Protein AF-0000000077170427 (afdb_homodimer)

Secondary structure (DSSP, 8-state):
-EE-HHHHHHHHHHTT--TT-EEEEEE-HHHH-EETTTHHHHHHHHHHHH-TT-EEEEE--------TTS-GGGSPPP-TTTPPPPGGG-HHHHHHHTSTT-EE-S-STT-EEEESTTHHHHHTT--STTTTSTTSHHHHHHHTT-EEEEEB--GGG-TTHHHHHHHS--TT--EEEEEEEE--TTS-EEEEEEEE-SSS-SSTTS-TTHHHHHHHHHHHTT-SEEEEETTEEEEEEEHHHHHHHHHHHHHTT--/-EE-HHHHHHHHHHTT--TT-EEEEEE-HHHH-EETTTHHHHHHHHHHHH-TT-EEEEE--------TTS-GGGSPPP-TTTPPPPGGG-HHHHHHHTSTT-EE-S-STT-EEEESTTHHHHHTT--STTTTSTTSHHHHHHHTT-EEEEEB--GGG-TTHHHHHHHS--TT--EEEEEEEE--TTS-EEEEEEEE-SSS-SSTTS-TTHHHHHHHHHHHTT-SEEEEETTEEEEEEEHHHHHHHHHHHHHTT--

Foldseek 3Di:
DEAELVLLLVQCVVLVQAALAEEEEFEDQVQLPHYDVGLVSNVVSSCVHHDQNYKYKYFQFFDQPDDPPDDPVPRDADDLVPTGRDVVRDPNNRVQSPDVQKDWAQARGRIMIMHHDCRCVLRPPQDQEARLEPSHSLVVCLVVQHKYKYWQDAQLPRSSLLHLLVPAPDPPFAKDKDWHWYQDPVGTDIDIYIHGDPPAGRDPLADRSLSNVLSVVCVVVVAWGWGHRNSGTMIMHGSNVSSVSSNVSVCVSPD/DEAELVLLLVQCVVLVQAALAEEEEFEDQVQLPHYDVGLVSNVVSSCVHHDQNYKYKYFQFFDQPDDPPDDPVPRDADDLVPTGRDVVRDPNNRVQSPDVQKDWAQARGRIMIMHHDCRCVLRPPQDQEASLEPSHSLVVCLVVQHKYKYWQDAQLPRSSLLHLLVVAPDPPFAKDKDWHWYQDPVGTDIDIYIHGDPPAGRDPLADRSLSNVLSVVCVVVVAWGWGHRNSGTMIMHGSNVSSVSSSVSVCVSPD

InterPro domains:
  IPR003679 Aminoglycoside N(3)-acetyltransferase-like [PF02522] (24-251)
  IPR003679 Aminoglycoside N(3)-acetyltransferase-like [PTHR11104] (1-254)
  IPR028345 Aminoglycoside 3-N-acetyltransferase-like [SSF110710] (2-252)

Sequence (510 aa):
MVTTRSALLEDLVRLDVGRGDLLMVHASIRSVGRIVGGVNVLAQAMFDAIGPEGTLSAYVDFEPFYEDDDDPAEIPVFDKRIAHAARDHGILHETLRNWPGALRSDHPDAGVVAIGPQAGWITGEHPFQYGYGEGSPFEKIVQAQGRVLLIGAPLDTITLLHYAEHKANIPNKRIVRYRRRVPGEGGHRWVDFEEFDTAEPVSDALPANCFERIASDFLACGFGRRGRVGAAESFLFEAPELIGFGIQWLERFFPMVTTRSALLEDLVRLDVGRGDLLMVHASIRSVGRIVGGVNVLAQAMFDAIGPEGTLSAYVDFEPFYEDDDDPAEIPVFDKRIAHAARDHGILHETLRNWPGALRSDHPDAGVVAIGPQAGWITGEHPFQYGYGEGSPFEKIVQAQGRVLLIGAPLDTITLLHYAEHKANIPNKRIVRYRRRVPGEGGHRWVDFEEFDTAEPVSDALPANCFERIASDFLACGFGRRGRVGAAESFLFEAPELIGFGIQWLERFFP

Organism: Gloeobacter violaceus (strain ATCC 29082 / PCC 7421) (NCBI:txid251221)

Structure (mmCIF, N/CA/C/O backbone):
data_AF-0000000077170427-model_v1
#
loop_
_entity.id
_entity.type
_entity.pdbx_description
1 polymer 'Aminoglycoside N(3)-acetyltransferase'
#
loop_
_atom_site.group_PDB
_atom_site.id
_atom_site.type_symbol
_atom_site.label_atom_id
_atom_site.label_alt_id
_atom_site.label_comp_id
_atom_site.label_asym_id
_atom_site.label_entity_id
_atom_site.label_seq_id
_atom_site.pdbx_PDB_ins_code
_atom_site.Cartn_x
_atom_site.Cartn_y
_atom_site.Cartn_z
_atom_site.occupancy
_atom_site.B_iso_or_equiv
_atom_site.auth_seq_id
_atom_site.auth_comp_id
_atom_site.auth_asym_id
_atom_site.auth_atom_id
_atom_site.pdbx_PDB_model_num
ATOM 1 N N . MET A 1 1 ? 16.312 15.188 -12.938 1 76.5 1 MET A N 1
ATOM 2 C CA . MET A 1 1 ? 17.344 15.125 -11.906 1 76.5 1 MET A CA 1
ATOM 3 C C . MET A 1 1 ? 17.156 13.898 -11.016 1 76.5 1 MET A C 1
ATOM 5 O O . MET A 1 1 ? 16.031 13.602 -10.594 1 76.5 1 MET A O 1
ATOM 9 N N . VAL A 1 2 ? 18.172 13.031 -10.867 1 88.62 2 VAL A N 1
ATOM 10 C CA . VAL A 1 2 ? 18.172 11.836 -10.023 1 88.62 2 VAL A CA 1
ATOM 11 C C . VAL A 1 2 ? 18.641 12.203 -8.617 1 88.62 2 VAL A C 1
ATOM 13 O O . VAL A 1 2 ? 19.594 12.969 -8.445 1 88.62 2 VAL A O 1
ATOM 16 N N . THR A 1 3 ? 17.859 11.852 -7.59 1 95.19 3 THR A N 1
ATOM 17 C CA . THR A 1 3 ? 18.25 12.125 -6.211 1 95.19 3 THR A CA 1
ATOM 18 C C . THR A 1 3 ? 18.438 10.82 -5.434 1 95.19 3 THR A C 1
ATOM 20 O O . THR A 1 3 ? 17.953 9.766 -5.859 1 95.19 3 THR A O 1
ATOM 23 N N . THR A 1 4 ? 19.281 10.914 -4.359 1 97.12 4 THR A N 1
ATOM 24 C CA . THR A 1 4 ? 19.625 9.766 -3.533 1 97.12 4 THR A CA 1
ATOM 25 C C . THR A 1 4 ? 19.203 9.992 -2.086 1 97.12 4 THR A C 1
ATOM 27 O O . THR A 1 4 ? 18.766 11.086 -1.727 1 97.12 4 THR A O 1
ATOM 30 N N . ARG A 1 5 ? 19.375 8.977 -1.284 1 97.25 5 ARG A N 1
ATOM 31 C CA . ARG A 1 5 ? 19.031 9.07 0.13 1 97.25 5 ARG A CA 1
ATOM 32 C C . ARG A 1 5 ? 19.859 10.148 0.825 1 97.25 5 ARG A C 1
ATOM 34 O O . ARG A 1 5 ? 19.312 10.977 1.561 1 97.25 5 ARG A O 1
ATOM 41 N N . SER A 1 6 ? 21.125 10.148 0.559 1 97.94 6 SER A N 1
ATOM 42 C CA . SER A 1 6 ? 22.016 11.117 1.183 1 97.94 6 SER A CA 1
ATOM 43 C C . SER A 1 6 ? 21.688 12.539 0.744 1 97.94 6 SER A C 1
ATOM 45 O O . SER A 1 6 ? 21.703 13.469 1.556 1 97.94 6 SER A O 1
ATOM 47 N N . ALA A 1 7 ? 21.375 12.664 -0.549 1 97.94 7 ALA A N 1
ATOM 48 C CA . ALA A 1 7 ? 21.031 13.984 -1.065 1 97.94 7 ALA A CA 1
ATOM 49 C C . ALA A 1 7 ? 19.719 14.477 -0.457 1 97.94 7 ALA A C 1
ATOM 51 O O . ALA A 1 7 ? 19.578 15.656 -0.134 1 97.94 7 ALA A O 1
ATOM 52 N N . LEU A 1 8 ? 18.812 13.602 -0.35 1 98.56 8 LEU A N 1
ATOM 53 C CA . LEU A 1 8 ? 17.531 13.953 0.253 1 98.56 8 LEU A CA 1
ATOM 54 C C . LEU A 1 8 ? 17.719 14.375 1.708 1 98.56 8 LEU A C 1
ATOM 56 O O . LEU A 1 8 ? 17.109 15.344 2.162 1 98.56 8 LEU A O 1
ATOM 60 N N . LEU A 1 9 ? 18.531 13.625 2.416 1 98.62 9 LEU A N 1
ATOM 61 C CA . LEU A 1 9 ? 18.812 13.977 3.801 1 98.62 9 LEU A CA 1
ATOM 62 C C . LEU A 1 9 ? 19.422 15.383 3.891 1 98.62 9 LEU A C 1
ATOM 64 O O . LEU A 1 9 ? 19 16.188 4.73 1 98.62 9 LEU A O 1
ATOM 68 N N . GLU A 1 10 ? 20.328 15.625 3.053 1 98.56 10 GLU A N 1
ATOM 69 C CA . GLU A 1 10 ? 20.953 16.938 3.041 1 98.56 10 GLU A CA 1
ATOM 70 C C . GLU A 1 10 ? 19.922 18.031 2.781 1 98.56 10 GLU A C 1
ATOM 72 O O . GLU A 1 10 ? 19.953 19.094 3.43 1 98.56 10 GLU A O 1
ATOM 77 N N . ASP A 1 11 ? 19.094 17.812 1.791 1 98.75 11 ASP A N 1
ATOM 78 C CA . ASP A 1 11 ? 18.062 18.781 1.47 1 98.75 11 ASP A CA 1
ATOM 79 C C . ASP A 1 11 ? 17.141 19.031 2.668 1 98.75 11 ASP A C 1
ATOM 81 O O . ASP A 1 11 ? 16.766 20.172 2.951 1 98.75 11 ASP A O 1
ATOM 85 N N . LEU A 1 12 ? 16.766 17.969 3.367 1 98.88 12 LEU A N 1
ATOM 86 C CA . LEU A 1 12 ? 15.883 18.078 4.523 1 98.88 12 LEU A CA 1
ATOM 87 C C . LEU A 1 12 ? 16.547 18.859 5.645 1 98.88 12 LEU A C 1
ATOM 89 O O . LEU A 1 12 ? 15.914 19.719 6.266 1 98.88 12 LEU A O 1
ATOM 93 N N . VAL A 1 13 ? 17.766 18.578 5.848 1 98.81 13 VAL A N 1
ATOM 94 C CA . VAL A 1 13 ? 18.516 19.281 6.883 1 98.81 13 VAL A CA 1
ATOM 95 C C . VAL A 1 13 ? 18.625 20.766 6.52 1 98.81 13 VAL A C 1
ATOM 97 O O . VAL A 1 13 ? 18.438 21.625 7.371 1 98.81 13 VAL A O 1
AT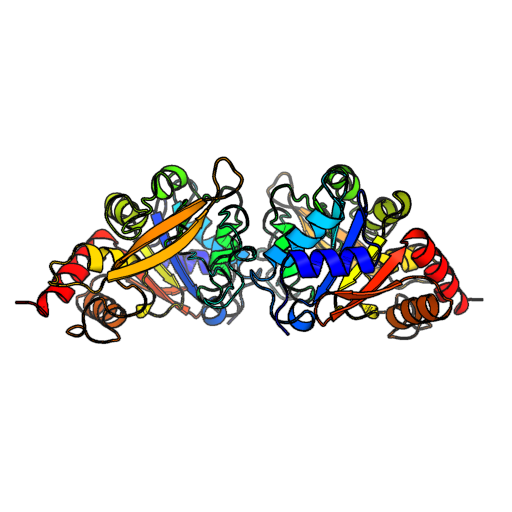OM 100 N N . ARG A 1 14 ? 18.906 21 5.277 1 98.56 14 ARG A N 1
ATOM 101 C CA . ARG A 1 14 ? 18.984 22.391 4.812 1 98.56 14 ARG A CA 1
ATOM 102 C C . ARG A 1 14 ? 17.672 23.109 5.016 1 98.56 14 ARG A C 1
ATOM 104 O O . ARG A 1 14 ? 17.656 24.312 5.285 1 98.56 14 ARG A O 1
ATOM 111 N N . LEU A 1 15 ? 16.625 22.375 4.918 1 98.62 15 LEU A N 1
ATOM 112 C CA . LEU A 1 15 ? 15.289 22.953 5.121 1 98.62 15 LEU A CA 1
ATOM 113 C C . LEU A 1 15 ? 14.984 23.094 6.605 1 98.62 15 LEU A C 1
ATOM 115 O O . LEU A 1 15 ? 13.906 23.578 6.977 1 98.62 15 LEU A O 1
ATOM 119 N N . ASP A 1 16 ? 15.836 22.594 7.441 1 98.56 16 ASP A N 1
ATOM 120 C CA . ASP A 1 16 ? 15.828 22.781 8.891 1 98.56 16 ASP A CA 1
ATOM 121 C C . ASP A 1 16 ? 15.086 21.641 9.586 1 98.56 16 ASP A C 1
ATOM 123 O O . ASP A 1 16 ? 14.617 21.797 10.719 1 98.56 16 ASP A O 1
ATOM 127 N N . VAL A 1 17 ? 14.867 20.547 8.867 1 98.81 17 VAL A N 1
ATOM 128 C CA . VAL A 1 17 ? 14.398 19.344 9.555 1 98.81 17 VAL A CA 1
ATOM 129 C C . VAL A 1 17 ? 15.516 18.781 10.438 1 98.81 17 VAL A C 1
ATOM 131 O O . VAL A 1 17 ? 16.672 18.703 10.008 1 98.81 17 VAL A O 1
ATOM 134 N N . GLY A 1 18 ? 15.148 18.438 11.641 1 98.31 18 GLY A N 1
ATOM 135 C CA . GLY A 1 18 ? 16.219 18.031 12.531 1 98.31 18 GLY A CA 1
ATOM 136 C C . GLY A 1 18 ? 15.82 16.953 13.508 1 98.31 18 GLY A C 1
ATOM 137 O O . GLY A 1 18 ? 14.656 16.547 13.555 1 98.31 18 GLY A O 1
ATOM 138 N N . ARG A 1 19 ? 16.766 16.578 14.297 1 98.44 19 ARG A N 1
ATOM 139 C CA . ARG A 1 19 ? 16.609 15.484 15.258 1 98.44 19 ARG A CA 1
ATOM 140 C C . ARG A 1 19 ? 15.492 15.789 16.25 1 98.44 19 ARG A C 1
ATOM 142 O O . ARG A 1 19 ? 15.359 16.922 16.719 1 98.44 19 ARG A O 1
ATOM 149 N N . GLY A 1 20 ? 14.648 14.781 16.438 1 98.69 20 GLY A N 1
ATOM 150 C CA . GLY A 1 20 ? 13.609 14.898 17.453 1 98.69 20 GLY A CA 1
ATOM 151 C C . GLY A 1 20 ? 12.336 15.539 16.922 1 98.69 20 GLY A C 1
ATOM 152 O O . GLY A 1 20 ? 11.328 15.578 17.625 1 98.69 20 GLY A O 1
ATOM 153 N N . ASP A 1 21 ? 12.352 15.977 15.711 1 98.81 21 ASP A N 1
ATOM 154 C CA . ASP A 1 21 ? 11.188 16.656 15.148 1 98.81 21 ASP A CA 1
ATOM 155 C C . ASP A 1 21 ? 9.977 15.727 15.125 1 98.81 21 ASP A C 1
ATOM 157 O O . ASP A 1 21 ? 10.109 14.531 14.875 1 98.81 21 ASP A O 1
ATOM 161 N N . LEU A 1 22 ? 8.812 16.25 15.453 1 98.88 22 LEU A N 1
ATOM 162 C CA . LEU A 1 22 ? 7.523 15.68 15.086 1 98.88 22 LEU A CA 1
ATOM 163 C C . LEU A 1 22 ? 6.988 16.312 13.812 1 98.88 22 LEU A C 1
ATOM 165 O O . LEU A 1 22 ? 6.582 17.484 13.812 1 98.88 22 LEU A O 1
ATOM 169 N N . LEU A 1 23 ? 6.926 15.547 12.734 1 98.88 23 LEU A N 1
ATOM 170 C CA . LEU A 1 23 ? 6.57 16.078 11.422 1 98.88 23 LEU A CA 1
ATOM 171 C C . LEU A 1 23 ? 5.234 15.516 10.953 1 98.88 23 LEU A C 1
ATOM 173 O O . LEU A 1 23 ? 5.016 14.297 11.008 1 98.88 23 LEU A O 1
ATOM 177 N N . MET A 1 24 ? 4.379 16.375 10.547 1 98.88 24 MET A N 1
ATOM 178 C CA . MET A 1 24 ? 3.295 15.969 9.656 1 98.88 24 MET A CA 1
ATOM 179 C C . MET A 1 24 ? 3.652 16.25 8.203 1 98.88 24 MET A C 1
ATOM 181 O O . MET A 1 24 ? 3.865 17.406 7.82 1 98.88 24 MET A O 1
ATOM 185 N N . VAL A 1 25 ? 3.627 15.234 7.363 1 98.69 25 VAL A N 1
ATOM 186 C CA . VAL A 1 25 ? 4.184 15.406 6.023 1 98.69 25 VAL A CA 1
ATOM 187 C C . VAL A 1 25 ? 3.062 15.32 4.988 1 98.69 25 VAL A C 1
ATOM 189 O O . VAL A 1 25 ? 2.119 14.547 5.145 1 98.69 25 VAL A O 1
ATOM 192 N N . HIS A 1 26 ? 3.113 16.125 4.008 1 97.88 26 HIS A N 1
ATOM 193 C CA . HIS A 1 26 ? 2.412 16.062 2.73 1 97.88 26 HIS A CA 1
ATOM 194 C C . HIS A 1 26 ? 3.393 16.047 1.563 1 97.88 26 HIS A C 1
ATOM 196 O O . HIS A 1 26 ? 4.254 16.922 1.457 1 97.88 26 HIS A O 1
ATOM 202 N N . ALA A 1 27 ? 3.207 15.055 0.717 1 96.38 27 ALA A N 1
ATOM 203 C CA . ALA A 1 27 ? 4.23 14.977 -0.322 1 96.38 27 ALA A CA 1
ATOM 204 C C . ALA A 1 27 ? 3.633 14.523 -1.648 1 96.38 27 ALA A C 1
ATOM 206 O O . ALA A 1 27 ? 2.697 13.719 -1.67 1 96.38 27 ALA A O 1
ATOM 207 N N . SER A 1 28 ? 4.18 15.062 -2.652 1 94.44 28 SER A N 1
ATOM 208 C CA . SER A 1 28 ? 4.016 14.57 -4.016 1 94.44 28 SER A CA 1
ATOM 209 C C . SER A 1 28 ? 5.324 14.008 -4.559 1 94.44 28 SER A C 1
ATOM 211 O O . SER A 1 28 ? 6.215 14.758 -4.957 1 94.44 28 SER A O 1
ATOM 213 N N . ILE A 1 29 ? 5.387 12.758 -4.688 1 93.81 29 ILE A N 1
ATOM 214 C CA . ILE A 1 29 ? 6.637 12.086 -5.031 1 93.81 29 ILE A CA 1
ATOM 215 C C . ILE A 1 29 ? 7.055 12.469 -6.449 1 93.81 29 ILE A C 1
ATOM 217 O O . ILE A 1 29 ? 8.242 12.602 -6.734 1 93.81 29 ILE A O 1
ATOM 221 N N . ARG A 1 30 ? 6.086 12.656 -7.301 1 93.44 30 ARG A N 1
ATOM 222 C CA . ARG A 1 30 ? 6.371 13 -8.688 1 93.44 30 ARG A CA 1
ATOM 223 C C . ARG A 1 30 ? 7.148 14.305 -8.781 1 93.44 30 ARG A C 1
ATOM 225 O O . ARG A 1 30 ? 7.977 14.484 -9.68 1 93.44 30 ARG A O 1
ATOM 232 N N . SER A 1 31 ? 6.883 15.172 -7.863 1 95.06 31 SER A N 1
ATOM 233 C CA . SER A 1 31 ? 7.516 16.484 -7.883 1 95.06 31 SER A CA 1
ATOM 234 C C . SER A 1 31 ? 8.969 16.406 -7.426 1 95.06 31 SER A C 1
ATOM 236 O O . SER A 1 31 ? 9.758 17.312 -7.691 1 95.06 31 SER A O 1
ATOM 238 N N . VAL A 1 32 ? 9.336 15.383 -6.738 1 96.44 32 VAL A N 1
ATOM 239 C CA . VAL A 1 32 ? 10.688 15.234 -6.203 1 96.44 32 VAL A CA 1
ATOM 240 C C . VAL A 1 32 ? 11.641 14.836 -7.328 1 96.44 32 VAL A C 1
ATOM 242 O O . VAL A 1 32 ? 12.828 15.156 -7.277 1 96.44 32 VAL A O 1
ATOM 245 N N . GLY A 1 33 ? 11.094 14.188 -8.391 1 94.38 33 GLY A N 1
ATOM 246 C CA . GLY A 1 33 ? 11.93 13.617 -9.438 1 94.38 33 GLY A CA 1
ATOM 247 C C . GLY A 1 33 ? 12.258 12.148 -9.203 1 94.38 33 GLY A C 1
ATOM 248 O O . GLY A 1 33 ? 11.578 11.469 -8.43 1 94.38 33 GLY A O 1
ATOM 249 N N . ARG A 1 34 ? 13.211 11.641 -9.961 1 95.12 34 ARG A N 1
ATOM 250 C CA . ARG A 1 34 ? 13.625 10.25 -9.828 1 95.12 34 ARG A CA 1
ATOM 251 C C . ARG A 1 34 ? 14.406 10.039 -8.539 1 95.12 34 ARG A C 1
ATOM 253 O O . ARG A 1 34 ? 15.477 10.625 -8.352 1 95.12 34 ARG A O 1
ATOM 260 N N . ILE A 1 35 ? 13.961 9.281 -7.699 1 96.75 35 ILE A N 1
ATOM 261 C CA . ILE A 1 35 ? 14.641 8.914 -6.461 1 96.75 35 ILE A CA 1
ATOM 262 C C . ILE A 1 35 ? 15.234 7.516 -6.59 1 96.75 35 ILE A C 1
ATOM 264 O O . ILE A 1 35 ? 14.516 6.551 -6.855 1 96.75 35 ILE A O 1
ATOM 268 N N . VAL A 1 36 ? 16.547 7.391 -6.426 1 97.12 36 VAL A N 1
ATOM 269 C CA . VAL A 1 36 ? 17.156 6.07 -6.379 1 97.12 36 VAL A CA 1
ATOM 270 C C . VAL A 1 36 ? 16.578 5.273 -5.207 1 97.12 36 VAL A C 1
ATOM 272 O O . VAL A 1 36 ? 16.828 5.598 -4.043 1 97.12 36 VAL A O 1
ATOM 275 N N . GLY A 1 37 ? 15.781 4.293 -5.488 1 95.38 37 GLY A N 1
ATOM 276 C CA . GLY A 1 37 ? 15.141 3.506 -4.445 1 95.38 37 GLY A CA 1
ATOM 277 C C . GLY A 1 37 ? 13.695 3.889 -4.207 1 95.38 37 GLY A C 1
ATOM 278 O O . GLY A 1 37 ? 13.016 3.285 -3.369 1 95.38 37 GLY A O 1
ATOM 279 N N . GLY A 1 38 ? 13.195 4.918 -4.812 1 95.19 38 GLY A N 1
ATOM 280 C CA . GLY A 1 38 ? 11.781 5.258 -4.824 1 95.19 38 GLY A CA 1
ATOM 281 C C . GLY A 1 38 ? 11.297 5.836 -3.508 1 95.19 38 GLY A C 1
ATOM 282 O O . GLY A 1 38 ? 12.062 6.465 -2.779 1 95.19 38 GLY A O 1
ATOM 283 N N . VAL A 1 39 ? 10.07 5.691 -3.207 1 96.56 39 VAL A N 1
ATOM 284 C CA . VAL A 1 39 ? 9.359 6.355 -2.121 1 96.56 39 VAL A CA 1
ATOM 285 C C . VAL A 1 39 ? 9.914 5.883 -0.777 1 96.56 39 VAL A C 1
ATOM 287 O O . VAL A 1 39 ? 9.969 6.656 0.184 1 96.56 39 VAL A O 1
ATOM 290 N N . ASN A 1 40 ? 10.328 4.633 -0.673 1 97.25 40 ASN A N 1
ATOM 291 C CA . ASN A 1 40 ? 10.898 4.129 0.57 1 97.25 40 ASN A CA 1
ATOM 292 C C . ASN A 1 40 ? 12.109 4.953 1.005 1 97.25 40 ASN A C 1
ATOM 294 O O . ASN A 1 40 ? 12.297 5.203 2.197 1 97.25 40 ASN A O 1
ATOM 298 N N . VAL A 1 41 ? 12.82 5.383 0.011 1 97.5 41 VAL A N 1
ATOM 299 C CA . VAL A 1 41 ? 14.047 6.121 0.302 1 97.5 41 VAL A CA 1
ATOM 300 C C . VAL A 1 41 ? 13.695 7.523 0.796 1 97.5 41 VAL A C 1
ATOM 302 O O . VAL A 1 41 ? 14.383 8.07 1.667 1 97.5 41 VAL A O 1
ATOM 305 N N . LEU A 1 42 ? 12.68 8.07 0.249 1 98 42 LEU A N 1
ATOM 306 C CA . LEU A 1 42 ? 12.227 9.344 0.79 1 98 42 LEU A CA 1
ATOM 307 C C . LEU A 1 42 ? 11.82 9.203 2.254 1 98 42 LEU A C 1
ATOM 309 O O . LEU A 1 42 ? 12.188 10.031 3.088 1 98 42 LEU A O 1
ATOM 313 N N . ALA A 1 43 ? 11.055 8.203 2.59 1 98.5 43 ALA A N 1
ATOM 314 C CA . ALA A 1 43 ? 10.695 7.934 3.979 1 98.5 43 ALA A CA 1
ATOM 315 C C . ALA A 1 43 ? 11.938 7.742 4.844 1 98.5 43 ALA A C 1
ATOM 317 O O . ALA A 1 43 ? 12.055 8.336 5.914 1 98.5 43 ALA A O 1
ATOM 318 N N . GLN A 1 44 ? 12.844 6.977 4.34 1 98.25 44 GLN A N 1
ATOM 319 C CA . GLN A 1 44 ? 14.062 6.699 5.082 1 98.25 44 GLN A CA 1
ATOM 320 C C . GLN A 1 44 ? 14.859 7.977 5.332 1 98.25 44 GLN A C 1
ATOM 322 O O . GLN A 1 44 ? 15.406 8.172 6.422 1 98.25 44 GLN A O 1
ATOM 327 N N . ALA A 1 45 ? 14.914 8.773 4.289 1 98.56 45 ALA A N 1
ATOM 328 C CA . ALA A 1 45 ? 15.625 10.039 4.441 1 98.56 45 ALA A CA 1
ATOM 329 C C . ALA A 1 45 ? 14.992 10.898 5.535 1 98.56 45 ALA A C 1
ATOM 331 O O . ALA A 1 45 ? 15.695 11.555 6.297 1 98.56 45 ALA A O 1
ATOM 332 N N . MET A 1 46 ? 13.727 10.93 5.594 1 98.88 46 MET A N 1
ATOM 333 C CA . MET A 1 46 ? 13.047 11.688 6.641 1 98.88 46 MET A CA 1
ATOM 334 C C . MET A 1 46 ? 13.336 11.094 8.016 1 98.88 46 MET A C 1
ATOM 336 O O . MET A 1 46 ? 13.602 11.828 8.969 1 98.88 46 MET A O 1
ATOM 340 N N . PHE A 1 47 ? 13.312 9.789 8.141 1 98.81 47 PHE A N 1
ATOM 341 C CA . PHE A 1 47 ? 13.664 9.148 9.398 1 98.81 47 PHE A CA 1
ATOM 342 C C . PHE A 1 47 ? 15.109 9.445 9.773 1 98.81 47 PHE A C 1
ATOM 344 O O . PHE A 1 47 ? 15.422 9.648 10.953 1 98.81 47 PHE A O 1
ATOM 351 N N . ASP A 1 48 ? 15.938 9.43 8.758 1 98.62 48 ASP A N 1
ATOM 352 C CA . ASP A 1 48 ? 17.328 9.789 9.008 1 98.62 48 ASP A CA 1
ATOM 353 C C . ASP A 1 48 ? 17.422 11.195 9.602 1 98.62 48 ASP A C 1
ATOM 355 O O . ASP A 1 48 ? 18.203 11.438 10.523 1 98.62 48 ASP A O 1
ATOM 359 N N . ALA A 1 49 ? 16.719 12.062 9.055 1 98.88 49 ALA A N 1
ATOM 360 C CA . ALA A 1 49 ? 16.797 13.469 9.438 1 98.88 49 ALA A CA 1
ATOM 361 C C . ALA A 1 49 ? 16.297 13.68 10.859 1 98.88 49 ALA A C 1
ATOM 363 O O . ALA A 1 49 ? 16.891 14.43 11.633 1 98.88 49 ALA A O 1
ATOM 364 N N . ILE A 1 50 ? 15.219 12.992 11.234 1 98.88 50 ILE A N 1
ATOM 365 C CA . ILE A 1 50 ? 14.594 13.289 12.523 1 98.88 50 ILE A CA 1
ATOM 366 C C . ILE A 1 50 ? 15.203 12.398 13.602 1 98.88 50 ILE A C 1
ATOM 368 O O . ILE A 1 50 ? 15.055 12.672 14.797 1 98.88 50 ILE A O 1
ATOM 372 N N . GLY A 1 51 ? 15.789 11.297 13.203 1 98.56 51 GLY A N 1
ATOM 373 C CA . GLY A 1 51 ? 16.438 10.398 14.148 1 98.56 51 GLY A CA 1
ATOM 374 C C . GLY A 1 51 ? 15.453 9.578 14.961 1 98.56 51 GLY A C 1
ATOM 375 O O . GLY A 1 51 ? 14.234 9.719 14.805 1 98.56 51 GLY A O 1
ATOM 376 N N . PRO A 1 52 ? 15.953 8.719 15.867 1 98.19 52 PRO A N 1
ATOM 377 C CA . PRO A 1 52 ? 15.117 7.797 16.641 1 98.19 52 PRO A CA 1
ATOM 378 C C . PRO A 1 52 ? 14.188 8.508 17.609 1 98.19 52 PRO A C 1
ATOM 380 O O . PRO A 1 52 ? 13.188 7.934 18.062 1 98.19 52 PRO A O 1
ATOM 383 N N . GLU A 1 53 ? 14.508 9.711 17.891 1 98.5 53 GLU A N 1
ATOM 384 C CA . GLU A 1 53 ? 13.688 10.469 18.844 1 98.5 53 GLU A CA 1
ATOM 385 C C . GLU A 1 53 ? 12.578 11.227 18.125 1 98.5 53 GLU A C 1
ATOM 387 O O . GLU A 1 53 ? 11.719 11.836 18.766 1 98.5 53 GLU A O 1
ATOM 392 N N . GLY A 1 54 ? 12.68 11.242 16.797 1 98.88 54 GLY A N 1
ATOM 393 C CA . GLY A 1 54 ? 11.68 11.953 16 1 98.88 54 GLY A CA 1
ATOM 394 C C . GLY A 1 54 ? 10.453 11.117 15.711 1 98.88 54 GLY A C 1
ATOM 395 O O . GLY A 1 54 ? 10.453 9.898 15.906 1 98.88 54 GLY A O 1
ATOM 396 N N . THR A 1 55 ? 9.359 11.742 15.32 1 98.94 55 THR A N 1
ATOM 397 C CA . THR A 1 55 ? 8.117 11.094 14.922 1 98.94 55 THR A CA 1
ATOM 398 C C . THR A 1 55 ? 7.637 11.625 13.578 1 98.94 55 THR A C 1
ATOM 400 O O . THR A 1 55 ? 7.672 12.828 13.32 1 98.94 55 THR A O 1
ATOM 403 N N . LEU A 1 56 ? 7.344 10.758 12.711 1 98.94 56 LEU A N 1
ATOM 404 C CA . LEU A 1 56 ? 6.785 11.086 11.406 1 98.94 56 LEU A CA 1
ATOM 405 C C . LEU A 1 56 ? 5.293 10.766 11.359 1 98.94 56 LEU A C 1
ATOM 407 O O . LEU A 1 56 ? 4.871 9.695 11.805 1 98.94 56 LEU A O 1
ATOM 411 N N . SER A 1 57 ? 4.492 11.719 10.922 1 98.88 57 SER A N 1
ATOM 412 C CA . SER A 1 57 ? 3.059 11.484 10.805 1 98.88 57 SER A CA 1
ATOM 413 C C . SER A 1 57 ? 2.533 11.945 9.445 1 98.88 57 SER A C 1
ATOM 415 O O . SER A 1 57 ? 3.189 12.727 8.75 1 98.88 57 SER A O 1
ATOM 417 N N . ALA A 1 58 ? 1.451 11.43 9.055 1 98.75 58 ALA A N 1
ATOM 418 C CA . ALA A 1 58 ? 0.802 11.789 7.793 1 98.75 58 ALA A CA 1
ATOM 419 C C . ALA A 1 58 ? -0.71 11.602 7.883 1 98.75 58 ALA A C 1
ATOM 421 O O . ALA A 1 58 ? -1.192 10.695 8.57 1 98.75 58 ALA A O 1
ATOM 422 N N . TYR A 1 59 ? -1.381 12.531 7.266 1 98.38 59 TYR A N 1
ATOM 423 C CA . TYR A 1 59 ? -2.824 12.406 7.102 1 98.38 59 TYR A CA 1
ATOM 424 C C . TYR A 1 59 ? -3.17 11.305 6.105 1 98.38 59 TYR A C 1
ATOM 426 O O . TYR A 1 59 ? -2.619 11.266 5 1 98.38 59 TYR A O 1
ATOM 434 N N . VAL A 1 60 ? -4.055 10.32 6.504 1 97.75 60 VAL A N 1
ATOM 435 C CA . VAL A 1 60 ? -4.305 9.195 5.605 1 97.75 60 VAL A CA 1
ATOM 436 C C . VAL A 1 60 ? -5.766 9.195 5.168 1 97.75 60 VAL A C 1
ATOM 438 O O . VAL A 1 60 ? -6.121 8.562 4.172 1 97.75 60 VAL A O 1
ATOM 441 N N . ASP A 1 61 ? -6.586 9.945 5.801 1 95.5 61 ASP A N 1
ATOM 442 C CA . ASP A 1 61 ? -7.988 9.977 5.395 1 95.5 61 ASP A CA 1
ATOM 443 C C . ASP A 1 61 ? -8.523 8.562 5.164 1 95.5 61 ASP A C 1
ATOM 445 O O . ASP A 1 61 ? -8.039 7.605 5.762 1 95.5 61 ASP A O 1
ATOM 449 N N . PHE A 1 62 ? -9.648 8.352 4.738 1 91.19 62 PHE A N 1
ATOM 450 C CA . PHE A 1 62 ? -10.297 7.082 4.414 1 91.19 62 PHE A CA 1
ATOM 451 C C . PHE A 1 62 ? -11.273 7.254 3.26 1 91.19 62 PHE A C 1
ATOM 453 O O . PHE A 1 62 ? -12.07 8.195 3.248 1 91.19 62 PHE A O 1
ATOM 460 N N . GLU A 1 63 ? -11.094 6.43 2.217 1 88.25 63 GLU A N 1
ATOM 461 C CA . GLU A 1 63 ? -12.07 6.332 1.137 1 88.25 63 GLU A CA 1
ATOM 462 C C . GLU A 1 63 ? -12.906 5.059 1.259 1 88.25 63 GLU A C 1
ATOM 464 O O . GLU A 1 63 ? -12.422 3.963 0.97 1 88.25 63 GLU A O 1
ATOM 469 N N . PRO A 1 64 ? -14.109 5.102 1.642 1 83.75 64 PRO A N 1
ATOM 470 C CA . PRO A 1 64 ? -14.891 3.896 1.924 1 83.75 64 PRO A CA 1
ATOM 471 C C . PRO A 1 64 ? -15.258 3.121 0.659 1 83.75 64 PRO A C 1
ATOM 473 O O . PRO A 1 64 ? -15.555 1.926 0.728 1 83.75 64 PRO A O 1
ATOM 476 N N . PHE A 1 65 ? -15.219 3.766 -0.543 1 88 65 PHE A N 1
ATOM 477 C CA . PHE A 1 65 ? -15.445 3.133 -1.837 1 88 65 PHE A CA 1
ATOM 478 C C . PHE A 1 65 ? -16.859 2.594 -1.934 1 88 65 PHE A C 1
ATOM 480 O O . PHE A 1 65 ? -17.078 1.45 -2.344 1 88 65 PHE A O 1
ATOM 487 N N . TYR A 1 66 ? -17.844 3.312 -1.379 1 90.56 66 TYR A N 1
ATOM 488 C CA . TYR A 1 66 ? -19.25 3.023 -1.602 1 90.56 66 TYR A CA 1
ATOM 489 C C . TYR A 1 66 ? -20.031 4.305 -1.872 1 90.56 66 TYR A C 1
ATOM 491 O O . TYR A 1 66 ? -19.531 5.406 -1.636 1 90.56 66 TYR A O 1
ATOM 499 N N . GLU A 1 67 ? -21.125 4.172 -2.508 1 89.12 67 GLU A N 1
ATOM 500 C CA . GLU A 1 67 ? -22.062 5.262 -2.797 1 89.12 67 GLU A CA 1
ATOM 501 C C . GLU A 1 67 ? -23.312 5.156 -1.94 1 89.12 67 GLU A C 1
ATOM 503 O O . GLU A 1 67 ? -23.641 4.082 -1.436 1 89.12 67 GLU A O 1
ATOM 508 N N . ASP A 1 68 ? -23.984 6.254 -1.857 1 87.5 68 ASP A N 1
ATOM 509 C CA . ASP A 1 68 ? -25.156 6.34 -0.985 1 87.5 68 ASP A CA 1
ATOM 510 C C . ASP A 1 68 ? -26.234 5.359 -1.425 1 87.5 68 ASP A C 1
ATOM 512 O O . ASP A 1 68 ? -27.016 4.875 -0.6 1 87.5 68 ASP A O 1
ATOM 516 N N . ASP A 1 69 ? -26.25 5.027 -2.645 1 90.31 69 ASP A N 1
ATOM 517 C CA . ASP A 1 69 ? -27.312 4.176 -3.162 1 90.31 69 ASP A CA 1
ATOM 518 C C . ASP A 1 69 ? -26.906 2.705 -3.146 1 90.31 69 ASP A C 1
ATOM 520 O O . ASP A 1 69 ? -27.688 1.831 -3.529 1 90.31 69 ASP A O 1
ATOM 524 N N . ASP A 1 70 ? -25.703 2.439 -2.646 1 92.5 70 ASP A N 1
ATOM 525 C CA . ASP A 1 70 ? -25.281 1.047 -2.514 1 92.5 70 ASP A CA 1
ATOM 526 C C . ASP A 1 70 ? -26.047 0.345 -1.397 1 92.5 70 ASP A C 1
ATOM 528 O O . ASP A 1 70 ? -26.562 0.997 -0.486 1 92.5 70 ASP A O 1
ATOM 532 N N . ASP A 1 71 ? -26.203 -0.933 -1.525 1 91.56 71 ASP A N 1
ATOM 533 C CA . ASP A 1 71 ? -26.844 -1.745 -0.494 1 91.56 71 ASP A CA 1
ATOM 534 C C . ASP A 1 71 ? -26.125 -1.584 0.85 1 91.56 71 ASP A C 1
ATOM 536 O O . ASP A 1 71 ? -24.953 -1.91 0.978 1 91.56 71 ASP A O 1
ATOM 540 N N . PRO A 1 72 ? -26.844 -1.104 1.862 1 90.5 72 PRO A N 1
ATOM 541 C CA . PRO A 1 72 ? -26.234 -0.891 3.18 1 90.5 72 PRO A CA 1
ATOM 542 C C . PRO A 1 72 ? -25.594 -2.154 3.746 1 90.5 72 PRO A C 1
ATOM 544 O O . PRO A 1 72 ? -24.609 -2.072 4.484 1 90.5 72 PRO A O 1
ATOM 547 N N . ALA A 1 73 ? -26.125 -3.262 3.359 1 90.88 73 ALA A N 1
ATOM 548 C CA . ALA A 1 73 ? -25.609 -4.535 3.867 1 90.88 73 ALA A CA 1
ATOM 549 C C . ALA A 1 73 ? -24.234 -4.844 3.297 1 90.88 73 ALA A C 1
ATOM 551 O O . ALA A 1 73 ? -23.5 -5.68 3.834 1 90.88 73 ALA A O 1
ATOM 552 N N . GLU A 1 74 ? -23.906 -4.109 2.217 1 94.06 74 GLU A N 1
ATOM 553 C CA . GLU A 1 74 ? -22.656 -4.406 1.515 1 94.06 74 GLU A CA 1
ATOM 554 C C . GLU A 1 74 ? -21.625 -3.318 1.759 1 94.06 74 GLU A C 1
ATOM 556 O O . GLU A 1 74 ? -20.484 -3.422 1.287 1 94.06 74 GLU A O 1
ATOM 561 N N . ILE A 1 75 ? -22.031 -2.332 2.551 1 93.94 75 ILE A N 1
ATOM 562 C CA . ILE A 1 75 ? -21.094 -1.267 2.877 1 93.94 75 ILE A CA 1
ATOM 563 C C . ILE A 1 75 ? -20 -1.808 3.795 1 93.94 75 ILE A C 1
ATOM 565 O O . ILE A 1 75 ? -20.297 -2.449 4.809 1 93.94 75 ILE A O 1
ATOM 569 N N . PRO A 1 76 ? -18.797 -1.616 3.426 1 92.88 76 PRO A N 1
ATOM 570 C CA . PRO A 1 76 ? -17.703 -2.201 4.207 1 92.88 76 PRO A CA 1
ATOM 571 C C . PRO A 1 76 ? -17.562 -1.564 5.59 1 92.88 76 PRO A C 1
ATOM 573 O O . PRO A 1 76 ? -17.906 -0.393 5.77 1 92.88 76 PRO A O 1
ATOM 576 N N . VAL A 1 77 ? -17.125 -2.35 6.559 1 94.5 77 VAL A N 1
ATOM 577 C CA . VAL A 1 77 ? -16.781 -1.889 7.902 1 94.5 77 VAL A CA 1
ATOM 578 C C . VAL A 1 77 ? -15.383 -1.279 7.895 1 94.5 77 VAL A C 1
ATOM 580 O O . VAL A 1 77 ? -14.445 -1.871 7.359 1 94.5 77 VAL A O 1
ATOM 583 N N . PHE A 1 78 ? -15.328 -0.109 8.414 1 96.69 78 PHE A N 1
ATOM 584 C CA . PHE A 1 78 ? -14.016 0.5 8.547 1 96.69 78 PHE A CA 1
ATOM 585 C C . PHE A 1 78 ? -13.148 -0.296 9.516 1 96.69 78 PHE A C 1
ATOM 587 O O . PHE A 1 78 ? -13.523 -0.511 10.672 1 96.69 78 PHE A O 1
ATOM 594 N N . ASP A 1 79 ? -12.062 -0.766 9.047 1 95.75 79 ASP A N 1
ATOM 595 C CA . ASP A 1 79 ? -11 -1.405 9.812 1 95.75 79 ASP A CA 1
ATOM 596 C C . ASP A 1 79 ? -9.656 -0.727 9.555 1 95.75 79 ASP A C 1
ATOM 598 O O . ASP A 1 79 ? -9.094 -0.838 8.461 1 95.75 79 ASP A O 1
ATOM 602 N N . LYS A 1 80 ? -9.117 -0.046 10.594 1 96.31 80 LYS A N 1
ATOM 603 C CA . LYS A 1 80 ? -7.922 0.771 10.391 1 96.31 80 LYS A CA 1
ATOM 604 C C . LYS A 1 80 ? -6.715 -0.095 10.047 1 96.31 80 LYS A C 1
ATOM 606 O O . LYS A 1 80 ? -5.684 0.415 9.602 1 96.31 80 LYS A O 1
ATOM 611 N N . ARG A 1 81 ? -6.844 -1.444 10.281 1 96.5 81 ARG A N 1
ATOM 612 C CA . ARG A 1 81 ? -5.73 -2.338 9.969 1 96.5 81 ARG A CA 1
ATOM 613 C C . ARG A 1 81 ? -5.598 -2.543 8.461 1 96.5 81 ARG A C 1
ATOM 615 O O . ARG A 1 81 ? -4.508 -2.85 7.969 1 96.5 81 ARG A O 1
ATOM 622 N N . ILE A 1 82 ? -6.688 -2.314 7.641 1 96.81 82 ILE A N 1
ATOM 623 C CA . ILE A 1 82 ? -6.629 -2.668 6.227 1 96.81 82 ILE A CA 1
ATOM 624 C C . ILE A 1 82 ? -7.039 -1.467 5.379 1 96.81 82 ILE A C 1
ATOM 626 O O . ILE A 1 82 ? -6.785 -1.436 4.172 1 96.81 82 ILE A O 1
ATOM 630 N N . ALA A 1 83 ? -7.691 -0.449 5.977 1 96.31 83 ALA A N 1
ATOM 631 C CA . ALA A 1 83 ? -8.172 0.706 5.227 1 96.31 83 ALA A CA 1
ATOM 632 C C . ALA A 1 83 ? -7.016 1.467 4.586 1 96.31 83 ALA A C 1
ATOM 634 O O . ALA A 1 83 ? -6.117 1.938 5.285 1 96.31 83 ALA A O 1
ATOM 635 N N . HIS A 1 84 ? -7.062 1.605 3.291 1 95.69 84 HIS A N 1
ATOM 636 C CA . HIS A 1 84 ? -6.02 2.326 2.572 1 95.69 84 HIS A CA 1
ATOM 637 C C . HIS A 1 84 ? -6.082 3.822 2.859 1 95.69 84 HIS A C 1
ATOM 639 O O . HIS A 1 84 ? -7.164 4.367 3.102 1 95.69 84 HIS A O 1
ATOM 645 N N . ALA A 1 85 ? -4.879 4.418 2.836 1 96.19 85 ALA A N 1
ATOM 646 C CA . ALA A 1 85 ? -4.883 5.875 2.721 1 96.19 85 ALA A CA 1
ATOM 647 C C . ALA A 1 85 ? -5.605 6.32 1.452 1 96.19 85 ALA A C 1
ATOM 649 O O . ALA A 1 85 ? -5.555 5.637 0.427 1 96.19 85 ALA A O 1
ATOM 650 N N . ALA A 1 86 ? -6.266 7.445 1.58 1 94.31 86 ALA A N 1
ATOM 651 C CA . ALA A 1 86 ? -6.922 7.984 0.391 1 94.31 86 ALA A CA 1
ATOM 652 C C . ALA A 1 86 ? -5.918 8.211 -0.734 1 94.31 86 ALA A C 1
ATOM 654 O O . ALA A 1 86 ? -4.816 8.719 -0.498 1 94.31 86 ALA A O 1
ATOM 655 N N . ARG A 1 87 ? -6.242 7.844 -1.904 1 88.69 87 ARG A N 1
ATOM 656 C CA . ARG A 1 87 ? -5.34 7.797 -3.049 1 88.69 87 ARG A CA 1
ATOM 657 C C . ARG A 1 87 ? -4.84 9.188 -3.412 1 88.69 87 ARG A C 1
ATOM 659 O O . ARG A 1 87 ? -3.727 9.344 -3.92 1 88.69 87 ARG A O 1
ATOM 666 N N . ASP A 1 88 ? -5.641 10.156 -3.17 1 87.88 88 ASP A N 1
ATOM 667 C CA . ASP A 1 88 ? -5.328 11.523 -3.582 1 87.88 88 ASP A CA 1
ATOM 668 C C . ASP A 1 88 ? -4.188 12.102 -2.746 1 87.88 88 ASP A C 1
ATOM 670 O O . ASP A 1 88 ? -3.617 13.133 -3.096 1 87.88 88 ASP A O 1
ATOM 674 N N . HIS A 1 89 ? -3.82 11.43 -1.716 1 89.44 89 HIS A N 1
ATOM 675 C CA . HIS A 1 89 ? -2.781 11.961 -0.844 1 89.44 89 HIS A CA 1
ATOM 676 C C . HIS A 1 89 ? -1.398 11.492 -1.278 1 89.44 89 HIS A C 1
ATOM 678 O O . HIS A 1 89 ? -0.384 12.008 -0.803 1 89.44 89 HIS A O 1
ATOM 684 N N . GLY A 1 90 ? -1.39 10.57 -2.221 1 88.62 90 GLY A N 1
ATOM 685 C CA . GLY A 1 90 ? -0.108 10.133 -2.752 1 88.62 90 GLY A CA 1
ATOM 686 C C . GLY A 1 90 ? 0.383 8.844 -2.135 1 88.62 90 GLY A C 1
ATOM 687 O O . GLY A 1 90 ? -0.061 8.453 -1.052 1 88.62 90 GLY A O 1
ATOM 688 N N . ILE A 1 91 ? 1.405 8.258 -2.75 1 94.62 91 ILE A N 1
ATOM 689 C CA . ILE A 1 91 ? 1.865 6.918 -2.408 1 94.62 91 ILE A CA 1
ATOM 690 C C . ILE A 1 91 ? 2.623 6.953 -1.083 1 94.62 91 ILE A C 1
ATOM 692 O O . ILE A 1 91 ? 2.703 5.945 -0.378 1 94.62 91 ILE A O 1
ATOM 696 N N . LEU A 1 92 ? 3.229 8.109 -0.753 1 97.31 92 LEU A N 1
ATOM 697 C CA . LEU A 1 92 ? 3.996 8.203 0.483 1 97.31 92 LEU A CA 1
ATOM 698 C C . LEU A 1 92 ? 3.111 7.938 1.695 1 97.31 92 LEU A C 1
ATOM 700 O O . LEU A 1 92 ? 3.531 7.262 2.639 1 97.31 92 LEU A O 1
ATOM 704 N N . HIS A 1 93 ? 1.896 8.453 1.673 1 97.44 93 HIS A N 1
ATOM 705 C CA . HIS A 1 93 ? 1.006 8.305 2.818 1 97.44 93 HIS A CA 1
ATOM 706 C C . HIS A 1 93 ? 0.649 6.844 3.053 1 97.44 93 HIS A C 1
ATOM 708 O O . HIS A 1 93 ? 0.709 6.359 4.188 1 97.44 93 HIS A O 1
ATOM 714 N N . GLU A 1 94 ? 0.335 6.164 1.978 1 97 94 GLU A N 1
ATOM 715 C CA . GLU A 1 94 ? 0.07 4.73 2.088 1 97 94 GLU A CA 1
ATOM 716 C C . GLU A 1 94 ? 1.319 3.971 2.52 1 97 94 GLU A C 1
ATOM 718 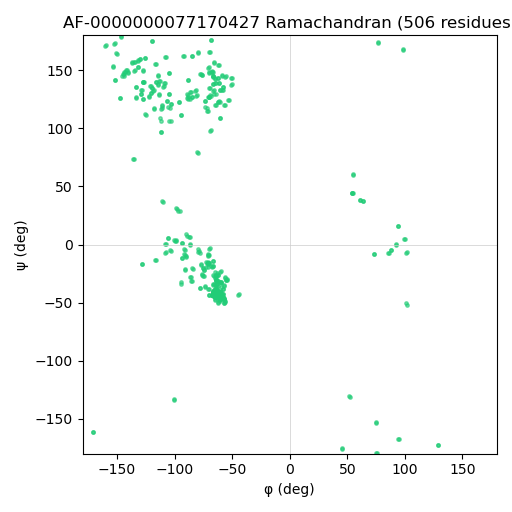O O . GLU A 1 94 ? 1.233 3.014 3.293 1 97 94 GLU A O 1
ATOM 723 N N . THR A 1 95 ? 2.467 4.398 2.012 1 97.88 95 THR A N 1
ATOM 724 C CA . THR A 1 95 ? 3.736 3.791 2.398 1 97.88 95 THR A CA 1
ATOM 725 C C . THR A 1 95 ? 3.971 3.939 3.898 1 97.88 95 THR A C 1
ATOM 727 O O . THR A 1 95 ? 4.32 2.971 4.578 1 97.88 95 THR A O 1
ATOM 730 N N . LEU A 1 96 ? 3.707 5.07 4.426 1 98.56 96 LEU A N 1
ATOM 731 C CA . LEU A 1 96 ? 3.916 5.332 5.844 1 98.56 96 LEU A CA 1
ATOM 732 C C . LEU A 1 96 ? 2.902 4.574 6.691 1 98.56 96 LEU A C 1
ATOM 734 O O . LEU A 1 96 ? 3.232 4.082 7.773 1 98.56 96 LEU A O 1
ATOM 738 N N . ARG A 1 97 ? 1.699 4.516 6.191 1 98.12 97 ARG A N 1
ATOM 739 C CA . ARG A 1 97 ? 0.667 3.768 6.902 1 98.12 97 ARG A CA 1
ATOM 740 C C . ARG A 1 97 ? 1.103 2.326 7.145 1 98.12 97 ARG A C 1
ATOM 742 O O . ARG A 1 97 ? 0.752 1.729 8.164 1 98.12 97 ARG A O 1
ATOM 749 N N . ASN A 1 98 ? 1.891 1.801 6.262 1 97.81 98 ASN A N 1
ATOM 750 C CA . ASN A 1 98 ? 2.279 0.396 6.316 1 97.81 98 ASN A CA 1
ATOM 751 C C . ASN A 1 98 ? 3.723 0.232 6.789 1 97.81 98 ASN A C 1
ATOM 753 O O . ASN A 1 98 ? 4.277 -0.867 6.73 1 97.81 98 ASN A O 1
ATOM 757 N N . TRP A 1 99 ? 4.355 1.318 7.176 1 98.5 99 TRP A N 1
ATOM 758 C CA . TRP A 1 99 ? 5.738 1.27 7.645 1 98.5 99 TRP A CA 1
ATOM 759 C C . TRP A 1 99 ? 5.844 0.5 8.953 1 98.5 99 TRP A C 1
ATOM 761 O O . TRP A 1 99 ? 4.941 0.567 9.797 1 98.5 99 TRP A O 1
ATOM 771 N N . PRO A 1 100 ? 6.988 -0.26 9.164 1 97.44 100 PRO A N 1
ATOM 772 C CA . PRO A 1 100 ? 7.141 -0.957 10.445 1 97.44 100 PRO A CA 1
ATOM 773 C C . PRO A 1 100 ? 6.98 -0.026 11.641 1 97.44 100 PRO A C 1
ATOM 775 O O . PRO A 1 100 ? 7.633 1.017 11.711 1 97.44 100 PRO A O 1
ATOM 778 N N . GLY A 1 101 ? 6.07 -0.382 12.508 1 97.88 101 GLY A N 1
ATOM 779 C CA . GLY A 1 101 ? 5.879 0.396 13.727 1 97.88 101 GLY A CA 1
ATOM 780 C C . GLY A 1 101 ? 4.824 1.477 13.578 1 97.88 101 GLY A C 1
ATOM 781 O O . GLY A 1 101 ? 4.52 2.188 14.539 1 97.88 101 GLY A O 1
ATOM 782 N N . ALA A 1 102 ? 4.207 1.618 12.461 1 98.75 102 ALA A N 1
ATOM 783 C CA . ALA A 1 102 ? 3.193 2.641 12.219 1 98.75 102 ALA A CA 1
ATOM 784 C C . ALA A 1 102 ? 1.946 2.389 13.062 1 98.75 102 ALA A C 1
ATOM 786 O O . ALA A 1 102 ? 1.516 1.244 13.219 1 98.75 102 ALA A O 1
ATOM 787 N N . LEU A 1 103 ? 1.422 3.434 13.609 1 98.81 103 LEU A N 1
ATOM 788 C CA . LEU A 1 103 ? 0.13 3.42 14.289 1 98.81 103 LEU A CA 1
ATOM 789 C C . LEU A 1 103 ? -0.856 4.355 13.602 1 98.81 103 LEU A C 1
ATOM 791 O O . LEU A 1 103 ? -0.493 5.465 13.203 1 98.81 103 LEU A O 1
ATOM 795 N N . ARG A 1 104 ? -2.023 3.902 13.359 1 98.56 104 ARG A N 1
ATOM 796 C CA . ARG A 1 104 ? -3.078 4.711 12.758 1 98.56 104 ARG A CA 1
ATOM 797 C C . ARG A 1 104 ? -4.16 5.043 13.781 1 98.56 104 ARG A C 1
ATOM 799 O O . ARG A 1 104 ? -4.543 4.195 14.586 1 98.56 104 ARG A O 1
ATOM 806 N N . SER A 1 105 ? -4.648 6.242 13.773 1 98.69 105 SER A N 1
ATOM 807 C CA . SER A 1 105 ? -5.715 6.648 14.68 1 98.69 105 SER A CA 1
ATOM 808 C C . SER A 1 105 ? -7.035 5.973 14.328 1 98.69 105 SER A C 1
ATOM 810 O O . SER A 1 105 ? -7.18 5.422 13.234 1 98.69 105 SER A O 1
ATOM 812 N N . ASP A 1 106 ? -7.965 6.02 15.203 1 97 106 ASP A N 1
ATOM 813 C CA . ASP A 1 106 ? -9.18 5.215 15.094 1 97 106 ASP A CA 1
ATOM 814 C C . ASP A 1 106 ? -10.219 5.906 14.211 1 97 106 ASP A C 1
ATOM 816 O O . ASP A 1 106 ? -11.164 5.273 13.734 1 97 106 ASP A O 1
ATOM 820 N N . HIS A 1 107 ? -10.094 7.207 14.039 1 97.94 107 HIS A N 1
ATOM 821 C CA . HIS A 1 107 ? -11.109 7.926 13.273 1 97.94 107 HIS A CA 1
ATOM 822 C C . HIS A 1 107 ? -11.055 7.543 11.805 1 97.94 107 HIS A C 1
ATOM 824 O O . HIS A 1 107 ? -9.992 7.594 11.18 1 97.94 107 HIS A O 1
ATOM 830 N N . PRO A 1 108 ? -12.125 7.156 11.172 1 96 108 PRO A N 1
ATOM 831 C CA . PRO A 1 108 ? -12.094 6.723 9.773 1 96 108 PRO A CA 1
ATOM 832 C C . PRO A 1 108 ? -11.695 7.844 8.812 1 96 108 PRO A C 1
ATOM 834 O O . PRO A 1 108 ? -10.734 7.699 8.055 1 96 108 PRO A O 1
ATOM 837 N N . ASP A 1 109 ? -12.266 9.008 8.914 1 96.12 109 ASP A N 1
ATOM 838 C CA . ASP A 1 109 ? -12.164 10.062 7.91 1 96.12 109 ASP A CA 1
ATOM 839 C C . ASP A 1 109 ? -11.031 11.031 8.242 1 96.12 109 ASP A C 1
ATOM 841 O O . ASP A 1 109 ? -10.336 11.508 7.34 1 96.12 109 ASP A O 1
ATOM 845 N N . ALA A 1 110 ? -10.805 11.258 9.523 1 97.88 110 ALA A N 1
ATOM 846 C CA . ALA A 1 110 ? -9.727 12.148 9.961 1 97.88 110 ALA A CA 1
ATOM 847 C C . ALA A 1 110 ? -8.484 11.352 10.352 1 97.88 110 ALA A C 1
ATOM 849 O O . ALA A 1 110 ? -7.742 11.758 11.25 1 97.88 110 ALA A O 1
ATOM 850 N N . GLY A 1 111 ? -8.297 10.25 9.727 1 98.12 111 GLY A N 1
ATOM 851 C CA . GLY A 1 111 ? -7.25 9.305 10.086 1 98.12 111 GLY A CA 1
ATOM 852 C C . GLY A 1 111 ? -5.852 9.859 9.906 1 98.12 111 GLY A C 1
ATOM 853 O O . GLY A 1 111 ? -5.582 10.57 8.938 1 98.12 111 GLY A O 1
ATOM 854 N N . VAL A 1 112 ? -4.996 9.57 10.852 1 98.81 112 VAL A N 1
ATOM 855 C CA . VAL A 1 112 ? -3.59 9.969 10.859 1 98.81 112 VAL A CA 1
ATOM 856 C C . VAL A 1 112 ? -2.717 8.773 11.227 1 98.81 112 VAL A C 1
ATOM 858 O O . VAL A 1 112 ? -3.061 8 12.125 1 98.81 112 VAL A O 1
ATOM 861 N N . VAL A 1 113 ? -1.654 8.609 10.516 1 98.81 113 VAL A N 1
ATOM 862 C CA . VAL A 1 113 ? -0.653 7.613 10.867 1 98.81 113 VAL A CA 1
ATOM 863 C C . VAL A 1 113 ? 0.573 8.297 11.469 1 98.81 113 VAL A C 1
ATOM 865 O O . VAL A 1 113 ? 0.88 9.445 11.125 1 98.81 113 VAL A O 1
ATOM 868 N N . ALA A 1 114 ? 1.197 7.625 12.359 1 98.94 114 ALA A N 1
ATOM 869 C CA . ALA A 1 114 ? 2.418 8.141 12.969 1 98.94 114 ALA A CA 1
ATOM 870 C C . ALA A 1 114 ? 3.408 7.02 13.258 1 98.94 114 ALA A C 1
ATOM 872 O O . ALA A 1 114 ? 3.008 5.883 13.523 1 98.94 114 ALA A O 1
ATOM 873 N N . ILE A 1 115 ? 4.668 7.289 13.164 1 98.94 115 ILE A N 1
ATOM 874 C CA . ILE A 1 115 ? 5.777 6.375 13.422 1 98.94 115 ILE A CA 1
ATOM 875 C C . ILE A 1 115 ? 6.82 7.059 14.297 1 98.94 115 ILE A C 1
ATOM 877 O O . ILE A 1 115 ? 7.332 8.125 13.945 1 98.94 115 ILE A O 1
ATOM 881 N N . GLY A 1 116 ? 7.184 6.457 15.391 1 98.81 116 GLY A N 1
ATOM 882 C CA . GLY A 1 116 ? 8.156 7.031 16.312 1 98.81 116 GLY A CA 1
ATOM 883 C C . GLY A 1 116 ? 7.672 7.055 17.75 1 98.81 116 GLY A C 1
ATOM 884 O O . GLY A 1 116 ? 6.609 6.516 18.062 1 98.81 116 GLY A O 1
ATOM 885 N N . PRO A 1 117 ? 8.352 7.656 18.609 1 98.81 117 PRO A N 1
ATOM 886 C CA . PRO A 1 117 ? 8.102 7.57 20.047 1 98.81 117 PRO A CA 1
ATOM 887 C C . PRO A 1 117 ? 6.777 8.211 20.453 1 98.81 117 PRO A C 1
ATOM 889 O O . PRO A 1 117 ? 6.176 7.801 21.453 1 98.81 117 PRO A O 1
ATOM 892 N N . GLN A 1 118 ? 6.297 9.164 19.688 1 98.81 118 GLN A N 1
ATOM 893 C CA . GLN A 1 118 ? 5.074 9.852 20.078 1 98.81 118 GLN A CA 1
ATOM 894 C C . GLN A 1 118 ? 3.863 9.281 19.344 1 98.81 118 GLN A C 1
ATOM 896 O O . GLN A 1 118 ? 2.75 9.797 19.484 1 98.81 118 GLN A O 1
ATOM 901 N N . ALA A 1 119 ? 4.082 8.266 18.562 1 98.88 119 ALA A N 1
ATOM 902 C CA . ALA A 1 119 ? 3.037 7.734 17.703 1 98.88 119 ALA A CA 1
ATOM 903 C C . ALA A 1 119 ? 1.816 7.309 18.516 1 98.88 119 ALA A C 1
ATOM 905 O O . ALA A 1 119 ? 0.681 7.621 18.141 1 98.88 119 ALA A O 1
ATOM 906 N N . GLY A 1 120 ? 2.062 6.602 19.609 1 98.88 120 GLY A N 1
ATOM 907 C CA . GLY A 1 120 ? 0.962 6.141 20.438 1 98.88 120 GLY A CA 1
ATOM 908 C C . GLY A 1 120 ? 0.115 7.273 20.984 1 98.88 120 GLY A C 1
ATOM 909 O O . GLY A 1 120 ? -1.115 7.207 20.953 1 98.88 120 GLY A O 1
ATOM 910 N N . TRP A 1 121 ? 0.747 8.273 21.453 1 98.81 121 TRP A N 1
ATOM 911 C CA . TRP A 1 121 ? 0.036 9.414 22.016 1 98.81 121 TRP A CA 1
ATOM 912 C C . TRP A 1 121 ? -0.725 10.172 20.938 1 98.81 121 TRP A C 1
ATOM 914 O O . TRP A 1 121 ? -1.896 10.516 21.109 1 98.81 121 TRP A O 1
ATOM 924 N N . ILE A 1 122 ? -0.155 10.406 19.812 1 98.75 122 ILE A N 1
ATOM 925 C CA . ILE A 1 122 ? -0.724 11.172 18.703 1 98.75 122 ILE A CA 1
ATOM 926 C C . ILE A 1 122 ? -1.976 10.469 18.188 1 98.75 122 ILE A C 1
ATOM 928 O O . ILE A 1 122 ? -3 11.109 17.938 1 98.75 122 ILE A O 1
ATOM 932 N N . THR A 1 123 ? -1.896 9.156 18.062 1 98.75 123 THR A N 1
ATOM 933 C CA . THR A 1 123 ? -2.969 8.43 17.375 1 98.75 123 THR A CA 1
ATOM 934 C C . THR A 1 123 ? -4.004 7.934 18.391 1 98.75 123 THR A C 1
ATOM 936 O O . THR A 1 123 ? -5.102 7.523 18 1 98.75 123 THR A O 1
ATOM 939 N N . GLY A 1 124 ? -3.652 8.023 19.625 1 98.5 124 GLY A N 1
ATOM 940 C CA . GLY A 1 124 ? -4.523 7.445 20.641 1 98.5 124 GLY A CA 1
ATOM 941 C C . GLY A 1 124 ? -5.738 8.305 20.938 1 98.5 124 GLY A C 1
ATOM 942 O O . GLY A 1 124 ? -5.68 9.531 20.844 1 98.5 124 GLY A O 1
ATOM 943 N N . GLU A 1 125 ? -6.852 7.684 21.266 1 97.88 125 GLU A N 1
ATOM 944 C CA . GLU A 1 125 ? -8.078 8.305 21.75 1 97.88 125 GLU A CA 1
ATOM 945 C C . GLU A 1 125 ? -8.562 9.398 20.797 1 97.88 125 GLU A C 1
ATOM 947 O O . GLU A 1 125 ? -8.883 10.508 21.219 1 97.88 125 GLU A O 1
ATOM 952 N N . HIS A 1 126 ? -8.539 9.109 19.562 1 98.44 126 HIS A N 1
ATOM 953 C CA . HIS A 1 126 ? -9.016 10.055 18.562 1 98.44 126 HIS A CA 1
ATOM 954 C C . HIS A 1 126 ? -10.539 10.18 18.609 1 98.44 126 HIS A C 1
ATOM 956 O O . HIS A 1 126 ? -11.258 9.219 18.344 1 98.44 126 HIS A O 1
ATOM 962 N N . PRO A 1 127 ? -11.055 11.352 18.969 1 98.25 127 PRO A N 1
ATOM 963 C CA . PRO A 1 127 ? -12.508 11.5 19.078 1 98.25 127 PRO A CA 1
ATOM 964 C C . PRO A 1 127 ? -13.219 11.273 17.75 1 98.25 127 PRO A C 1
ATOM 966 O O . PRO A 1 127 ? -12.734 11.711 16.703 1 98.25 127 PRO A O 1
ATOM 969 N N . PHE A 1 128 ? -14.391 10.656 17.828 1 97.5 128 PHE A N 1
ATOM 970 C CA . PHE A 1 128 ? -15.188 10.414 16.625 1 97.5 128 PHE A CA 1
ATOM 971 C C . PHE A 1 128 ? -15.898 11.688 16.188 1 97.5 128 PHE A C 1
ATOM 973 O O . PHE A 1 128 ? -16.062 11.93 14.992 1 97.5 128 PHE A O 1
ATOM 980 N N . GLN A 1 129 ? -16.344 12.445 17.203 1 98.19 129 GLN A N 1
ATOM 981 C CA . GLN A 1 129 ? -17 13.711 16.875 1 98.19 129 GLN A CA 1
ATOM 982 C C . GLN A 1 129 ? -15.992 14.852 16.781 1 98.19 129 GLN A C 1
ATOM 984 O O . GLN A 1 129 ? -15.188 15.055 17.688 1 98.19 129 GLN A O 1
ATOM 989 N N . TYR A 1 130 ? -16.094 15.578 15.648 1 98.31 130 TYR A N 1
ATOM 990 C CA . TYR A 1 130 ? -15.18 16.688 15.398 1 98.31 130 TYR A CA 1
ATOM 991 C C . TYR A 1 130 ? -13.727 16.234 15.484 1 98.31 130 TYR A C 1
ATOM 993 O O . TYR A 1 130 ? -12.938 16.797 16.25 1 98.31 130 TYR A O 1
ATOM 1001 N N . GLY A 1 131 ? -13.414 15.305 14.609 1 98.31 131 GLY A N 1
ATOM 1002 C CA . GLY A 1 131 ? -12.172 14.562 14.625 1 98.31 131 GLY A CA 1
ATOM 1003 C C . GLY A 1 131 ? -10.961 15.398 14.258 1 98.31 131 GLY A C 1
ATOM 1004 O O . GLY A 1 131 ? -9.82 14.945 14.359 1 98.31 131 GLY A O 1
ATOM 1005 N N . TYR A 1 132 ? -11.141 16.672 13.891 1 98.5 132 TYR A N 1
ATOM 1006 C CA . TYR A 1 132 ? -10.039 17.578 13.562 1 98.5 132 TYR A CA 1
ATOM 1007 C C . TYR A 1 132 ? -9.773 18.547 14.703 1 98.5 132 TYR A C 1
ATOM 1009 O O . TYR A 1 132 ? -8.82 19.328 14.648 1 98.5 132 TYR A O 1
ATOM 1017 N N . GLY A 1 133 ? -10.602 18.531 15.742 1 98.19 133 GLY A N 1
ATOM 1018 C CA . GLY A 1 133 ? -10.578 19.516 16.812 1 98.19 133 GLY A CA 1
ATOM 1019 C C . GLY A 1 133 ? -9.867 19.031 18.062 1 98.19 133 GLY A C 1
ATOM 1020 O O . GLY A 1 133 ? -8.766 18.484 17.984 1 98.19 133 GLY A O 1
ATOM 1021 N N . GLU A 1 134 ? -10.5 19.25 19.188 1 97.75 134 GLU A N 1
ATOM 1022 C CA . GLU A 1 134 ? -9.914 18.953 20.484 1 97.75 134 GLU A CA 1
ATOM 1023 C C . GLU A 1 134 ? -9.719 17.453 20.672 1 97.75 134 GLU A C 1
ATOM 1025 O O . GLU A 1 134 ? -10.609 16.656 20.344 1 97.75 134 GLU A O 1
ATOM 1030 N N . GLY A 1 135 ? -8.523 17.094 21.125 1 98.19 135 GLY A N 1
ATOM 1031 C CA . GLY A 1 135 ? -8.219 15.703 21.406 1 98.19 135 GLY A CA 1
ATOM 1032 C C . GLY A 1 135 ? -7.746 14.93 20.188 1 98.19 135 GLY A C 1
ATOM 1033 O O . GLY A 1 135 ? -7.348 13.773 20.297 1 98.19 135 GLY A O 1
ATOM 1034 N N . SER A 1 136 ? -7.797 15.523 19.062 1 98.69 136 SER A N 1
ATOM 1035 C CA . SER A 1 136 ? -7.418 14.883 17.812 1 98.69 136 SER A CA 1
ATOM 1036 C C . SER A 1 136 ? -5.902 14.867 17.641 1 98.69 136 SER A C 1
ATOM 1038 O O . SER A 1 136 ? -5.184 15.562 18.359 1 98.69 136 SER A O 1
ATOM 1040 N N . PRO A 1 137 ? -5.387 14.07 16.719 1 98.88 137 PRO A N 1
ATOM 1041 C CA . PRO A 1 137 ? -3.961 14.109 16.375 1 98.88 137 PRO A CA 1
ATOM 1042 C C . PRO A 1 137 ? -3.482 15.508 15.992 1 98.88 137 PRO A C 1
ATOM 1044 O O . PRO A 1 137 ? -2.332 15.867 16.25 1 98.88 137 PRO A O 1
ATOM 1047 N N . PHE A 1 138 ? -4.344 16.281 15.43 1 98.88 138 PHE A N 1
ATOM 1048 C CA . PHE A 1 138 ? -3.979 17.609 14.953 1 98.88 138 PHE A CA 1
ATOM 1049 C C . PHE A 1 138 ? -3.697 18.547 16.125 1 98.88 138 PHE A C 1
ATOM 1051 O O . PHE A 1 138 ? -2.691 19.25 16.125 1 98.88 138 PHE A O 1
ATOM 1058 N N . GLU A 1 139 ? -4.547 18.469 17.109 1 98.88 139 GLU A N 1
ATOM 1059 C CA . GLU A 1 139 ? -4.27 19.25 18.312 1 98.88 139 GLU A CA 1
ATOM 1060 C C . GLU A 1 139 ? -2.98 18.781 18.984 1 98.88 139 GLU A C 1
ATOM 1062 O O . GLU A 1 139 ? -2.17 19.594 19.422 1 98.88 139 GLU A O 1
ATOM 1067 N N . LYS A 1 140 ? -2.824 17.531 19.062 1 98.94 140 LYS A N 1
ATOM 1068 C CA . LYS A 1 140 ? -1.671 16.953 19.75 1 98.94 140 LYS A CA 1
ATOM 1069 C C . LYS A 1 140 ? -0.368 17.344 19.062 1 98.94 140 LYS A C 1
ATOM 1071 O O . LYS A 1 140 ? 0.639 17.609 19.719 1 98.94 140 LYS A O 1
ATOM 1076 N N . ILE A 1 141 ? -0.417 17.375 17.734 1 98.88 141 ILE A N 1
ATOM 1077 C CA . ILE A 1 141 ? 0.756 17.797 16.969 1 98.88 141 ILE A CA 1
ATOM 1078 C C . ILE A 1 141 ? 1.093 19.25 17.312 1 98.88 141 ILE A C 1
ATOM 1080 O O . ILE A 1 141 ? 2.262 19.594 17.5 1 98.88 141 ILE A O 1
ATOM 1084 N N . VAL A 1 142 ? 0.114 20.094 17.453 1 98.88 142 VAL A N 1
ATOM 1085 C CA . VAL A 1 142 ? 0.319 21.484 17.797 1 98.88 142 VAL A CA 1
ATOM 1086 C C . VAL A 1 142 ? 0.853 21.578 19.234 1 98.88 142 VAL A C 1
ATOM 1088 O O . VAL A 1 142 ? 1.813 22.312 19.5 1 98.88 142 VAL A O 1
ATOM 1091 N N . GLN A 1 143 ? 0.273 20.797 20.125 1 98.75 143 GLN A N 1
ATOM 1092 C CA . GLN A 1 143 ? 0.666 20.812 21.516 1 98.75 143 GLN A CA 1
ATOM 1093 C C . GLN A 1 143 ? 2.117 20.375 21.688 1 98.75 143 GLN A C 1
ATOM 1095 O O . GLN A 1 143 ? 2.828 20.875 22.562 1 98.75 143 GLN A O 1
ATOM 1100 N N . ALA A 1 144 ? 2.508 19.531 20.828 1 98.62 144 ALA A N 1
ATOM 1101 C CA . ALA A 1 144 ? 3.848 18.953 20.938 1 98.62 144 ALA A CA 1
ATOM 1102 C C . ALA A 1 144 ? 4.867 19.812 20.172 1 98.62 144 ALA A C 1
ATOM 1104 O O . ALA A 1 144 ? 6.016 19.406 20 1 98.62 144 ALA A O 1
ATOM 1105 N N . GLN A 1 145 ? 4.418 20.922 19.75 1 98.56 145 GLN A N 1
ATOM 1106 C CA . GLN A 1 145 ? 5.281 21.812 18.984 1 98.56 145 GLN A CA 1
ATOM 1107 C C . GLN A 1 145 ? 5.758 21.156 17.703 1 98.56 145 GLN A C 1
ATOM 1109 O O . GLN A 1 145 ? 6.914 21.312 17.312 1 98.56 145 GLN A O 1
ATOM 1114 N N . GLY A 1 146 ? 4.828 20.391 17.094 1 98.88 146 GLY A N 1
ATOM 1115 C CA . GLY A 1 146 ? 5.148 19.719 15.844 1 98.88 146 GLY A CA 1
ATOM 1116 C C . GLY A 1 146 ? 5.336 20.672 14.688 1 98.88 146 GLY A C 1
ATOM 1117 O O . GLY A 1 146 ? 5.207 21.891 14.852 1 98.88 146 GLY A O 1
ATOM 1118 N N . ARG A 1 147 ? 5.719 20.062 13.555 1 98.88 147 ARG A N 1
ATOM 1119 C CA . ARG A 1 147 ? 5.969 20.828 12.328 1 98.88 147 ARG A CA 1
ATOM 1120 C C . ARG A 1 147 ? 5.266 20.188 11.141 1 98.88 147 ARG A C 1
ATOM 1122 O O . ARG A 1 147 ? 4.965 19 11.156 1 98.88 147 ARG A O 1
ATOM 1129 N N . VAL A 1 148 ? 4.938 21.031 10.148 1 98.88 148 VAL A N 1
ATOM 1130 C CA . VAL A 1 148 ? 4.352 20.562 8.906 1 98.88 148 VAL A CA 1
ATOM 1131 C C . VAL A 1 148 ? 5.383 20.641 7.781 1 98.88 148 VAL A C 1
ATOM 1133 O O . VAL A 1 148 ? 5.973 21.703 7.551 1 98.88 148 VAL A O 1
ATOM 1136 N N . LEU A 1 149 ? 5.617 19.547 7.172 1 98.88 149 LEU A N 1
ATOM 1137 C CA . LEU A 1 149 ? 6.559 19.484 6.062 1 98.88 149 LEU A CA 1
ATOM 1138 C C . LEU A 1 149 ? 5.836 19.219 4.746 1 98.88 149 LEU A C 1
ATOM 1140 O O . LEU A 1 149 ? 5.133 18.219 4.605 1 98.88 149 LEU A O 1
ATOM 1144 N N . LEU A 1 150 ? 5.949 20.141 3.807 1 98.69 150 LEU A N 1
ATOM 1145 C CA . LEU A 1 150 ? 5.441 19.969 2.451 1 98.69 150 LEU A CA 1
ATOM 1146 C C . LEU A 1 150 ? 6.578 19.688 1.475 1 98.69 150 LEU A C 1
ATOM 1148 O O . LEU A 1 150 ? 7.5 20.5 1.342 1 98.69 150 LEU A O 1
ATOM 1152 N N . ILE A 1 151 ? 6.539 18.547 0.894 1 98.5 151 ILE A N 1
ATOM 1153 C CA . ILE A 1 151 ? 7.5 18.219 -0.15 1 98.5 151 ILE A CA 1
ATOM 1154 C C . ILE A 1 151 ? 6.789 18.125 -1.499 1 98.5 151 ILE A C 1
ATOM 1156 O O . ILE A 1 151 ? 6.18 17.109 -1.824 1 98.5 151 ILE A O 1
ATOM 1160 N N . GLY A 1 152 ? 6.824 19.188 -2.279 1 97.69 152 GLY A N 1
ATOM 1161 C CA . GLY A 1 152 ? 6.199 19.219 -3.59 1 97.69 152 GLY A CA 1
ATOM 1162 C C . GLY A 1 152 ? 4.684 19.297 -3.525 1 97.69 152 GLY A C 1
ATOM 1163 O O . GLY A 1 152 ? 4.016 19.391 -4.559 1 97.69 152 GLY A O 1
ATOM 1164 N N . ALA A 1 153 ? 4.125 19.172 -2.391 1 96.94 153 ALA A N 1
ATOM 1165 C CA . ALA A 1 153 ? 2.678 19.281 -2.219 1 96.94 153 ALA A CA 1
ATOM 1166 C C . ALA A 1 153 ? 2.219 20.734 -2.262 1 96.94 153 ALA A C 1
ATOM 1168 O O . ALA A 1 153 ? 2.941 21.625 -1.825 1 96.94 153 ALA A O 1
ATOM 1169 N N . PRO A 1 154 ? 1.024 20.984 -2.801 1 95.56 154 PRO A N 1
ATOM 1170 C CA . PRO A 1 154 ? 0.509 22.344 -2.83 1 95.56 154 PRO A CA 1
ATOM 1171 C C . PRO A 1 154 ? 0.216 22.906 -1.437 1 95.56 154 PRO A C 1
ATOM 1173 O O . PRO A 1 154 ? -0.114 22.141 -0.524 1 95.56 154 PRO A O 1
ATOM 1176 N N . LEU A 1 155 ? 0.212 24.188 -1.341 1 97.25 155 LEU A N 1
ATOM 1177 C CA . LEU A 1 155 ? 0.029 24.875 -0.068 1 97.25 155 LEU A CA 1
ATOM 1178 C C . LEU A 1 155 ? -1.391 24.688 0.455 1 97.25 155 LEU A C 1
ATOM 1180 O O . LEU A 1 155 ? -1.651 24.891 1.644 1 97.25 155 LEU A O 1
ATOM 1184 N N . ASP A 1 156 ? -2.328 24.312 -0.365 1 95.81 156 ASP A N 1
ATOM 1185 C CA . ASP A 1 156 ? -3.715 24.188 0.074 1 95.81 156 ASP A CA 1
ATOM 1186 C C . ASP A 1 156 ? -3.973 22.797 0.659 1 95.81 156 ASP A C 1
ATOM 1188 O O . ASP A 1 156 ? -5.109 22.453 0.991 1 95.81 156 ASP A O 1
ATOM 1192 N N . THR A 1 157 ? -2.891 21.953 0.805 1 95.19 157 THR A N 1
ATOM 1193 C CA . THR A 1 157 ? -3.072 20.578 1.261 1 95.19 157 THR A CA 1
ATOM 1194 C C . THR A 1 157 ? -2.744 20.453 2.746 1 95.19 157 THR A C 1
ATOM 1196 O O . THR A 1 157 ? -2.725 19.344 3.291 1 95.19 157 THR A O 1
ATOM 1199 N N . ILE A 1 158 ? -2.438 21.516 3.387 1 97.94 158 ILE A N 1
ATOM 1200 C CA . ILE A 1 158 ? -2.033 21.469 4.789 1 97.94 158 ILE A CA 1
ATOM 1201 C C . ILE A 1 158 ? -3.229 21.078 5.656 1 97.94 158 ILE A C 1
ATOM 1203 O O . ILE A 1 158 ? -3.988 21.953 6.098 1 97.94 158 ILE A O 1
ATOM 1207 N N . THR A 1 159 ? -3.297 19.859 5.992 1 97.56 159 THR A N 1
ATOM 1208 C CA . THR A 1 159 ? -4.434 19.281 6.707 1 97.56 159 THR A CA 1
ATOM 1209 C C . THR A 1 159 ? -4.57 19.906 8.094 1 97.56 159 THR A C 1
ATOM 1211 O O . THR A 1 159 ? -5.68 20.062 8.602 1 97.56 159 THR A O 1
ATOM 1214 N N . LEU A 1 160 ? -3.471 20.312 8.672 1 98.31 160 LEU A N 1
ATOM 1215 C CA . LEU A 1 160 ? -3.455 20.859 10.023 1 98.31 160 LEU A CA 1
ATOM 1216 C C . LEU A 1 160 ? -4.309 22.109 10.109 1 98.31 160 LEU A C 1
ATOM 1218 O O . LEU A 1 160 ? -4.797 22.469 11.18 1 98.31 160 LEU A O 1
ATOM 1222 N N . LEU A 1 161 ? -4.535 22.781 9.023 1 98.56 161 LEU A N 1
ATOM 1223 C CA . LEU A 1 161 ? -5.305 24.016 9.016 1 98.56 161 LEU A CA 1
ATOM 1224 C C . LEU A 1 161 ? -6.785 23.734 9.25 1 98.56 161 LEU A C 1
ATOM 1226 O O . LEU A 1 161 ? -7.551 24.641 9.578 1 98.56 161 LEU A O 1
ATOM 1230 N N . HIS A 1 162 ? -7.215 22.5 9.109 1 98.31 162 HIS A N 1
ATOM 1231 C CA . HIS A 1 162 ? -8.562 22.141 9.531 1 98.31 162 HIS A CA 1
ATOM 1232 C C . HIS A 1 162 ? -8.742 22.328 11.039 1 98.31 162 HIS A C 1
ATOM 1234 O O . HIS A 1 162 ? -9.836 22.656 11.5 1 98.31 162 HIS A O 1
ATOM 1240 N N . TYR A 1 163 ? -7.68 22.078 11.781 1 98.69 163 TYR A N 1
ATOM 1241 C CA . TYR A 1 163 ? -7.715 22.359 13.211 1 98.69 163 TYR A CA 1
ATOM 1242 C C . TYR A 1 163 ? -7.891 23.859 13.477 1 98.69 163 TYR A C 1
ATOM 1244 O O . TYR A 1 163 ? -8.633 24.25 14.375 1 98.69 163 TYR A O 1
ATOM 1252 N N . ALA A 1 164 ? -7.238 24.703 12.68 1 98.44 164 ALA A N 1
ATOM 1253 C CA . ALA A 1 164 ? -7.438 26.141 12.789 1 98.44 164 ALA A CA 1
ATOM 1254 C C . ALA A 1 164 ? -8.898 26.516 12.555 1 98.44 164 ALA A C 1
ATOM 1256 O O . ALA A 1 164 ? -9.453 27.359 13.266 1 98.44 164 ALA A O 1
ATOM 1257 N N . GLU A 1 165 ? -9.477 25.906 11.555 1 97.56 165 GLU A N 1
ATOM 1258 C CA . GLU A 1 165 ? -10.891 26.141 11.281 1 97.56 165 GLU A CA 1
ATOM 1259 C C . GLU A 1 165 ? -11.75 25.797 12.484 1 97.56 165 GLU A C 1
ATOM 1261 O O . GLU A 1 165 ? -12.719 26.484 12.789 1 97.56 165 GLU A O 1
ATOM 1266 N N . HIS A 1 166 ? -11.375 24.75 13.141 1 97.25 166 HIS A N 1
ATOM 1267 C CA . HIS A 1 166 ? -12.109 24.328 14.328 1 97.25 166 HIS A CA 1
ATOM 1268 C C . HIS A 1 166 ? -12.016 25.375 15.438 1 97.25 166 HIS A C 1
ATOM 1270 O O . HIS A 1 166 ? -13.016 25.688 16.078 1 97.25 166 HIS A O 1
ATOM 1276 N N . LYS A 1 167 ? -10.898 25.922 15.555 1 97.88 167 LYS A N 1
ATOM 1277 C CA . LYS A 1 167 ? -10.609 26.781 16.703 1 97.88 167 LYS A CA 1
ATOM 1278 C C . LYS A 1 167 ? -11.07 28.219 16.438 1 97.88 167 LYS A C 1
ATOM 1280 O O . LYS A 1 167 ? -11.422 28.938 17.359 1 97.88 167 LYS A O 1
ATOM 1285 N N . ALA A 1 168 ? -11.078 28.547 15.219 1 98.25 168 ALA A N 1
ATOM 1286 C CA . ALA A 1 168 ? -11.398 29.922 14.859 1 98.25 168 ALA A CA 1
ATOM 1287 C C . ALA A 1 168 ? -12.836 30.266 15.242 1 98.25 168 ALA A C 1
ATOM 1289 O O . ALA A 1 168 ? -13.742 29.438 15.102 1 98.25 168 ALA A O 1
ATOM 1290 N N . ASN A 1 169 ? -12.984 31.5 15.68 1 97.62 169 ASN A N 1
ATOM 1291 C CA . ASN A 1 169 ? -14.32 32 16 1 97.62 169 ASN A CA 1
ATOM 1292 C C . ASN A 1 169 ? -15.078 32.438 14.758 1 97.62 169 ASN A C 1
ATOM 1294 O O . ASN A 1 169 ? -15.195 33.625 14.469 1 97.62 169 ASN A O 1
ATOM 1298 N N . ILE A 1 170 ? -15.602 31.5 14.086 1 97.56 170 ILE A N 1
ATOM 1299 C CA . ILE A 1 170 ? -16.406 31.672 12.883 1 97.56 170 ILE A CA 1
ATOM 1300 C C . ILE A 1 170 ? -17.859 31.281 13.172 1 97.56 170 ILE A C 1
ATOM 1302 O O . ILE A 1 170 ? -18.125 30.141 13.562 1 97.56 170 ILE A O 1
ATOM 1306 N N . PRO A 1 171 ? -18.766 32.25 13.062 1 96.44 171 PRO A N 1
ATOM 1307 C CA . PRO A 1 171 ? -20.156 31.891 13.336 1 96.44 171 PRO A CA 1
ATOM 1308 C C . PRO A 1 171 ? -20.734 30.938 12.312 1 96.44 171 PRO A C 1
ATOM 1310 O O . PRO A 1 171 ? -20.391 31 11.125 1 96.44 171 PRO A O 1
ATOM 1313 N N . ASN A 1 172 ? -21.578 30.047 12.703 1 96.06 172 ASN A N 1
ATOM 1314 C CA . ASN A 1 172 ? -22.359 29.156 11.867 1 96.06 172 ASN A CA 1
ATOM 1315 C C . ASN A 1 172 ? -21.484 28.359 10.914 1 96.06 172 ASN A C 1
ATOM 1317 O O . ASN A 1 172 ? -21.75 28.297 9.711 1 96.06 172 ASN A O 1
ATOM 1321 N N . LYS A 1 173 ? -20.406 27.859 11.445 1 97.94 173 LYS A N 1
ATOM 1322 C CA . LYS A 1 173 ? -19.594 26.969 10.633 1 97.94 173 LYS A CA 1
ATOM 1323 C C . LYS A 1 173 ? -20.453 25.859 10.016 1 97.94 173 LYS A C 1
ATOM 1325 O O . LYS A 1 173 ? -21.344 25.312 10.672 1 97.94 173 LYS A O 1
ATOM 1330 N N . ARG A 1 174 ? -20.156 25.625 8.773 1 98.25 174 ARG A N 1
ATOM 1331 C CA . ARG A 1 174 ? -20.891 24.562 8.078 1 98.25 174 ARG A CA 1
ATOM 1332 C C . ARG A 1 174 ? -20.609 23.203 8.695 1 98.25 174 ARG A C 1
ATOM 1334 O O . ARG A 1 174 ? -19.438 22.812 8.859 1 98.25 174 ARG A O 1
ATOM 1341 N N . ILE A 1 175 ? -21.641 22.484 9 1 98.12 175 ILE A N 1
ATOM 1342 C CA . ILE A 1 175 ? -21.562 21.188 9.648 1 98.12 175 ILE A CA 1
ATOM 1343 C C . ILE A 1 175 ? -21.953 20.094 8.656 1 98.12 175 ILE A C 1
ATOM 1345 O O . ILE A 1 175 ? -22.906 20.266 7.883 1 98.12 175 ILE A O 1
ATOM 1349 N N . VAL A 1 176 ? -21.25 19.031 8.609 1 97.69 176 VAL A N 1
ATOM 1350 C CA . VAL A 1 176 ? -21.609 17.859 7.832 1 97.69 176 VAL A CA 1
ATOM 1351 C C . VAL A 1 176 ? -21.891 16.688 8.773 1 97.69 176 VAL A C 1
ATOM 1353 O O . VAL A 1 176 ? -21.25 16.562 9.82 1 97.69 176 VAL A O 1
ATOM 1356 N N . ARG A 1 177 ? -22.797 15.906 8.391 1 97.44 177 ARG A N 1
ATOM 1357 C CA . ARG A 1 177 ? -23.156 14.703 9.125 1 97.44 177 ARG A CA 1
ATOM 1358 C C . ARG A 1 177 ? -23.188 13.484 8.211 1 97.44 177 ARG A C 1
ATOM 1360 O O . ARG A 1 177 ? -23.625 13.562 7.066 1 97.44 177 ARG A O 1
ATOM 1367 N N . TYR A 1 178 ? -22.578 12.406 8.641 1 94.31 178 TYR A N 1
ATOM 1368 C CA . TYR A 1 178 ? -22.516 11.164 7.875 1 94.31 178 TYR A CA 1
ATOM 1369 C C . TYR A 1 178 ? -22.406 9.961 8.805 1 94.31 178 TYR A C 1
ATOM 1371 O O . TYR A 1 178 ? -22.344 10.109 10.023 1 94.31 178 TYR A O 1
ATOM 1379 N N . ARG A 1 179 ? -22.484 8.789 8.242 1 94.38 179 ARG A N 1
ATOM 1380 C CA . ARG A 1 179 ? -22.375 7.562 9.023 1 94.38 179 ARG A CA 1
ATOM 1381 C C . ARG A 1 179 ? -21.312 6.633 8.453 1 94.38 179 ARG A C 1
ATOM 1383 O O . ARG A 1 179 ? -21.047 6.652 7.25 1 94.38 179 ARG A O 1
ATOM 1390 N N . ARG A 1 180 ? -20.719 5.871 9.336 1 95.69 180 ARG A N 1
ATOM 1391 C CA . ARG A 1 180 ? -19.781 4.809 8.977 1 95.69 180 ARG A CA 1
ATOM 1392 C C . ARG A 1 180 ? -20.078 3.535 9.758 1 95.69 180 ARG A C 1
ATOM 1394 O O . ARG A 1 180 ? -20.594 3.59 10.875 1 95.69 180 ARG A O 1
ATOM 1401 N N . ARG A 1 181 ? -19.734 2.465 9.078 1 95 181 ARG A N 1
ATOM 1402 C CA . ARG A 1 181 ? -19.688 1.215 9.828 1 95 181 ARG A CA 1
ATOM 1403 C C . ARG A 1 181 ? -18.312 1.013 10.453 1 95 181 ARG A C 1
ATOM 1405 O O . ARG A 1 181 ? -17.297 1.062 9.758 1 95 181 ARG A O 1
ATOM 1412 N N . VAL A 1 182 ? -18.25 0.81 11.766 1 95.38 182 VAL A N 1
ATOM 1413 C CA . VAL A 1 182 ? -17 0.559 12.469 1 95.38 182 VAL A CA 1
ATOM 1414 C C . VAL A 1 182 ? -17.109 -0.733 13.281 1 95.38 182 VAL A C 1
ATOM 1416 O O . VAL A 1 182 ? -18.219 -1.244 13.492 1 95.38 182 VAL A O 1
ATOM 1419 N N . PRO A 1 183 ? -15.914 -1.303 13.648 1 92.75 183 PRO A N 1
ATOM 1420 C CA . PRO A 1 183 ? -15.977 -2.539 14.43 1 92.75 183 PRO A CA 1
ATOM 1421 C C . PRO A 1 183 ? -16.797 -2.385 15.711 1 92.75 183 PRO A C 1
ATOM 1423 O O . PRO A 1 183 ? -16.734 -1.339 16.359 1 92.75 183 PRO A O 1
ATOM 1426 N N . GLY A 1 184 ? -17.531 -3.514 16.062 1 90.88 184 GLY A N 1
ATOM 1427 C CA . GLY A 1 184 ? -18.359 -3.535 17.266 1 90.88 184 GLY A CA 1
ATOM 1428 C C . GLY A 1 184 ? -18.672 -4.938 17.75 1 90.88 184 GLY A C 1
ATOM 1429 O O . GLY A 1 184 ? -18.172 -5.918 17.188 1 90.88 184 GLY A O 1
ATOM 1430 N N . GLU A 1 185 ? -19.25 -5.168 18.859 1 85.12 185 GLU A N 1
ATOM 1431 C CA . GLU A 1 185 ? -19.547 -6.438 19.5 1 85.12 185 GLU A CA 1
ATOM 1432 C C . GLU A 1 185 ? -20.125 -7.441 18.5 1 85.12 185 GLU A C 1
ATOM 1434 O O . GLU A 1 185 ? -19.766 -8.617 18.516 1 85.12 185 GLU A O 1
ATOM 1439 N N . GLY A 1 186 ? -21.016 -7.066 17.656 1 81.75 186 GLY A N 1
ATOM 1440 C CA . GLY A 1 186 ? -21.625 -7.949 16.656 1 81.75 186 GLY A CA 1
ATOM 1441 C C . GLY A 1 186 ? -20.953 -7.871 15.305 1 81.75 186 GLY A C 1
ATOM 1442 O O . GLY A 1 186 ? -21.594 -8.109 14.281 1 81.75 186 GLY A O 1
ATOM 1443 N N . GLY A 1 187 ? -19.734 -7.566 15.367 1 85 187 GLY A N 1
ATOM 1444 C CA . GLY A 1 187 ? -19.016 -7.465 14.109 1 85 187 GLY A CA 1
ATOM 1445 C C . GLY A 1 187 ? -18.812 -6.031 13.648 1 85 187 GLY A C 1
ATOM 1446 O O . GLY A 1 187 ? -17.703 -5.641 13.273 1 85 187 GLY A O 1
ATOM 1447 N N . HIS A 1 188 ? -20 -5.32 13.633 1 92.38 188 HIS A N 1
ATOM 1448 C CA . HIS A 1 188 ? -19.906 -3.912 13.266 1 92.38 188 HIS A CA 1
ATOM 1449 C C . HIS A 1 188 ? -21 -3.088 13.938 1 92.38 188 HIS A C 1
ATOM 1451 O O . HIS A 1 188 ? -21.922 -3.646 14.516 1 92.38 188 HIS A O 1
ATOM 1457 N N . ARG A 1 189 ? -20.859 -1.806 13.969 1 94.12 189 ARG A N 1
ATOM 1458 C CA . ARG A 1 189 ? -21.906 -0.86 14.375 1 94.12 189 ARG A CA 1
ATOM 1459 C C . ARG A 1 189 ? -21.859 0.398 13.508 1 94.12 189 ARG A C 1
ATOM 1461 O O . ARG A 1 189 ? -20.797 0.775 13.008 1 94.12 189 ARG A O 1
ATOM 1468 N N . TRP A 1 190 ? -23.016 0.953 13.367 1 94.06 190 TRP A N 1
ATOM 1469 C CA . TRP A 1 190 ? -23.094 2.256 12.711 1 94.06 190 TRP A CA 1
ATOM 1470 C C . TRP A 1 190 ? -22.766 3.377 13.695 1 94.06 190 TRP A C 1
ATOM 1472 O O . TRP A 1 190 ? -23.234 3.361 14.836 1 94.06 190 TRP A O 1
ATOM 1482 N N . VAL A 1 191 ? -21.969 4.215 13.289 1 96 191 VAL A N 1
ATOM 1483 C CA . VAL A 1 191 ? -21.656 5.41 14.062 1 96 191 VAL A CA 1
ATOM 1484 C C . VAL A 1 191 ? -22 6.656 13.25 1 96 191 VAL A C 1
ATOM 1486 O O . VAL A 1 191 ? -21.656 6.75 12.07 1 96 191 VAL A O 1
ATOM 1489 N N . ASP A 1 192 ? -22.719 7.543 13.883 1 97.06 192 ASP A N 1
ATOM 1490 C CA . ASP A 1 192 ? -22.984 8.852 13.297 1 97.06 192 ASP A CA 1
ATOM 1491 C C . ASP A 1 192 ? -21.844 9.828 13.602 1 97.06 192 ASP A C 1
ATOM 1493 O O . ASP A 1 192 ? -21.406 9.938 14.75 1 97.06 192 ASP A O 1
ATOM 1497 N N . PHE A 1 193 ? -21.438 10.461 12.555 1 97.31 193 PHE A N 1
ATOM 1498 C CA . PHE A 1 193 ? -20.375 11.438 12.711 1 97.31 193 PHE A CA 1
ATOM 1499 C C . PHE A 1 193 ? -20.875 12.844 12.406 1 97.31 193 PHE A C 1
ATOM 1501 O O . PHE A 1 193 ? -21.672 13.039 11.492 1 97.31 193 PHE A O 1
ATOM 1508 N N . GLU A 1 194 ? -20.469 13.734 13.203 1 98.19 194 GLU A N 1
ATOM 1509 C CA . GLU A 1 194 ? -20.625 15.164 12.969 1 98.19 194 GLU A CA 1
ATOM 1510 C C . GLU A 1 194 ? -19.266 15.867 12.906 1 98.19 194 GLU A C 1
ATOM 1512 O O . GLU A 1 194 ? -18.375 15.586 13.711 1 98.19 194 GLU A O 1
ATOM 1517 N N . GLU A 1 195 ? -19.078 16.75 11.898 1 98.06 195 GLU A N 1
ATOM 1518 C CA . GLU A 1 195 ? -17.812 17.453 11.672 1 98.06 195 GLU A CA 1
ATOM 1519 C C . GLU A 1 195 ? -18.047 18.781 10.969 1 98.06 195 GLU A C 1
ATOM 1521 O O . GLU A 1 195 ? -19.078 18.984 10.336 1 98.06 195 GLU A O 1
ATOM 1526 N N . PHE A 1 196 ? -17.172 19.672 11.203 1 98.31 196 PHE A N 1
ATOM 1527 C CA . PHE A 1 196 ? -17.172 20.812 10.297 1 98.31 196 PHE A CA 1
ATOM 1528 C C . PHE A 1 196 ? -16.766 20.375 8.891 1 98.31 196 PHE A C 1
ATOM 1530 O O . PHE A 1 196 ? -15.969 19.453 8.727 1 98.31 196 PHE A O 1
ATOM 1537 N N . ASP A 1 197 ? -17.312 21.062 7.906 1 97.31 197 ASP A N 1
ATOM 1538 C CA . ASP A 1 197 ? -17.031 20.734 6.512 1 97.31 197 ASP A CA 1
ATOM 1539 C C . ASP A 1 197 ? -15.547 20.875 6.199 1 97.31 197 ASP A C 1
ATOM 1541 O O . ASP A 1 197 ? -14.969 21.953 6.402 1 97.31 197 ASP A O 1
ATOM 1545 N N . THR A 1 198 ? -14.945 19.797 5.727 1 94.94 198 THR A N 1
ATOM 1546 C CA . THR A 1 198 ? -13.523 19.828 5.406 1 94.94 198 THR A CA 1
ATOM 1547 C C . THR A 1 198 ? -13.305 19.812 3.898 1 94.94 198 THR A C 1
ATOM 1549 O O . THR A 1 198 ? -12.164 19.891 3.428 1 94.94 198 THR A O 1
ATOM 1552 N N . ALA A 1 199 ? -14.352 19.641 3.127 1 92.5 199 ALA A N 1
ATOM 1553 C CA . ALA A 1 199 ? -14.266 19.562 1.671 1 92.5 199 ALA A CA 1
ATOM 1554 C C . ALA A 1 199 ? -14.305 20.953 1.044 1 92.5 199 ALA A C 1
ATOM 1556 O O . ALA A 1 199 ? -13.719 21.172 -0.019 1 92.5 199 ALA A O 1
ATOM 1557 N N . GLU A 1 200 ? -14.992 21.812 1.685 1 93.06 200 GLU A N 1
ATOM 1558 C CA . GLU A 1 200 ? -15.125 23.219 1.327 1 93.06 200 GLU A CA 1
ATOM 1559 C C . GLU A 1 200 ? -14.852 24.125 2.527 1 93.06 200 GLU A C 1
ATOM 1561 O O . GLU A 1 200 ? -14.898 23.672 3.674 1 93.06 200 GLU A O 1
ATOM 1566 N N . PRO A 1 201 ? -14.539 25.375 2.164 1 93.81 201 PRO A N 1
ATOM 1567 C CA . PRO A 1 201 ? -14.422 26.25 3.322 1 93.81 201 PRO A CA 1
ATOM 1568 C C . PRO A 1 201 ? -15.625 26.172 4.258 1 93.81 201 PRO A C 1
ATOM 1570 O O . PRO A 1 201 ? -16.766 26.062 3.795 1 93.81 201 PRO A O 1
ATOM 1573 N N . VAL A 1 202 ? -15.391 26.266 5.527 1 96.94 202 VAL A N 1
ATOM 1574 C CA . VAL A 1 202 ? -16.406 26 6.543 1 96.94 202 VAL A CA 1
ATOM 1575 C C . VAL A 1 202 ? -17.438 27.109 6.539 1 96.94 202 VAL A C 1
ATOM 1577 O O . VAL A 1 202 ? -18.484 27.016 7.195 1 96.94 202 VAL A O 1
ATOM 1580 N N . SER A 1 203 ? -17.219 28.188 5.824 1 97 203 SER A N 1
ATOM 1581 C CA . SER A 1 203 ? -18.125 29.312 5.652 1 97 203 SER A CA 1
ATOM 1582 C C . SER A 1 203 ? -18.047 29.875 4.234 1 97 203 SER A C 1
ATOM 1584 O O . SER A 1 203 ? -16.969 29.969 3.66 1 97 203 SER A O 1
ATOM 1586 N N . ASP A 1 204 ? -19.203 30.422 3.732 1 95 204 ASP A N 1
ATOM 1587 C CA . ASP A 1 204 ? -19.266 31 2.398 1 95 204 ASP A CA 1
ATOM 1588 C C . ASP A 1 204 ? -18.516 32.344 2.357 1 95 204 ASP A C 1
ATOM 1590 O O . ASP A 1 204 ? -18.203 32.844 1.278 1 95 204 ASP A O 1
ATOM 1594 N N . ALA A 1 205 ? -18.25 32.844 3.535 1 95.62 205 ALA A N 1
ATOM 1595 C CA . ALA A 1 205 ? -17.562 34.125 3.613 1 95.62 205 ALA A CA 1
ATOM 1596 C C . ALA A 1 205 ? -16.062 33.969 3.334 1 95.62 205 ALA A C 1
ATOM 1598 O O . ALA A 1 205 ? -15.359 34.938 3.064 1 95.62 205 ALA A O 1
ATOM 1599 N N . LEU A 1 206 ? -15.602 32.781 3.408 1 96.94 206 LEU A N 1
ATOM 1600 C CA . LEU A 1 206 ? -14.188 32.5 3.201 1 96.94 206 LEU A CA 1
ATOM 1601 C C . LEU A 1 206 ? -13.891 32.25 1.728 1 96.94 206 LEU A C 1
ATOM 1603 O O . LEU A 1 206 ? -14.703 31.625 1.029 1 96.94 206 LEU A O 1
ATOM 1607 N N . PRO A 1 207 ? -12.805 32.719 1.273 1 95.81 207 PRO A N 1
ATOM 1608 C CA . PRO A 1 207 ? -12.422 32.375 -0.097 1 95.81 207 PRO A CA 1
ATOM 1609 C C . PRO A 1 207 ? -12.219 30.859 -0.287 1 95.81 207 PRO A C 1
ATOM 1611 O O . PRO A 1 207 ? -11.797 30.172 0.641 1 95.81 207 PRO A O 1
ATOM 1614 N N . ALA A 1 208 ? -12.391 30.328 -1.532 1 94 208 ALA A N 1
ATOM 1615 C CA . ALA A 1 208 ? -12.297 28.906 -1.851 1 94 208 ALA A CA 1
ATOM 1616 C C . ALA A 1 208 ? -10.891 28.375 -1.604 1 94 208 ALA A C 1
ATOM 1618 O O . ALA A 1 208 ? -10.711 27.203 -1.262 1 94 208 ALA A O 1
ATOM 1619 N N . ASN A 1 209 ? -9.891 29.219 -1.683 1 96.19 209 ASN A N 1
ATOM 1620 C CA . ASN A 1 209 ? -8.5 28.797 -1.522 1 96.19 209 ASN A CA 1
ATOM 1621 C C . ASN A 1 209 ? -7.898 29.328 -0.225 1 96.19 209 ASN A C 1
ATOM 1623 O O . ASN A 1 209 ? -6.734 29.719 -0.194 1 96.19 209 ASN A O 1
ATOM 1627 N N . CYS A 1 210 ? -8.633 29.375 0.826 1 95.88 210 CYS A N 1
ATOM 1628 C CA . CYS A 1 210 ? -8.219 30.031 2.064 1 95.88 210 CYS A CA 1
ATOM 1629 C C . CYS A 1 210 ? -6.973 29.359 2.639 1 95.88 210 CYS A C 1
ATOM 1631 O O . CYS A 1 210 ? -6.09 30.047 3.162 1 95.88 210 CYS A O 1
ATOM 1633 N N . PHE A 1 211 ? -6.82 27.984 2.506 1 97.81 211 PHE A N 1
ATOM 1634 C CA . PHE A 1 211 ? -5.645 27.312 3.047 1 97.81 211 PHE A CA 1
ATOM 1635 C C . PHE A 1 211 ? -4.383 27.766 2.318 1 97.81 211 PHE A C 1
ATOM 1637 O O . PHE A 1 211 ? -3.363 28.062 2.949 1 97.81 211 PHE A O 1
ATOM 1644 N N . GLU A 1 212 ? -4.484 27.812 1.033 1 98.19 212 GLU A N 1
ATOM 1645 C CA . GLU A 1 212 ? -3.359 28.297 0.237 1 98.19 212 GLU A CA 1
ATOM 1646 C C . GLU A 1 212 ? -2.99 29.719 0.619 1 98.19 212 GLU A C 1
ATOM 1648 O O . GLU A 1 212 ? -1.809 30.047 0.751 1 98.19 212 GLU A O 1
ATOM 1653 N N . ARG A 1 213 ? -3.965 30.547 0.772 1 98.19 213 ARG A N 1
ATOM 1654 C CA . ARG A 1 213 ? -3.732 31.953 1.101 1 98.19 213 ARG A CA 1
ATOM 1655 C C . ARG A 1 213 ? -3.145 32.094 2.5 1 98.19 213 ARG A C 1
ATOM 1657 O O . ARG A 1 213 ? -2.25 32.906 2.721 1 98.19 213 ARG A O 1
ATOM 1664 N N . ILE A 1 214 ? -3.662 31.328 3.43 1 98.44 214 ILE A N 1
ATOM 1665 C CA . ILE A 1 214 ? -3.123 31.359 4.785 1 98.44 214 ILE A CA 1
ATOM 1666 C C . ILE A 1 214 ? -1.633 31.031 4.754 1 98.44 214 ILE A C 1
ATOM 1668 O O . ILE A 1 214 ? -0.812 31.766 5.305 1 98.44 214 ILE A O 1
ATOM 1672 N N . ALA A 1 215 ? -1.287 29.922 4.082 1 98.56 215 ALA A N 1
ATOM 1673 C CA . ALA A 1 215 ? 0.1 29.469 4.02 1 98.56 215 ALA A CA 1
ATOM 1674 C C . ALA A 1 215 ? 0.975 30.484 3.291 1 98.56 215 ALA A C 1
ATOM 1676 O O . ALA A 1 215 ? 2.084 30.797 3.736 1 98.56 215 ALA A O 1
ATOM 1677 N N . SER A 1 216 ? 0.453 31.031 2.195 1 98.31 216 SER A N 1
ATOM 1678 C CA . SER A 1 216 ? 1.196 32 1.414 1 98.31 216 SER A CA 1
ATOM 1679 C C . SER A 1 216 ? 1.447 33.281 2.219 1 98.31 216 SER A C 1
ATOM 1681 O O . SER A 1 216 ? 2.551 33.844 2.191 1 98.31 216 SER A O 1
ATOM 1683 N N . ASP A 1 217 ? 0.425 33.75 2.881 1 98.44 217 ASP A N 1
ATOM 1684 C CA . ASP A 1 217 ? 0.565 34.938 3.697 1 98.44 217 ASP A CA 1
ATOM 1685 C C . ASP A 1 217 ? 1.518 34.719 4.867 1 98.44 217 ASP A C 1
ATOM 1687 O O . ASP A 1 217 ? 2.301 35.594 5.227 1 98.44 217 ASP A O 1
ATOM 1691 N N . PHE A 1 218 ? 1.418 33.562 5.441 1 98.62 218 PHE A N 1
ATOM 1692 C CA . PHE A 1 218 ? 2.324 33.188 6.52 1 98.62 218 PHE A CA 1
ATOM 1693 C C . PHE A 1 218 ? 3.775 33.281 6.062 1 98.62 218 PHE A C 1
ATOM 1695 O O . PHE A 1 218 ? 4.613 33.844 6.754 1 98.62 218 PHE A O 1
ATOM 1702 N N . LEU A 1 219 ? 4.035 32.719 4.855 1 98.38 219 LEU A N 1
ATOM 1703 C CA . LEU A 1 219 ? 5.367 32.75 4.266 1 98.38 219 LEU A CA 1
ATOM 1704 C C . LEU A 1 219 ? 5.777 34.188 3.939 1 98.38 219 LEU A C 1
ATOM 1706 O O . LEU A 1 219 ? 6.926 34.594 4.16 1 98.38 219 LEU A O 1
ATOM 1710 N N . ALA A 1 220 ? 4.898 34.938 3.469 1 97.88 220 ALA A N 1
ATOM 1711 C CA . ALA A 1 220 ? 5.164 36.344 3.08 1 97.88 220 ALA A CA 1
ATOM 1712 C C . ALA A 1 220 ? 5.535 37.188 4.293 1 97.88 220 ALA A C 1
ATOM 1714 O O . ALA A 1 220 ? 6.277 38.156 4.172 1 97.88 220 ALA A O 1
ATOM 1715 N N . CYS A 1 221 ? 5.023 36.812 5.457 1 97.5 221 CYS A N 1
ATOM 1716 C CA . CYS A 1 221 ? 5.312 37.531 6.699 1 97.5 221 CYS A CA 1
ATOM 1717 C C . CYS A 1 221 ? 6.68 37.125 7.246 1 97.5 221 CYS A C 1
ATOM 1719 O O . CYS A 1 221 ? 7.113 37.656 8.281 1 97.5 221 CYS A O 1
ATOM 1721 N N . GLY A 1 222 ? 7.316 36.188 6.609 1 95.88 222 GLY A N 1
ATOM 1722 C CA . GLY A 1 222 ? 8.672 35.812 6.988 1 95.88 222 GLY A CA 1
ATOM 1723 C C . GLY A 1 222 ? 8.727 34.562 7.859 1 95.88 222 GLY A C 1
ATOM 1724 O O . GLY A 1 222 ? 9.789 34.219 8.398 1 95.88 222 GLY A O 1
ATOM 1725 N N . PHE A 1 223 ? 7.574 34 8.023 1 97 223 PHE A N 1
ATOM 1726 C CA . PHE A 1 223 ? 7.539 32.781 8.82 1 97 223 PHE A CA 1
ATOM 1727 C C . PHE A 1 223 ? 7.672 31.547 7.938 1 97 223 PHE A C 1
ATOM 1729 O O . PHE A 1 223 ? 7.551 31.641 6.715 1 97 223 PHE A O 1
ATOM 1736 N N . GLY A 1 224 ? 8.008 30.438 8.516 1 97.38 224 GLY A N 1
ATOM 1737 C CA . GLY A 1 224 ? 8.195 29.219 7.75 1 97.38 224 GLY A CA 1
ATOM 1738 C C . GLY A 1 224 ? 9.516 29.172 6.996 1 97.38 224 GLY A C 1
ATOM 1739 O O . GLY A 1 224 ? 10.281 30.141 7.035 1 97.38 224 GLY A O 1
ATOM 1740 N N . ARG A 1 225 ? 9.789 28.094 6.406 1 98.12 225 ARG A N 1
ATOM 1741 C CA . ARG A 1 225 ? 11 27.906 5.602 1 98.12 225 ARG A CA 1
ATOM 1742 C C . ARG A 1 225 ? 10.656 27.375 4.215 1 98.12 225 ARG A C 1
ATOM 1744 O O . ARG A 1 225 ? 9.734 26.562 4.062 1 98.12 225 ARG A O 1
ATOM 1751 N N . ARG A 1 226 ? 11.375 27.922 3.305 1 97.94 226 ARG A N 1
ATOM 1752 C CA . ARG A 1 226 ? 11.258 27.484 1.918 1 97.94 226 ARG A CA 1
ATOM 1753 C C . ARG A 1 226 ? 12.562 26.875 1.428 1 97.94 226 ARG A C 1
ATOM 1755 O O . ARG A 1 226 ? 13.648 27.344 1.781 1 97.94 226 ARG A O 1
ATOM 1762 N N . GLY A 1 227 ? 12.445 25.844 0.693 1 98.06 227 GLY A N 1
ATOM 1763 C CA . GLY A 1 227 ? 13.594 25.188 0.09 1 98.06 227 GLY A CA 1
ATOM 1764 C C . GLY A 1 227 ? 13.211 24.125 -0.92 1 98.06 227 GLY A C 1
ATOM 1765 O O . GLY A 1 227 ? 12.141 24.203 -1.529 1 98.06 227 GLY A O 1
ATOM 1766 N N . ARG A 1 228 ? 14.234 23.281 -1.15 1 98 228 ARG A N 1
ATOM 1767 C CA . ARG A 1 228 ? 13.992 22.203 -2.096 1 98 228 ARG A CA 1
ATOM 1768 C C . ARG A 1 228 ? 14.352 20.859 -1.484 1 98 228 ARG A C 1
ATOM 1770 O O . ARG A 1 228 ? 15.336 20.75 -0.749 1 98 228 ARG A O 1
ATOM 1777 N N . VAL A 1 229 ? 13.617 19.953 -1.717 1 98.44 229 VAL A N 1
ATOM 1778 C CA . VAL A 1 229 ? 13.914 18.531 -1.51 1 98.44 229 VAL A CA 1
ATOM 1779 C C . VAL A 1 229 ? 13.867 17.797 -2.846 1 98.44 229 VAL A C 1
ATOM 1781 O O . VAL A 1 229 ? 12.797 17.641 -3.439 1 98.44 229 VAL A O 1
ATOM 1784 N N . GLY A 1 230 ? 15.016 17.25 -3.242 1 97.62 230 GLY A N 1
ATOM 1785 C CA . GLY A 1 230 ? 15.094 16.906 -4.656 1 97.62 230 GLY A CA 1
ATOM 1786 C C . GLY A 1 230 ? 14.734 18.078 -5.562 1 97.62 230 GLY A C 1
ATOM 1787 O O . GLY A 1 230 ? 15.266 19.172 -5.41 1 97.62 230 GLY A O 1
ATOM 1788 N N . ALA A 1 231 ? 13.906 17.891 -6.508 1 97.94 231 ALA A N 1
ATOM 1789 C CA . ALA A 1 231 ? 13.469 18.953 -7.422 1 97.94 231 ALA A CA 1
ATOM 1790 C C . ALA A 1 231 ? 12.219 19.641 -6.898 1 97.94 231 ALA A C 1
ATOM 1792 O O . ALA A 1 231 ? 11.781 20.656 -7.461 1 97.94 231 ALA A O 1
ATOM 1793 N N . ALA A 1 232 ? 11.703 19.156 -5.832 1 98.25 232 ALA A N 1
ATOM 1794 C CA . ALA A 1 232 ? 10.406 19.625 -5.355 1 98.25 232 ALA A CA 1
ATOM 1795 C C . ALA A 1 232 ? 10.555 20.875 -4.5 1 98.25 232 ALA A C 1
ATOM 1797 O O . ALA A 1 232 ? 11.344 20.906 -3.551 1 98.25 232 ALA A O 1
ATOM 1798 N N . GLU A 1 233 ? 9.797 21.938 -4.871 1 98.38 233 GLU A N 1
ATOM 1799 C CA . GLU A 1 233 ? 9.648 23.031 -3.908 1 98.38 233 GLU A CA 1
ATOM 1800 C C . GLU A 1 233 ? 9.047 22.531 -2.598 1 98.38 233 GLU A C 1
ATOM 1802 O O . GLU A 1 233 ? 8.078 21.766 -2.604 1 98.38 233 GLU A O 1
ATOM 1807 N N . SER A 1 234 ? 9.664 22.938 -1.492 1 98.75 234 SER A N 1
ATOM 1808 C CA . SER A 1 234 ? 9.281 22.375 -0.201 1 98.75 234 SER A CA 1
ATOM 1809 C C . SER A 1 234 ? 9.195 23.469 0.868 1 98.75 234 SER A C 1
ATOM 1811 O O . SER A 1 234 ? 9.797 24.531 0.729 1 98.75 234 SER A O 1
ATOM 1813 N N . PHE A 1 235 ? 8.445 23.203 1.865 1 98.81 235 PHE A N 1
ATOM 1814 C CA . PHE A 1 235 ? 8.203 24.156 2.936 1 98.81 235 PHE A CA 1
ATOM 1815 C C . PHE A 1 235 ? 8.188 23.453 4.293 1 98.81 235 PHE A C 1
ATOM 1817 O O . PHE A 1 235 ? 7.844 22.281 4.391 1 98.81 235 PHE A O 1
ATOM 1824 N N . LEU A 1 236 ? 8.586 24.125 5.258 1 98.88 236 LEU A N 1
ATOM 1825 C CA . LEU A 1 236 ? 8.523 23.703 6.652 1 98.88 236 LEU A CA 1
ATOM 1826 C C . LEU A 1 236 ? 7.848 24.766 7.516 1 98.88 236 LEU A C 1
ATOM 1828 O O . LEU A 1 236 ? 8.242 25.922 7.5 1 98.88 236 LEU A O 1
ATOM 1832 N N . PHE A 1 237 ? 6.809 24.359 8.242 1 98.88 237 PHE A N 1
ATOM 1833 C CA . PHE A 1 237 ? 6.039 25.266 9.078 1 98.88 237 PHE A CA 1
ATOM 1834 C C . PHE A 1 237 ? 6.051 24.812 10.531 1 98.88 237 PHE A C 1
ATOM 1836 O O . PHE A 1 237 ? 5.895 23.625 10.82 1 98.88 237 PHE A O 1
ATOM 1843 N N . GLU A 1 238 ? 6.234 25.766 11.445 1 98.81 238 GLU A N 1
ATOM 1844 C CA . GLU A 1 238 ? 5.965 25.484 12.852 1 98.81 238 GLU A CA 1
ATOM 1845 C C . GLU A 1 238 ? 4.461 25.406 13.117 1 98.81 238 GLU A C 1
ATOM 1847 O O . GLU A 1 238 ? 3.738 26.391 12.898 1 98.81 238 GLU A O 1
ATOM 1852 N N . ALA A 1 239 ? 4.027 24.312 13.648 1 98.81 239 ALA A N 1
ATOM 1853 C CA . ALA A 1 239 ? 2.594 24.047 13.742 1 98.81 239 ALA A CA 1
ATOM 1854 C C . ALA A 1 239 ? 1.898 25.078 14.617 1 98.81 239 ALA A C 1
ATOM 1856 O O . ALA A 1 239 ? 0.904 25.688 14.203 1 98.81 239 ALA A O 1
ATOM 1857 N N . PRO A 1 240 ? 2.416 25.359 15.836 1 98.81 240 PRO A N 1
ATOM 1858 C CA . PRO A 1 240 ? 1.694 26.328 16.672 1 98.81 240 PRO A CA 1
ATOM 1859 C C . PRO A 1 240 ? 1.584 27.703 16.016 1 98.81 240 PRO A C 1
ATOM 1861 O O . PRO A 1 240 ? 0.517 28.328 16.047 1 98.81 240 PRO A O 1
ATOM 1864 N N . GLU A 1 241 ? 2.656 28.156 15.422 1 98.75 241 GLU A N 1
ATOM 1865 C CA . GLU A 1 241 ? 2.654 29.484 14.797 1 98.75 241 GLU A CA 1
ATOM 1866 C C . GLU A 1 241 ? 1.717 29.516 13.586 1 98.75 241 GLU A C 1
ATOM 1868 O O . GLU A 1 241 ? 0.995 30.484 13.383 1 98.75 241 GLU A O 1
ATOM 1873 N N . LEU A 1 242 ? 1.771 28.453 12.828 1 98.81 242 LEU A N 1
ATOM 1874 C CA . LEU A 1 242 ? 0.905 28.375 11.656 1 98.81 242 LEU A CA 1
ATOM 1875 C C . LEU A 1 242 ? -0.564 28.406 12.062 1 98.8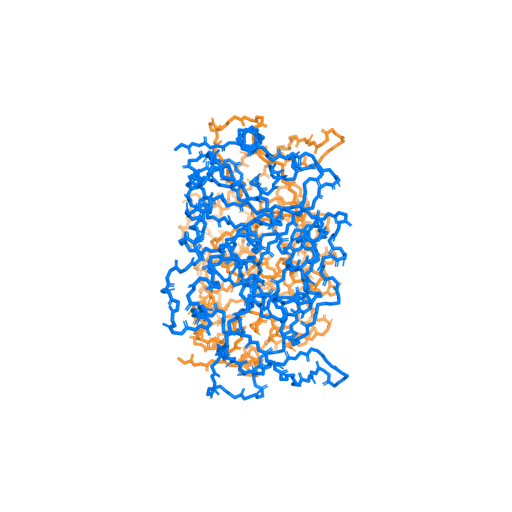1 242 LEU A C 1
ATOM 1877 O O . LEU A 1 242 ? -1.375 29.094 11.445 1 98.81 242 LEU A O 1
ATOM 1881 N N . ILE A 1 243 ? -0.889 27.625 13.078 1 98.81 243 ILE A N 1
ATOM 1882 C CA . ILE A 1 243 ? -2.275 27.531 13.523 1 98.81 243 ILE A CA 1
ATOM 1883 C C . ILE A 1 243 ? -2.721 28.859 14.109 1 98.81 243 ILE A C 1
ATOM 1885 O O . ILE A 1 243 ? -3.822 29.344 13.82 1 98.81 243 ILE A O 1
ATOM 1889 N N . GLY A 1 244 ? -1.866 29.469 14.93 1 98.69 244 GLY A N 1
ATOM 1890 C CA . GLY A 1 244 ? -2.191 30.797 15.438 1 98.69 244 GLY A CA 1
ATOM 1891 C C . GLY A 1 244 ? -2.455 31.797 14.336 1 98.69 244 GLY A C 1
ATOM 1892 O O . GLY A 1 244 ? -3.453 32.531 14.375 1 98.69 244 GLY A O 1
ATOM 1893 N N . PHE A 1 245 ? -1.577 31.844 13.391 1 98.69 245 PHE A N 1
ATOM 1894 C CA . PHE A 1 245 ? -1.726 32.75 12.242 1 98.69 245 PHE A CA 1
ATOM 1895 C C . PHE A 1 245 ? -3.004 32.406 11.477 1 98.69 245 PHE A C 1
ATOM 1897 O O . PHE A 1 245 ? -3.736 33.312 11.078 1 98.69 245 PHE A O 1
ATOM 1904 N N . GLY A 1 246 ? -3.271 31.125 11.234 1 98.62 246 GLY A N 1
ATOM 1905 C CA . GLY A 1 246 ? -4.461 30.688 10.516 1 98.62 246 GLY A CA 1
ATOM 1906 C C . GLY A 1 246 ? -5.75 31.125 11.188 1 98.62 246 GLY A C 1
ATOM 1907 O O . GLY A 1 246 ? -6.684 31.578 10.516 1 98.62 246 GLY A O 1
ATOM 1908 N N . ILE A 1 247 ? -5.777 30.984 12.508 1 98.56 247 ILE A N 1
ATOM 1909 C CA . ILE A 1 247 ? -6.961 31.375 13.258 1 98.56 247 ILE A CA 1
ATOM 1910 C C . ILE A 1 247 ? -7.211 32.875 13.07 1 98.56 247 ILE A C 1
ATOM 1912 O O . ILE A 1 247 ? -8.328 33.281 12.758 1 98.56 247 ILE A O 1
ATOM 1916 N N . GLN A 1 248 ? -6.145 33.656 13.242 1 98.25 248 GLN A N 1
ATOM 1917 C CA . GLN A 1 248 ? -6.273 35.094 13.07 1 98.25 248 GLN A CA 1
ATOM 1918 C C . GLN A 1 248 ? -6.703 35.438 11.656 1 98.25 248 GLN A C 1
ATOM 1920 O O . GLN A 1 248 ? -7.559 36.312 11.453 1 98.25 248 GLN A O 1
ATOM 1925 N N . TRP A 1 249 ? -6.105 34.812 10.703 1 98.25 249 TRP A N 1
ATOM 1926 C CA . TRP A 1 249 ? -6.414 35.062 9.297 1 98.25 249 TRP A CA 1
ATOM 1927 C C . TRP A 1 249 ? -7.887 34.781 9.016 1 98.25 249 TRP A C 1
ATOM 1929 O O . TRP A 1 249 ? -8.57 35.594 8.391 1 98.25 249 TRP A O 1
ATOM 1939 N N . LEU A 1 250 ? -8.398 33.688 9.484 1 98.19 250 LEU A N 1
ATOM 1940 C CA . LEU A 1 250 ? -9.781 33.25 9.258 1 98.19 250 LEU A CA 1
ATOM 1941 C C . LEU A 1 250 ? -10.758 34.219 9.93 1 98.19 250 LEU A C 1
ATOM 1943 O O . LEU A 1 250 ? -11.781 34.562 9.344 1 98.19 250 LEU A O 1
ATOM 1947 N N . GLU A 1 251 ? -10.445 34.625 11.109 1 97.88 251 GLU A N 1
ATOM 1948 C CA . GLU A 1 251 ? -11.352 35.438 11.914 1 97.88 251 GLU A CA 1
ATOM 1949 C C . GLU A 1 251 ? -11.484 36.844 11.344 1 97.88 251 GLU A C 1
ATOM 1951 O O . GLU A 1 251 ? -12.43 37.562 11.664 1 97.88 251 GLU A O 1
ATOM 1956 N N . ARG A 1 252 ? -10.586 37.219 10.484 1 96.25 252 ARG A N 1
ATOM 1957 C CA . ARG A 1 252 ? -10.617 38.531 9.867 1 96.25 252 ARG A CA 1
ATOM 1958 C C . ARG A 1 252 ? -11.875 38.688 9.016 1 96.25 252 ARG A C 1
ATOM 1960 O O . ARG A 1 252 ? -12.312 39.812 8.758 1 96.25 252 ARG A O 1
ATOM 1967 N N . PHE A 1 253 ? -12.414 37.688 8.586 1 94.25 253 PHE A N 1
ATOM 1968 C CA . PHE A 1 253 ? -13.586 37.719 7.711 1 94.25 253 PHE A CA 1
ATOM 1969 C C . PHE A 1 253 ? -14.867 37.781 8.531 1 94.25 253 PHE A C 1
ATOM 1971 O O . PHE A 1 253 ? -15.961 37.844 7.969 1 94.25 253 PHE A O 1
ATOM 1978 N N . PHE A 1 254 ? -14.688 37.781 9.797 1 92.88 254 PHE A N 1
ATOM 1979 C CA . PHE A 1 254 ? -15.836 37.812 10.703 1 92.88 254 PHE A CA 1
ATOM 1980 C C . PHE A 1 254 ? -15.609 38.812 11.836 1 92.88 254 PHE A C 1
ATOM 1982 O O . PHE A 1 254 ? -15.5 38.406 13 1 92.88 254 PHE A O 1
ATOM 1989 N N . PRO A 1 255 ? -15.695 40.125 11.531 1 82 255 PRO A N 1
ATOM 1990 C CA . PRO A 1 255 ? -15.43 41.125 12.539 1 82 255 PRO A CA 1
ATOM 1991 C C . PRO A 1 255 ? -16.531 41.25 13.586 1 82 255 PRO A C 1
ATOM 1993 O O . PRO A 1 255 ? -17.703 40.938 13.297 1 82 255 PRO A O 1
ATOM 1996 N N . MET B 1 1 ? -20.906 -2.551 -14.312 1 76.81 1 MET B N 1
ATOM 1997 C CA . MET B 1 1 ? -21.547 -3.449 -13.359 1 76.81 1 MET B CA 1
ATOM 1998 C C . MET B 1 1 ? -20.938 -3.307 -11.969 1 76.81 1 MET B C 1
ATOM 2000 O O . MET B 1 1 ? -19.703 -3.266 -11.828 1 76.81 1 MET B O 1
ATOM 2004 N N . VAL B 1 2 ? -21.734 -3.016 -10.922 1 88.5 2 VAL B N 1
ATOM 2005 C CA . VAL B 1 2 ? -21.312 -2.887 -9.531 1 88.5 2 VAL B CA 1
ATOM 2006 C C . VAL B 1 2 ? -21.391 -4.246 -8.836 1 88.5 2 VAL B C 1
ATOM 2008 O O . VAL B 1 2 ? -22.359 -4.996 -9.031 1 88.5 2 VAL B O 1
ATOM 2011 N N . THR B 1 3 ? -20.281 -4.672 -8.219 1 95.12 3 THR B N 1
ATOM 2012 C CA . THR B 1 3 ? -20.281 -5.938 -7.496 1 95.12 3 THR B CA 1
ATOM 2013 C C . THR B 1 3 ? -20.031 -5.711 -6.008 1 95.12 3 THR B C 1
ATOM 2015 O O . THR B 1 3 ? -19.578 -4.641 -5.605 1 95.12 3 THR B O 1
ATOM 2018 N N . THR B 1 4 ? -20.531 -6.707 -5.195 1 97.06 4 THR B N 1
ATOM 2019 C CA . THR B 1 4 ? -20.438 -6.637 -3.74 1 97.06 4 THR B CA 1
ATOM 2020 C C . THR B 1 4 ? -19.641 -7.812 -3.189 1 97.06 4 THR B C 1
ATOM 2022 O O . THR B 1 4 ? -19.266 -8.727 -3.934 1 97.06 4 THR B O 1
ATOM 2025 N N . ARG B 1 5 ? -19.406 -7.793 -1.902 1 97.19 5 ARG B N 1
ATOM 2026 C CA . ARG B 1 5 ? -18.672 -8.867 -1.249 1 97.19 5 ARG B CA 1
ATOM 2027 C C . ARG B 1 5 ? -19.391 -10.203 -1.404 1 97.19 5 ARG B C 1
ATOM 2029 O O . ARG B 1 5 ? -18.781 -11.211 -1.758 1 97.19 5 ARG B O 1
ATOM 2036 N N . SER B 1 6 ? -20.672 -10.172 -1.181 1 97.88 6 SER B N 1
ATOM 2037 C CA . SER B 1 6 ? -21.469 -11.391 -1.279 1 97.88 6 SER B CA 1
ATOM 2038 C C . SER B 1 6 ? -21.484 -11.93 -2.707 1 97.88 6 SER B C 1
ATOM 2040 O O . SER B 1 6 ? -21.391 -13.141 -2.922 1 97.88 6 SER B O 1
ATOM 2042 N N . ALA B 1 7 ? -21.594 -10.984 -3.646 1 97.94 7 ALA B N 1
ATOM 2043 C CA . ALA B 1 7 ? -21.609 -11.398 -5.051 1 97.94 7 ALA B CA 1
ATOM 2044 C C . ALA B 1 7 ? -20.266 -11.984 -5.457 1 97.94 7 ALA B C 1
ATOM 2046 O O . ALA B 1 7 ? -20.203 -12.977 -6.195 1 97.94 7 ALA B O 1
ATOM 2047 N N . LEU B 1 8 ? -19.25 -11.375 -5.008 1 98.5 8 LEU B N 1
ATOM 2048 C CA . LEU B 1 8 ? -17.922 -11.875 -5.305 1 98.5 8 LEU B CA 1
ATOM 2049 C C . LEU B 1 8 ? -17.719 -13.266 -4.715 1 98.5 8 LEU B C 1
ATOM 2051 O O . LEU B 1 8 ? -17.125 -14.141 -5.359 1 98.5 8 LEU B O 1
ATOM 2055 N N . LEU B 1 9 ? -18.156 -13.438 -3.49 1 98.56 9 LEU B N 1
ATOM 2056 C CA . LEU B 1 9 ? -18.062 -14.742 -2.854 1 98.56 9 LEU B CA 1
ATOM 2057 C C . LEU B 1 9 ? -18.797 -15.797 -3.674 1 98.56 9 LEU B C 1
ATOM 2059 O O . LEU B 1 9 ? -18.281 -16.891 -3.906 1 98.56 9 LEU B O 1
ATOM 2063 N N . GLU B 1 10 ? -19.938 -15.461 -4.082 1 98.56 10 GLU B N 1
ATOM 2064 C CA . GLU B 1 10 ? -20.719 -16.391 -4.891 1 98.56 10 GLU B CA 1
ATOM 2065 C C . GLU B 1 10 ? -19.984 -16.766 -6.18 1 98.56 10 GLU B C 1
ATOM 2067 O O . GLU B 1 10 ? -19.969 -17.922 -6.578 1 98.56 10 GLU B O 1
ATOM 2072 N N . ASP B 1 11 ? -19.469 -15.742 -6.836 1 98.75 11 ASP B N 1
ATOM 2073 C CA . ASP B 1 11 ? -18.719 -15.977 -8.07 1 98.75 11 ASP B CA 1
ATOM 2074 C C . ASP B 1 11 ? -17.531 -16.906 -7.824 1 98.75 11 ASP B C 1
ATOM 2076 O O . ASP B 1 11 ? -17.266 -17.797 -8.625 1 98.75 11 ASP B O 1
ATOM 2080 N N . LEU B 1 12 ? -16.828 -16.688 -6.73 1 98.88 12 LEU B N 1
ATOM 2081 C CA . LEU B 1 12 ? -15.656 -17.5 -6.395 1 98.88 12 LEU B CA 1
ATOM 2082 C C . LEU B 1 12 ? -16.047 -18.953 -6.133 1 98.88 12 LEU B C 1
ATOM 2084 O O . LEU B 1 12 ? -15.383 -19.875 -6.602 1 98.88 12 LEU B O 1
ATOM 2088 N N . VAL B 1 13 ? -17.109 -19.094 -5.43 1 98.81 13 VAL B N 1
ATOM 2089 C CA . VAL B 1 13 ? -17.594 -20.438 -5.133 1 98.81 13 VAL B CA 1
ATOM 2090 C C . VAL B 1 13 ? -18.016 -21.125 -6.426 1 98.81 13 VAL B C 1
ATOM 2092 O O . VAL B 1 13 ? -17.719 -22.312 -6.633 1 98.81 13 VAL B O 1
ATOM 2095 N N . ARG B 1 14 ? -18.688 -20.391 -7.254 1 98.56 14 ARG B N 1
ATOM 2096 C CA . ARG B 1 14 ? -19.109 -20.938 -8.539 1 98.56 14 ARG B CA 1
ATOM 2097 C C . ARG B 1 14 ? -17.891 -21.375 -9.367 1 98.56 14 ARG B C 1
ATOM 2099 O O . ARG B 1 14 ? -17.969 -22.344 -10.117 1 98.56 14 ARG B O 1
ATOM 2106 N N . LEU B 1 15 ? -16.844 -20.672 -9.195 1 98.62 15 LEU B N 1
ATOM 2107 C CA . LEU B 1 15 ? -15.602 -21 -9.898 1 98.62 15 LEU B CA 1
ATOM 2108 C C . LEU B 1 15 ? -14.883 -22.172 -9.234 1 98.62 15 LEU B C 1
ATOM 2110 O O . LEU B 1 15 ? -13.828 -22.609 -9.703 1 98.62 15 LEU B O 1
ATOM 2114 N N . ASP B 1 16 ? -15.367 -22.594 -8.102 1 98.56 16 ASP B N 1
ATOM 2115 C CA . ASP B 1 16 ? -14.945 -23.797 -7.395 1 98.56 16 ASP B CA 1
ATOM 2116 C C . ASP B 1 16 ? -13.875 -23.484 -6.355 1 98.56 16 ASP B C 1
ATOM 2118 O O . ASP B 1 16 ? -13.125 -24.375 -5.945 1 98.56 16 ASP B O 1
ATOM 2122 N N . VAL B 1 17 ? -13.734 -22.219 -6.016 1 98.81 17 VAL B N 1
ATOM 2123 C CA . VAL B 1 17 ? -12.922 -21.891 -4.848 1 98.81 17 VAL B CA 1
ATOM 2124 C C . VAL B 1 17 ? -13.633 -22.344 -3.578 1 98.81 17 VAL B C 1
ATOM 2126 O O . VAL B 1 17 ? -14.836 -22.141 -3.422 1 98.81 17 VAL B O 1
ATOM 2129 N N . GLY B 1 18 ? -12.867 -22.969 -2.713 1 98.31 18 GLY B N 1
ATOM 2130 C CA . GLY B 1 18 ? -13.555 -23.547 -1.569 1 98.31 18 GLY B CA 1
ATOM 2131 C C . GLY B 1 18 ? -12.734 -23.516 -0.297 1 98.31 18 GLY B C 1
ATOM 2132 O O . GLY B 1 18 ? -11.562 -23.141 -0.32 1 98.31 18 GLY B O 1
ATOM 2133 N N . ARG B 1 19 ? -13.328 -24 0.732 1 98.44 19 ARG B N 1
ATOM 2134 C CA . ARG B 1 19 ? -12.742 -24 2.068 1 98.44 19 ARG B CA 1
ATOM 2135 C C . ARG B 1 19 ? -11.438 -24.781 2.092 1 98.44 19 ARG B C 1
ATOM 2137 O O . ARG B 1 19 ? -11.328 -25.859 1.483 1 98.44 19 ARG B O 1
ATOM 2144 N N . GLY B 1 20 ? -10.438 -24.156 2.705 1 98.69 20 GLY B N 1
ATOM 2145 C CA . GLY B 1 20 ? -9.172 -24.844 2.902 1 98.69 20 GLY B CA 1
ATOM 2146 C C . GLY B 1 20 ? -8.219 -24.688 1.733 1 98.69 20 GLY B C 1
ATOM 2147 O O . GLY B 1 20 ? -7.055 -25.094 1.813 1 98.69 20 GLY B O 1
ATOM 2148 N N . ASP B 1 21 ? -8.664 -24.062 0.688 1 98.81 21 ASP B N 1
ATOM 2149 C CA . ASP B 1 21 ? -7.828 -23.906 -0.499 1 98.81 21 ASP B CA 1
ATOM 2150 C C . ASP B 1 21 ? -6.562 -23.109 -0.182 1 98.81 21 ASP B C 1
ATOM 2152 O O . ASP B 1 21 ? -6.594 -22.172 0.615 1 98.81 21 ASP B O 1
ATOM 2156 N N . LEU B 1 22 ? -5.445 -23.531 -0.727 1 98.88 22 LEU B N 1
ATOM 2157 C CA . LEU B 1 22 ? -4.254 -22.719 -0.898 1 98.88 22 LEU B CA 1
ATOM 2158 C C . LEU B 1 22 ? -4.227 -22.078 -2.285 1 98.88 22 LEU B C 1
ATOM 2160 O O . LEU B 1 22 ? -4.004 -22.766 -3.283 1 98.88 22 LEU B O 1
ATOM 2164 N N . LEU B 1 23 ? -4.383 -20.766 -2.361 1 98.88 23 LEU B N 1
ATOM 2165 C CA . LEU B 1 23 ? -4.516 -20.062 -3.635 1 98.88 23 LEU B CA 1
ATOM 2166 C C . LEU B 1 23 ? -3.312 -19.156 -3.887 1 98.88 23 LEU B C 1
ATOM 2168 O O . LEU B 1 23 ? -2.914 -18.391 -3.006 1 98.88 23 LEU B O 1
ATOM 2172 N N . MET B 1 24 ? -2.748 -19.297 -5.023 1 98.88 24 MET B N 1
ATOM 2173 C CA . MET B 1 24 ? -1.932 -18.203 -5.566 1 98.88 24 MET B CA 1
ATOM 2174 C C . MET B 1 24 ? -2.744 -17.344 -6.523 1 98.88 24 MET B C 1
ATOM 2176 O O . MET B 1 24 ? -3.217 -17.828 -7.555 1 98.88 24 MET B O 1
ATOM 2180 N N . VAL B 1 25 ? -2.834 -16.062 -6.25 1 98.69 25 VAL B N 1
ATOM 2181 C CA . VAL B 1 25 ? -3.783 -15.242 -6.996 1 98.69 25 VAL B CA 1
ATOM 2182 C C . VAL B 1 25 ? -3.027 -14.25 -7.879 1 98.69 25 VAL B C 1
ATOM 2184 O O . VAL B 1 25 ? -1.977 -13.734 -7.488 1 98.69 25 VAL B O 1
ATOM 2187 N N . HIS B 1 26 ? -3.486 -14.023 -9.047 1 97.88 26 HIS B N 1
ATOM 2188 C CA . HIS B 1 26 ? -3.201 -12.922 -9.961 1 97.88 26 HIS B CA 1
ATOM 2189 C C . HIS B 1 26 ? -4.477 -12.18 -10.336 1 97.88 26 HIS B C 1
ATOM 2191 O O . HIS B 1 26 ? -5.449 -12.789 -10.789 1 97.88 26 HIS B O 1
ATOM 2197 N N . ALA B 1 27 ? -4.402 -10.867 -10.156 1 96.38 27 ALA B N 1
ATOM 2198 C CA . ALA B 1 27 ? -5.672 -10.188 -10.398 1 96.38 27 ALA B CA 1
ATOM 2199 C C . ALA B 1 27 ? -5.441 -8.805 -11.016 1 96.38 27 ALA B C 1
ATOM 2201 O O . ALA B 1 27 ? -4.457 -8.133 -10.695 1 96.38 27 ALA B O 1
ATOM 2202 N N . SER B 1 28 ? -6.336 -8.484 -11.852 1 94.25 28 SER B N 1
ATOM 2203 C CA . SER B 1 28 ? -6.527 -7.117 -12.328 1 94.25 28 SER B CA 1
ATOM 2204 C C . SER B 1 28 ? -7.844 -6.535 -11.82 1 94.25 28 SER B C 1
ATOM 2206 O O . SER B 1 28 ? -8.906 -6.844 -12.359 1 94.25 28 SER B O 1
ATOM 2208 N N . ILE B 1 29 ? -7.77 -5.664 -10.906 1 93.75 29 ILE B N 1
ATOM 2209 C CA . ILE B 1 29 ? -8.953 -5.152 -10.234 1 93.75 29 ILE B CA 1
ATOM 2210 C C . ILE B 1 29 ? -9.836 -4.398 -11.234 1 93.75 29 ILE B C 1
ATOM 2212 O O . ILE B 1 29 ? -11.062 -4.441 -11.141 1 93.75 29 ILE B O 1
ATOM 2216 N N . ARG B 1 30 ? -9.203 -3.736 -12.18 1 93.38 30 ARG B N 1
ATOM 2217 C CA . ARG B 1 30 ? -9.945 -2.953 -13.164 1 93.38 30 ARG B CA 1
ATOM 2218 C C . ARG B 1 30 ? -10.883 -3.84 -13.969 1 93.38 30 ARG B C 1
ATOM 2220 O O . ARG B 1 30 ? -11.953 -3.395 -14.398 1 93.38 30 ARG B O 1
ATOM 2227 N N . SER B 1 31 ? -10.484 -5.035 -14.164 1 94.94 31 SER B N 1
ATOM 2228 C CA . SER B 1 31 ? -11.273 -5.961 -14.977 1 94.94 31 SER B CA 1
ATOM 2229 C C . SER B 1 31 ? -12.492 -6.461 -14.219 1 94.94 31 SER B C 1
ATOM 2231 O O . SER B 1 31 ? -13.445 -6.961 -14.82 1 94.94 31 SER B O 1
ATOM 2233 N N . VAL B 1 32 ? -12.492 -6.371 -12.938 1 96.44 32 VAL B N 1
ATOM 2234 C CA . VAL B 1 32 ? -13.586 -6.871 -12.109 1 96.44 32 VAL B CA 1
ATOM 2235 C C . VAL B 1 32 ? -14.773 -5.91 -12.18 1 96.44 32 VAL B C 1
ATOM 2237 O O . VAL B 1 32 ? -15.922 -6.32 -12.047 1 96.44 32 VAL B O 1
ATOM 2240 N N . GLY B 1 33 ? -14.484 -4.613 -12.469 1 94.25 33 GLY B N 1
ATOM 2241 C CA . GLY B 1 33 ? -15.508 -3.578 -12.398 1 94.25 33 GLY B CA 1
ATOM 2242 C C . GLY B 1 33 ? -15.531 -2.854 -11.07 1 94.25 33 GLY B C 1
ATOM 2243 O O . GLY B 1 33 ? -14.562 -2.9 -10.305 1 94.25 33 GLY B O 1
ATOM 2244 N N . ARG B 1 34 ? -16.594 -2.096 -10.852 1 95 34 ARG B N 1
ATOM 2245 C CA . ARG B 1 34 ? -16.734 -1.362 -9.594 1 95 34 ARG B CA 1
ATOM 2246 C C . ARG B 1 34 ? -17.078 -2.305 -8.445 1 95 34 ARG B C 1
ATOM 2248 O O . ARG B 1 34 ? -18.109 -2.977 -8.461 1 95 34 ARG B O 1
ATOM 2255 N N . ILE B 1 35 ? -16.297 -2.389 -7.512 1 96.69 35 ILE B N 1
ATOM 2256 C CA . ILE B 1 35 ? -16.5 -3.184 -6.309 1 96.69 35 ILE B CA 1
ATOM 2257 C C . ILE B 1 35 ? -16.906 -2.27 -5.152 1 96.69 35 ILE B C 1
ATOM 2259 O O . ILE B 1 35 ? -16.172 -1.345 -4.797 1 96.69 35 ILE B O 1
ATOM 2263 N N . VAL B 1 36 ? -18.062 -2.502 -4.57 1 97 36 VAL B N 1
ATOM 2264 C CA . VAL B 1 36 ? -18.438 -1.772 -3.361 1 97 36 VAL B CA 1
ATOM 2265 C C . VAL B 1 36 ? -17.422 -2.055 -2.254 1 97 36 VAL B C 1
ATOM 2267 O O . VAL B 1 36 ? -17.359 -3.172 -1.737 1 97 36 VAL B O 1
ATOM 2270 N N . GLY B 1 37 ? -16.625 -1.096 -1.931 1 95.19 37 GLY B N 1
ATOM 2271 C CA . GLY B 1 37 ? -15.594 -1.281 -0.917 1 95.19 37 GLY B CA 1
ATOM 2272 C C . GLY B 1 37 ? -14.211 -1.503 -1.502 1 95.19 37 GLY B C 1
ATOM 2273 O O . GLY B 1 37 ? -13.234 -1.641 -0.763 1 95.19 37 GLY B O 1
ATOM 2274 N N . GLY B 1 38 ? -14.07 -1.649 -2.783 1 95.06 38 GLY B N 1
ATOM 2275 C CA . GLY B 1 38 ? -12.789 -1.657 -3.471 1 95.06 38 GLY B CA 1
ATOM 2276 C C . GLY B 1 38 ? -12.008 -2.947 -3.275 1 95.06 38 GLY B C 1
ATOM 2277 O O . GLY B 1 38 ? -12.602 -4.012 -3.09 1 95.06 38 GLY B O 1
ATOM 2278 N N . VAL B 1 39 ? -10.75 -2.893 -3.35 1 96.5 39 VAL B N 1
ATOM 2279 C CA . VAL B 1 39 ? -9.844 -4.035 -3.424 1 96.5 39 VAL B CA 1
ATOM 2280 C C . VAL B 1 39 ? -9.891 -4.82 -2.113 1 96.5 39 VAL B C 1
ATOM 2282 O O . VAL B 1 39 ? -9.758 -6.043 -2.111 1 96.5 39 VAL B O 1
ATOM 2285 N N . ASN B 1 40 ? -10.078 -4.152 -0.988 1 97.19 40 ASN B N 1
ATOM 2286 C CA . ASN B 1 40 ? -10.172 -4.848 0.292 1 97.19 40 ASN B CA 1
ATOM 2287 C C . ASN B 1 40 ? -11.297 -5.879 0.286 1 97.19 40 ASN B C 1
ATOM 2289 O O . ASN B 1 40 ? -11.148 -6.965 0.854 1 97.19 40 ASN B O 1
ATOM 2293 N N . VAL B 1 41 ? -12.336 -5.504 -0.4 1 97.38 41 VAL B N 1
ATOM 2294 C CA . VAL B 1 41 ? -13.5 -6.375 -0.42 1 97.38 41 VAL B CA 1
ATOM 2295 C C . VAL B 1 41 ? -13.227 -7.598 -1.293 1 97.38 41 VAL B C 1
ATOM 2297 O O . VAL B 1 41 ? -13.68 -8.703 -0.99 1 97.38 41 VAL B O 1
ATOM 2300 N N . LEU B 1 42 ? -12.508 -7.395 -2.338 1 98 42 LEU B N 1
ATOM 2301 C CA . LEU B 1 42 ? -12.094 -8.555 -3.117 1 98 42 LEU B CA 1
ATOM 2302 C C . LEU B 1 42 ? -11.25 -9.508 -2.273 1 98 42 LEU B C 1
ATOM 2304 O O .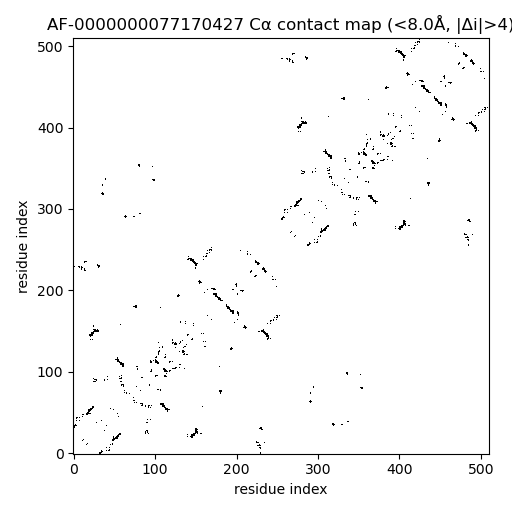 LEU B 1 42 ? -11.469 -10.719 -2.301 1 98 42 LEU B O 1
ATOM 2308 N N . ALA B 1 43 ? -10.289 -9.008 -1.548 1 98.5 43 ALA B N 1
ATOM 2309 C CA . ALA B 1 43 ? -9.492 -9.828 -0.64 1 98.5 43 ALA B CA 1
ATOM 2310 C C . ALA B 1 43 ? -10.375 -10.531 0.383 1 98.5 43 ALA B C 1
ATOM 2312 O O . ALA B 1 43 ? -10.25 -11.742 0.597 1 98.5 43 ALA B O 1
ATOM 2313 N N . GLN B 1 44 ? -11.273 -9.789 0.938 1 98.25 44 GLN B N 1
ATOM 2314 C CA . GLN B 1 44 ? -12.164 -10.336 1.95 1 98.25 44 GLN B CA 1
ATOM 2315 C C . GLN B 1 44 ? -13.016 -11.469 1.375 1 98.25 44 GLN B C 1
ATOM 2317 O O . GLN B 1 44 ? -13.234 -12.484 2.031 1 98.25 44 GLN B O 1
ATOM 2322 N N . ALA B 1 45 ? -13.492 -11.195 0.178 1 98.56 45 ALA B N 1
ATOM 2323 C CA . ALA B 1 45 ? -14.297 -12.227 -0.468 1 98.56 45 ALA B CA 1
ATOM 2324 C C . ALA B 1 45 ? -13.492 -13.508 -0.665 1 98.56 45 ALA B C 1
ATOM 2326 O O . ALA B 1 45 ? -14.023 -14.609 -0.505 1 98.56 45 ALA B O 1
ATOM 2327 N N . MET B 1 46 ? -12.281 -13.406 -1.042 1 98.88 46 MET B N 1
ATOM 2328 C CA . MET B 1 46 ? -11.438 -14.586 -1.201 1 98.88 46 MET B CA 1
ATOM 2329 C C . MET B 1 46 ? -11.211 -15.281 0.138 1 98.88 46 MET B C 1
ATOM 2331 O O . MET B 1 46 ? -11.273 -16.5 0.224 1 98.88 46 MET B O 1
ATOM 2335 N N . PHE B 1 47 ? -10.969 -14.523 1.189 1 98.81 47 PHE B N 1
ATOM 2336 C CA . PHE B 1 47 ? -10.828 -15.109 2.518 1 98.81 47 PHE B CA 1
ATOM 2337 C C . PHE B 1 47 ? -12.125 -15.797 2.947 1 98.81 47 PHE B C 1
ATOM 2339 O O . PHE B 1 47 ? -12.094 -16.859 3.578 1 98.81 47 PHE B O 1
ATOM 2346 N N . ASP B 1 48 ? -13.203 -15.133 2.613 1 98.62 48 ASP B N 1
ATOM 2347 C CA . ASP B 1 48 ? -14.492 -15.758 2.908 1 98.62 48 ASP B CA 1
ATOM 2348 C C . ASP B 1 48 ? -14.602 -17.125 2.227 1 98.62 48 ASP B C 1
ATOM 2350 O O . ASP B 1 48 ? -15.094 -18.078 2.826 1 98.62 48 ASP B O 1
ATOM 2354 N N . ALA B 1 49 ? -14.227 -17.172 1.035 1 98.88 49 ALA B N 1
ATOM 2355 C CA . ALA B 1 49 ? -14.383 -18.375 0.223 1 98.88 49 ALA B CA 1
ATOM 2356 C C . ALA B 1 49 ? -13.508 -19.5 0.748 1 98.88 49 ALA B C 1
ATOM 2358 O O . ALA B 1 49 ? -13.945 -20.656 0.824 1 98.88 49 ALA B O 1
ATOM 2359 N N . ILE B 1 50 ? -12.289 -19.188 1.16 1 98.88 50 ILE B N 1
ATOM 2360 C CA . ILE B 1 50 ? -11.359 -20.25 1.505 1 98.88 50 ILE B CA 1
ATOM 2361 C C . ILE B 1 50 ? -11.477 -20.578 2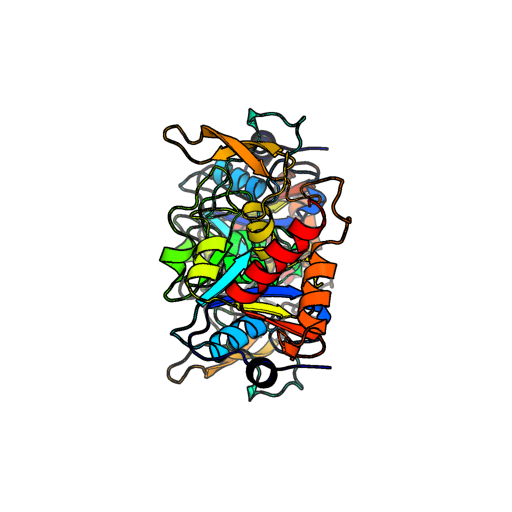.992 1 98.88 50 ILE B C 1
ATOM 2363 O O . ILE B 1 50 ? -11.016 -21.625 3.441 1 98.88 50 ILE B O 1
ATOM 2367 N N . GLY B 1 51 ? -11.984 -19.656 3.775 1 98.56 51 GLY B N 1
ATOM 2368 C CA . GLY B 1 51 ? -12.188 -19.875 5.199 1 98.56 51 GLY B CA 1
ATOM 2369 C C . GLY B 1 51 ? -10.898 -19.812 6 1 98.56 51 GLY B C 1
ATOM 2370 O O . GLY B 1 51 ? -9.82 -19.625 5.438 1 98.56 51 GLY B O 1
ATOM 2371 N N . PRO B 1 52 ? -10.984 -20.016 7.32 1 98.12 52 PRO B N 1
ATOM 2372 C CA . PRO B 1 52 ? -9.836 -19.875 8.219 1 98.12 52 PRO B CA 1
ATOM 2373 C C . PRO B 1 52 ? -8.766 -20.938 7.977 1 98.12 52 PRO B C 1
ATOM 2375 O O . PRO B 1 52 ? -7.613 -20.75 8.383 1 98.12 52 PRO B O 1
ATOM 2378 N N . GLU B 1 53 ? -9.156 -21.969 7.34 1 98.44 53 GLU B N 1
ATOM 2379 C CA . GLU B 1 53 ? -8.203 -23.047 7.078 1 98.44 53 GLU B CA 1
ATOM 2380 C C . GLU B 1 53 ? -7.48 -22.844 5.75 1 98.44 53 GLU B C 1
ATOM 2382 O O . GLU B 1 53 ? -6.562 -23.578 5.414 1 98.44 53 GLU B O 1
ATOM 2387 N N . GLY B 1 54 ? -7.984 -21.875 4.984 1 98.88 54 GLY B N 1
ATOM 2388 C CA . GLY B 1 54 ? -7.379 -21.594 3.689 1 98.88 54 GLY B CA 1
ATOM 2389 C C . GLY B 1 54 ? -6.188 -20.656 3.773 1 98.88 54 GLY B C 1
ATOM 2390 O O . GLY B 1 54 ? -5.961 -20.031 4.809 1 98.88 54 GLY B O 1
ATOM 2391 N N . THR B 1 55 ? -5.367 -20.609 2.748 1 98.94 55 THR B N 1
ATOM 2392 C CA . THR B 1 55 ? -4.215 -19.719 2.631 1 98.94 55 THR B CA 1
ATOM 2393 C C . THR B 1 55 ? -4.238 -18.984 1.301 1 98.94 55 THR B C 1
ATOM 2395 O O . THR B 1 55 ? -4.52 -19.562 0.256 1 98.94 55 THR B O 1
ATOM 2398 N N . LEU B 1 56 ? -4.102 -17.719 1.36 1 98.94 56 LEU B N 1
ATOM 2399 C CA . LEU B 1 56 ? -4.012 -16.875 0.177 1 98.94 56 LEU B CA 1
ATOM 2400 C C . LEU B 1 56 ? -2.576 -16.422 -0.055 1 98.94 56 LEU B C 1
ATOM 2402 O O . LEU B 1 56 ? -1.891 -16.016 0.885 1 98.94 56 LEU B O 1
ATOM 2406 N N . SER B 1 57 ? -2.086 -16.594 -1.27 1 98.88 57 SER B N 1
ATOM 2407 C CA . SER B 1 57 ? -0.734 -16.141 -1.595 1 98.88 57 SER B CA 1
ATOM 2408 C C . SER B 1 57 ? -0.712 -15.344 -2.893 1 98.88 57 SER B C 1
ATOM 2410 O O . SER B 1 57 ? -1.651 -15.414 -3.689 1 98.88 57 SER B O 1
ATOM 2412 N N . ALA B 1 58 ? 0.267 -14.57 -3.064 1 98.75 58 ALA B N 1
ATOM 2413 C CA . ALA B 1 58 ? 0.45 -13.758 -4.266 1 98.75 58 ALA B CA 1
ATOM 2414 C C . ALA B 1 58 ? 1.93 -13.492 -4.527 1 98.75 58 ALA B C 1
ATOM 2416 O O . ALA B 1 58 ? 2.717 -13.359 -3.588 1 98.75 58 ALA B O 1
ATOM 2417 N N . TYR B 1 59 ? 2.248 -13.523 -5.785 1 98.44 59 TYR B N 1
ATOM 2418 C CA . TYR B 1 59 ? 3.578 -13.117 -6.223 1 98.44 59 TYR B CA 1
ATOM 2419 C C . TYR B 1 59 ? 3.758 -11.609 -6.082 1 98.44 59 TYR B C 1
ATOM 2421 O O . TYR B 1 59 ? 2.912 -10.828 -6.527 1 98.44 59 TYR B O 1
ATOM 2429 N N . VAL B 1 60 ? 4.852 -11.148 -5.375 1 97.75 60 VAL B N 1
ATOM 2430 C CA . VAL B 1 60 ? 4.973 -9.719 -5.129 1 97.75 60 VAL B CA 1
ATOM 2431 C C . VAL B 1 60 ? 6.223 -9.18 -5.824 1 97.75 60 VAL B C 1
ATOM 2433 O O . VAL B 1 60 ? 6.34 -7.973 -6.047 1 97.75 60 VAL B O 1
ATOM 2436 N N . ASP B 1 61 ? 7.082 -10.008 -6.254 1 95.56 61 ASP B N 1
ATOM 2437 C CA . ASP B 1 61 ? 8.281 -9.523 -6.934 1 95.56 61 ASP B CA 1
ATOM 2438 C C . ASP B 1 61 ? 8.906 -8.359 -6.172 1 95.56 61 ASP B C 1
ATOM 2440 O O . ASP B 1 61 ? 8.75 -8.25 -4.953 1 95.56 61 ASP B O 1
ATOM 2444 N N . PHE B 1 62 ? 9.875 -7.75 -6.602 1 91.06 62 PHE B N 1
ATOM 2445 C CA . PHE B 1 62 ? 10.562 -6.598 -6.027 1 91.06 62 PHE B CA 1
ATOM 2446 C C . PHE B 1 62 ? 11.117 -5.695 -7.125 1 91.06 62 PHE B C 1
ATOM 2448 O O . PHE B 1 62 ? 11.711 -6.172 -8.094 1 91.06 62 PHE B O 1
ATOM 2455 N N . GLU B 1 63 ? 10.75 -4.414 -7.055 1 88.31 63 GLU B N 1
ATOM 2456 C CA . GLU B 1 63 ? 11.359 -3.393 -7.902 1 88.31 63 GLU B CA 1
ATOM 2457 C C . GLU B 1 63 ? 12.344 -2.535 -7.117 1 88.31 63 GLU B C 1
ATOM 2459 O O . GLU B 1 63 ? 11.938 -1.679 -6.328 1 88.31 63 GLU B O 1
ATOM 2464 N N . PRO B 1 64 ? 13.586 -2.68 -7.293 1 84.38 64 PRO B N 1
ATOM 2465 C CA . PRO B 1 64 ? 14.562 -2 -6.438 1 84.38 64 PRO B CA 1
ATOM 2466 C C . PRO B 1 64 ? 14.648 -0.501 -6.715 1 84.38 64 PRO B C 1
ATOM 2468 O O . PRO B 1 64 ? 15.117 0.262 -5.867 1 84.38 64 PRO B O 1
ATOM 2471 N N . PHE B 1 65 ? 14.172 -0.035 -7.91 1 88.5 65 PHE B N 1
ATOM 2472 C CA . PHE B 1 65 ? 14.094 1.376 -8.273 1 88.5 65 PHE B CA 1
ATOM 2473 C C . PHE B 1 65 ? 15.492 1.99 -8.344 1 88.5 65 PHE B C 1
ATOM 2475 O O . PHE B 1 65 ? 15.727 3.072 -7.801 1 88.5 65 PHE B O 1
ATOM 2482 N N . TYR B 1 66 ? 16.469 1.228 -8.836 1 91 66 TYR B N 1
ATOM 2483 C CA . TYR B 1 66 ? 17.781 1.776 -9.164 1 91 66 TYR B CA 1
ATOM 2484 C C . TYR B 1 66 ? 18.25 1.272 -10.523 1 91 66 TYR B C 1
ATOM 2486 O O . TYR B 1 66 ? 17.703 0.318 -11.07 1 91 66 TYR B O 1
ATOM 2494 N N . GLU B 1 67 ? 19.125 1.993 -11.125 1 89.5 67 GLU B N 1
ATOM 2495 C CA . GLU B 1 67 ? 19.766 1.645 -12.391 1 89.5 67 GLU B CA 1
ATOM 2496 C C . GLU B 1 67 ? 21.219 1.254 -12.195 1 89.5 67 GLU B C 1
ATOM 2498 O O . GLU B 1 67 ? 21.844 1.621 -11.188 1 89.5 67 GLU B O 1
ATOM 2503 N N . ASP B 1 68 ? 21.734 0.583 -13.164 1 87.88 68 ASP B N 1
ATOM 2504 C CA . ASP B 1 68 ? 23.078 0.044 -13.07 1 87.88 68 ASP B CA 1
ATOM 2505 C C . ASP B 1 68 ? 24.109 1.164 -12.922 1 87.88 68 ASP B C 1
ATOM 2507 O O . ASP B 1 68 ? 25.156 0.972 -12.312 1 87.88 68 ASP B O 1
ATOM 2511 N N . ASP B 1 69 ? 23.797 2.295 -13.398 1 90.56 69 ASP B N 1
ATOM 2512 C CA . ASP B 1 69 ? 24.766 3.389 -13.391 1 90.56 69 ASP B CA 1
ATOM 2513 C C . ASP B 1 69 ? 24.594 4.266 -12.148 1 90.56 69 ASP B C 1
ATOM 2515 O O . ASP B 1 69 ? 25.328 5.234 -11.961 1 90.56 69 ASP B O 1
ATOM 2519 N N . ASP B 1 70 ? 23.625 3.869 -11.297 1 92.75 70 ASP B N 1
ATOM 2520 C CA . ASP B 1 70 ? 23.469 4.605 -10.047 1 92.75 70 ASP B CA 1
ATOM 2521 C C . ASP B 1 70 ? 24.641 4.336 -9.094 1 92.75 70 ASP B C 1
ATOM 2523 O O . ASP B 1 70 ? 25.312 3.309 -9.211 1 92.75 70 ASP B O 1
ATOM 2527 N N . ASP B 1 71 ? 24.922 5.281 -8.25 1 91.88 71 ASP B N 1
ATOM 2528 C CA . ASP B 1 71 ? 25.953 5.125 -7.23 1 91.88 71 ASP B CA 1
ATOM 2529 C C . ASP B 1 71 ? 25.672 3.908 -6.348 1 91.88 71 ASP B C 1
ATOM 2531 O O . ASP B 1 71 ? 24.641 3.848 -5.676 1 91.88 71 ASP B O 1
ATOM 2535 N N . PRO B 1 72 ? 26.578 2.947 -6.324 1 90.69 72 PRO B N 1
ATOM 2536 C CA . PRO B 1 72 ? 26.375 1.733 -5.527 1 90.69 72 PRO B CA 1
ATOM 2537 C C . PRO B 1 72 ? 26.125 2.029 -4.055 1 90.69 72 PRO B C 1
ATOM 2539 O O . PRO B 1 72 ? 25.406 1.278 -3.387 1 90.69 72 PRO B O 1
ATOM 2542 N N . ALA B 1 73 ? 26.656 3.109 -3.611 1 91.12 73 ALA B N 1
ATOM 2543 C CA . ALA B 1 73 ? 26.5 3.473 -2.205 1 91.12 73 ALA B CA 1
ATOM 2544 C C . ALA B 1 73 ? 25.078 3.896 -1.896 1 91.12 73 ALA B C 1
ATOM 2546 O O . ALA B 1 73 ? 24.672 3.926 -0.732 1 91.12 73 ALA B O 1
ATOM 2547 N N . GLU B 1 74 ? 24.344 4.188 -2.988 1 94.25 74 GLU B N 1
ATOM 2548 C CA . GLU B 1 74 ? 23 4.723 -2.805 1 94.25 74 GLU B CA 1
ATOM 2549 C C . GLU B 1 74 ? 21.938 3.686 -3.168 1 94.25 74 GLU B C 1
ATOM 2551 O O . GLU B 1 74 ? 20.734 3.939 -3.029 1 94.25 74 GLU B O 1
ATOM 2556 N N . ILE B 1 75 ? 22.438 2.512 -3.561 1 94.12 75 ILE B N 1
ATOM 2557 C CA . ILE B 1 75 ? 21.5 1.443 -3.891 1 94.12 75 ILE B CA 1
ATOM 2558 C C . ILE B 1 75 ? 20.812 0.945 -2.621 1 94.12 75 ILE B C 1
ATOM 2560 O O . ILE B 1 75 ? 21.469 0.641 -1.628 1 94.12 75 ILE B O 1
ATOM 2564 N N . PRO B 1 76 ? 19.531 0.928 -2.633 1 93 76 PRO B N 1
ATOM 2565 C CA . PRO B 1 76 ? 18.812 0.561 -1.41 1 93 76 PRO B CA 1
ATOM 2566 C C . PRO B 1 76 ? 19.016 -0.906 -1.031 1 93 76 PRO B C 1
ATOM 2568 O O . PRO B 1 76 ? 19.234 -1.749 -1.904 1 93 76 PRO B O 1
ATOM 2571 N N . VAL B 1 77 ? 18.984 -1.193 0.267 1 94.62 77 VAL B N 1
ATOM 2572 C CA . VAL B 1 77 ? 19 -2.547 0.812 1 94.62 77 VAL B CA 1
ATOM 2573 C C . VAL B 1 77 ? 17.594 -3.137 0.774 1 94.62 77 VAL B C 1
ATOM 2575 O O . VAL B 1 77 ? 16.625 -2.486 1.189 1 94.62 77 VAL B O 1
ATOM 2578 N N . PHE B 1 78 ? 17.516 -4.289 0.212 1 96.81 78 PHE B N 1
ATOM 2579 C CA . PHE B 1 78 ? 16.234 -4.973 0.234 1 96.81 78 PHE B CA 1
ATOM 2580 C C . PHE B 1 78 ? 15.82 -5.305 1.664 1 96.81 78 PHE B C 1
ATOM 2582 O O . PHE B 1 78 ? 16.562 -5.973 2.391 1 96.81 78 PHE B O 1
ATOM 2589 N N . ASP B 1 79 ? 14.727 -4.793 2.057 1 95.88 79 ASP B N 1
ATOM 2590 C CA . ASP B 1 79 ? 14.039 -5.109 3.311 1 95.88 79 ASP B CA 1
ATOM 2591 C C . ASP B 1 79 ? 12.602 -5.547 3.057 1 95.88 79 ASP B C 1
ATOM 2593 O O . ASP B 1 79 ? 11.758 -4.734 2.67 1 95.88 79 ASP B O 1
ATOM 2597 N N . LYS B 1 80 ? 12.312 -6.844 3.316 1 96.38 80 LYS B N 1
ATOM 2598 C CA . LYS B 1 80 ? 11.008 -7.395 2.947 1 96.38 80 LYS B CA 1
ATOM 2599 C C . LYS B 1 80 ? 9.891 -6.754 3.764 1 96.38 80 LYS B C 1
ATOM 2601 O O . LYS B 1 80 ? 8.711 -6.895 3.428 1 96.38 80 LYS B O 1
ATOM 2606 N N . ARG B 1 81 ? 10.273 -6.035 4.863 1 96.56 81 ARG B N 1
ATOM 2607 C CA . ARG B 1 81 ? 9.258 -5.387 5.691 1 96.56 81 ARG B CA 1
ATOM 2608 C C . ARG B 1 81 ? 8.703 -4.145 5.004 1 96.56 81 ARG B C 1
ATOM 2610 O O . ARG B 1 81 ? 7.578 -3.727 5.281 1 96.56 81 ARG B O 1
ATOM 2617 N N . ILE B 1 82 ? 9.453 -3.523 4.023 1 96.88 82 ILE B N 1
ATOM 2618 C CA . ILE B 1 82 ? 9.023 -2.24 3.48 1 96.88 82 ILE B CA 1
ATOM 2619 C C . ILE B 1 82 ? 8.984 -2.312 1.955 1 96.88 82 ILE B C 1
ATOM 2621 O O . ILE B 1 82 ? 8.383 -1.459 1.302 1 96.88 82 ILE B O 1
ATOM 2625 N N . ALA B 1 83 ? 9.641 -3.324 1.339 1 96.44 83 ALA B N 1
ATOM 2626 C CA . ALA B 1 83 ? 9.703 -3.43 -0.117 1 96.44 83 ALA B CA 1
ATOM 2627 C C . ALA B 1 83 ? 8.312 -3.604 -0.718 1 96.44 83 ALA B C 1
ATOM 2629 O O . ALA B 1 83 ? 7.605 -4.559 -0.391 1 96.44 83 ALA B O 1
ATOM 2630 N N . HIS B 1 84 ? 7.949 -2.711 -1.59 1 95.81 84 HIS B N 1
ATOM 2631 C CA . HIS B 1 84 ? 6.648 -2.783 -2.24 1 95.81 84 HIS B CA 1
ATOM 2632 C C . HIS B 1 84 ? 6.582 -3.951 -3.219 1 95.81 84 HIS B C 1
ATOM 2634 O O . HIS B 1 84 ? 7.602 -4.332 -3.803 1 95.81 84 HIS B O 1
ATOM 2640 N N . ALA B 1 85 ? 5.348 -4.477 -3.32 1 96.31 85 ALA B N 1
ATOM 2641 C CA . ALA B 1 85 ? 5.109 -5.328 -4.484 1 96.31 85 ALA B CA 1
ATOM 2642 C C . ALA B 1 85 ? 5.348 -4.559 -5.781 1 96.31 85 ALA B C 1
ATOM 2644 O O . ALA B 1 85 ? 5.086 -3.354 -5.852 1 96.31 85 ALA B O 1
ATOM 2645 N N . ALA B 1 86 ? 5.863 -5.289 -6.758 1 94.38 86 ALA B N 1
ATOM 2646 C CA . ALA B 1 86 ? 6.051 -4.648 -8.055 1 94.38 86 ALA B CA 1
ATOM 2647 C C . ALA B 1 86 ? 4.734 -4.098 -8.594 1 94.38 86 ALA B C 1
ATOM 2649 O O . ALA B 1 86 ? 3.693 -4.754 -8.5 1 94.38 86 ALA B O 1
ATOM 2650 N N . ARG B 1 87 ? 4.738 -2.936 -9.102 1 88.81 87 ARG B N 1
ATOM 2651 C CA . ARG B 1 87 ? 3.549 -2.174 -9.469 1 88.81 87 ARG B CA 1
ATOM 2652 C C . ARG B 1 87 ? 2.775 -2.873 -10.578 1 88.81 87 ARG B C 1
ATOM 2654 O O . ARG B 1 87 ? 1.551 -2.752 -10.664 1 88.81 87 ARG B O 1
ATOM 2661 N N . ASP B 1 88 ? 3.473 -3.553 -11.406 1 88.06 88 ASP B N 1
ATOM 2662 C CA . ASP B 1 88 ? 2.859 -4.164 -12.578 1 88.06 88 ASP B CA 1
ATOM 2663 C C . ASP B 1 88 ? 1.951 -5.328 -12.18 1 88.06 88 ASP B C 1
ATOM 2665 O O . ASP B 1 88 ? 1.164 -5.812 -12.992 1 88.06 88 ASP B O 1
ATOM 2669 N N . HIS B 1 89 ? 1.993 -5.719 -10.953 1 89.56 89 HIS B N 1
ATOM 2670 C CA . HIS B 1 89 ? 1.194 -6.863 -10.531 1 89.56 89 HIS B CA 1
ATOM 2671 C C . HIS B 1 89 ? -0.172 -6.422 -10.016 1 89.56 89 HIS B C 1
ATOM 2673 O O . HIS B 1 89 ? -1.057 -7.254 -9.797 1 89.56 89 HIS B O 1
ATOM 2679 N N . GLY B 1 90 ? -0.329 -5.133 -9.883 1 88.69 90 GLY B N 1
ATOM 2680 C CA . GLY B 1 90 ? -1.634 -4.629 -9.484 1 88.69 90 GLY B CA 1
ATOM 2681 C C . GLY B 1 90 ? -1.729 -4.328 -8 1 88.69 90 GLY B C 1
ATOM 2682 O O . GLY B 1 90 ? -0.922 -4.82 -7.207 1 88.69 90 GLY B O 1
ATOM 2683 N N . ILE B 1 91 ? -2.799 -3.645 -7.613 1 94.69 91 ILE B N 1
ATOM 2684 C CA . ILE B 1 91 ? -2.941 -3.105 -6.266 1 94.69 91 ILE B CA 1
ATOM 2685 C C . ILE B 1 91 ? -3.264 -4.234 -5.289 1 94.69 91 ILE B C 1
ATOM 2687 O O . ILE B 1 91 ? -2.984 -4.125 -4.094 1 94.69 91 ILE B O 1
ATOM 2691 N N . LEU B 1 92 ? -3.891 -5.309 -5.793 1 97.38 92 LEU B N 1
ATOM 2692 C CA . LEU B 1 92 ? -4.258 -6.414 -4.91 1 97.38 92 LEU B CA 1
ATOM 2693 C C . LEU B 1 92 ? -3.021 -7.023 -4.262 1 97.38 92 LEU B C 1
ATOM 2695 O O . LEU B 1 92 ? -3.041 -7.359 -3.074 1 97.38 92 LEU B O 1
ATOM 2699 N N . HIS B 1 93 ? -1.961 -7.164 -5.035 1 97.5 93 HIS B N 1
ATOM 2700 C CA . HIS B 1 93 ? -0.757 -7.801 -4.516 1 97.5 93 HIS B CA 1
ATOM 2701 C C . HIS B 1 93 ? -0.145 -6.984 -3.385 1 97.5 93 HIS B C 1
ATOM 2703 O O . HIS B 1 93 ? 0.21 -7.531 -2.338 1 97.5 93 HIS B O 1
ATOM 2709 N N . GLU B 1 94 ? -0.076 -5.699 -3.594 1 97 94 GLU B N 1
ATOM 2710 C CA . GLU B 1 94 ? 0.408 -4.824 -2.533 1 97 94 GLU B CA 1
ATOM 2711 C C . GLU B 1 94 ? -0.531 -4.84 -1.33 1 97 94 GLU B C 1
ATOM 2713 O O . GLU B 1 94 ? -0.081 -4.797 -0.184 1 97 94 GLU B O 1
ATOM 2718 N N . THR B 1 95 ? -1.826 -4.895 -1.604 1 97.88 95 THR B N 1
ATOM 2719 C CA . THR B 1 95 ? -2.82 -4.98 -0.54 1 97.88 95 THR B CA 1
ATOM 2720 C C . THR B 1 95 ? -2.607 -6.238 0.299 1 97.88 95 THR B C 1
ATOM 2722 O O . THR B 1 95 ? -2.598 -6.176 1.529 1 97.88 95 THR B O 1
ATOM 2725 N N . LEU B 1 96 ? -2.359 -7.312 -0.327 1 98.56 96 LEU B N 1
ATOM 2726 C CA . LEU B 1 96 ? -2.166 -8.578 0.373 1 98.56 96 LEU B CA 1
ATOM 2727 C C . LEU B 1 96 ? -0.847 -8.578 1.137 1 98.56 96 LEU B C 1
ATOM 2729 O O . LEU B 1 96 ? -0.763 -9.133 2.238 1 98.56 96 LEU B O 1
ATOM 2733 N N . ARG B 1 97 ? 0.146 -8 0.531 1 98.12 97 ARG B N 1
ATOM 2734 C CA . ARG B 1 97 ? 1.438 -7.902 1.203 1 98.12 97 ARG B CA 1
ATOM 2735 C C . ARG B 1 97 ? 1.301 -7.219 2.559 1 98.12 97 ARG B C 1
ATOM 2737 O O . ARG B 1 97 ? 2.02 -7.555 3.504 1 98.12 97 ARG B O 1
ATOM 2744 N N . ASN B 1 98 ? 0.365 -6.328 2.674 1 97.81 98 ASN B N 1
ATOM 2745 C CA . ASN B 1 98 ? 0.21 -5.52 3.877 1 97.81 98 ASN B CA 1
ATOM 2746 C C . ASN B 1 98 ? -0.985 -5.977 4.711 1 97.81 98 ASN B C 1
ATOM 2748 O O . ASN B 1 98 ? -1.377 -5.301 5.664 1 97.81 98 ASN B O 1
ATOM 2752 N N . TRP B 1 99 ? -1.618 -7.066 4.312 1 98.5 99 TRP B N 1
ATOM 2753 C CA . TRP B 1 99 ? -2.773 -7.586 5.039 1 98.5 99 TRP B CA 1
ATOM 2754 C C . TRP B 1 99 ? -2.367 -8.086 6.418 1 98.5 99 TRP B C 1
ATOM 2756 O O . TRP B 1 99 ? -1.276 -8.641 6.59 1 98.5 99 TRP B O 1
ATOM 2766 N N . PRO B 1 100 ? -3.277 -7.914 7.457 1 97.44 100 PRO B N 1
ATOM 2767 C CA . PRO B 1 100 ? -2.936 -8.445 8.773 1 97.44 100 PRO B CA 1
ATOM 2768 C C . PRO B 1 100 ? -2.559 -9.922 8.734 1 97.44 100 PRO B C 1
ATOM 2770 O O . PRO B 1 100 ? -3.305 -10.742 8.195 1 97.44 100 PRO B O 1
ATOM 2773 N N . GLY B 1 101 ? -1.392 -10.211 9.234 1 97.81 101 GLY B N 1
ATOM 2774 C CA . GLY B 1 101 ? -0.957 -11.602 9.312 1 97.81 101 GLY B CA 1
ATOM 2775 C C . GLY B 1 101 ? -0.158 -12.039 8.094 1 97.81 101 GLY B C 1
ATOM 2776 O O . GLY B 1 101 ? 0.317 -13.172 8.039 1 97.81 101 GLY B O 1
ATOM 2777 N N . ALA B 1 102 ? 0.062 -11.203 7.145 1 98.75 102 ALA B N 1
ATOM 2778 C CA . ALA B 1 102 ? 0.8 -11.539 5.93 1 98.75 102 ALA B CA 1
ATOM 2779 C C . ALA B 1 102 ? 2.266 -11.828 6.242 1 98.75 102 ALA B C 1
ATOM 2781 O O . ALA B 1 102 ? 2.881 -11.148 7.066 1 98.75 102 ALA B O 1
ATOM 2782 N N . LEU B 1 103 ? 2.783 -12.844 5.625 1 98.81 103 LEU B N 1
ATOM 2783 C CA . LEU B 1 103 ? 4.207 -13.164 5.648 1 98.81 103 LEU B CA 1
ATOM 2784 C C . LEU B 1 103 ? 4.797 -13.102 4.242 1 98.81 103 LEU B C 1
ATOM 2786 O O . LEU B 1 103 ? 4.176 -13.57 3.283 1 98.81 103 LEU B O 1
ATOM 2790 N N . ARG B 1 104 ? 5.895 -12.469 4.086 1 98.56 104 ARG B N 1
ATOM 2791 C CA . ARG B 1 104 ? 6.594 -12.391 2.811 1 98.56 104 ARG B CA 1
ATOM 2792 C C . ARG B 1 104 ? 7.875 -13.219 2.836 1 98.56 104 ARG B C 1
ATOM 2794 O O . ARG B 1 104 ? 8.594 -13.227 3.834 1 98.56 104 ARG B O 1
ATOM 2801 N N . SER B 1 105 ? 8.164 -13.906 1.789 1 98.69 105 SER B N 1
ATOM 2802 C CA . SER B 1 105 ? 9.383 -14.703 1.699 1 98.69 105 SER B CA 1
ATOM 2803 C C . SER B 1 105 ? 10.617 -13.812 1.604 1 98.69 105 SER B C 1
ATOM 2805 O O . SER B 1 105 ? 10.508 -12.609 1.332 1 98.69 105 SER B O 1
ATOM 2807 N N . ASP B 1 106 ? 11.758 -14.383 1.799 1 97 106 ASP B N 1
ATOM 2808 C CA . ASP B 1 106 ? 12.984 -13.609 1.975 1 97 106 ASP B CA 1
ATOM 2809 C C . ASP B 1 106 ? 13.602 -13.242 0.627 1 97 106 ASP B C 1
ATOM 2811 O O . ASP B 1 106 ? 14.445 -12.344 0.546 1 97 106 ASP B O 1
ATOM 2815 N N . HIS B 1 107 ? 13.25 -13.961 -0.414 1 97.94 107 HIS B N 1
ATOM 2816 C CA . HIS B 1 107 ? 13.875 -13.703 -1.706 1 97.94 107 HIS B CA 1
ATOM 2817 C C . HIS B 1 107 ? 13.438 -12.352 -2.27 1 97.94 107 HIS B C 1
ATOM 2819 O O . HIS B 1 107 ? 12.234 -12.07 -2.355 1 97.94 107 HIS B O 1
ATOM 2825 N N . PRO B 1 108 ? 14.312 -11.484 -2.67 1 95.94 108 PRO B N 1
ATOM 2826 C CA . PRO B 1 108 ? 13.922 -10.156 -3.152 1 95.94 108 PRO B CA 1
ATOM 2827 C C . PRO B 1 108 ? 13.109 -10.211 -4.441 1 95.94 108 PRO B C 1
ATOM 2829 O O . PRO B 1 108 ? 11.992 -9.68 -4.492 1 95.94 108 PRO B O 1
ATOM 2832 N N . ASP B 1 109 ? 13.516 -10.961 -5.438 1 96.06 109 ASP B N 1
ATOM 2833 C CA . ASP B 1 109 ? 12.961 -10.891 -6.789 1 96.06 109 ASP B CA 1
ATOM 2834 C C . ASP B 1 109 ? 11.859 -11.93 -6.984 1 96.06 109 ASP B C 1
ATOM 2836 O O . ASP B 1 109 ? 10.875 -11.664 -7.676 1 96.06 109 ASP B O 1
ATOM 2840 N N . ALA B 1 110 ? 11.992 -13.062 -6.32 1 97.94 110 ALA B N 1
ATOM 2841 C CA . ALA B 1 110 ? 10.977 -14.117 -6.41 1 97.94 110 ALA B CA 1
ATOM 2842 C C . ALA B 1 110 ? 10.039 -14.078 -5.211 1 97.94 110 ALA B C 1
ATOM 2844 O O . ALA B 1 110 ? 9.555 -15.125 -4.766 1 97.94 110 ALA B O 1
ATOM 2845 N N . GLY B 1 111 ? 9.82 -12.93 -4.691 1 98.19 111 GLY B N 1
ATOM 2846 C CA . GLY B 1 111 ? 9.078 -12.742 -3.457 1 98.19 111 GLY B CA 1
ATOM 2847 C C . GLY B 1 111 ? 7.625 -13.164 -3.566 1 98.19 111 GLY B C 1
ATOM 2848 O O . GLY B 1 111 ? 6.977 -12.93 -4.59 1 98.19 111 GLY B O 1
ATOM 2849 N N . VAL B 1 112 ? 7.141 -13.805 -2.535 1 98.81 112 VAL B N 1
ATOM 2850 C CA . VAL B 1 112 ? 5.762 -14.266 -2.408 1 98.81 112 VAL B CA 1
ATOM 2851 C C . VAL B 1 112 ? 5.219 -13.898 -1.029 1 98.81 112 VAL B C 1
ATOM 2853 O O . VAL B 1 112 ? 5.922 -14.023 -0.024 1 98.81 112 VAL B O 1
ATOM 2856 N N . VAL B 1 113 ? 4.027 -13.406 -1.012 1 98.81 113 VAL B N 1
ATOM 2857 C CA . VAL B 1 113 ? 3.33 -13.172 0.249 1 98.81 113 VAL B CA 1
ATOM 2858 C C . VAL B 1 113 ? 2.258 -14.242 0.451 1 98.81 113 VAL B C 1
ATOM 2860 O O . VAL B 1 113 ? 1.702 -14.766 -0.519 1 98.81 113 VAL B O 1
ATOM 2863 N N . ALA B 1 114 ? 2.035 -14.562 1.67 1 98.94 114 ALA B N 1
ATOM 2864 C CA . ALA B 1 114 ? 0.994 -15.531 2.002 1 98.94 114 ALA B CA 1
ATOM 2865 C C . ALA B 1 114 ? 0.304 -15.172 3.314 1 98.94 114 ALA B C 1
ATOM 2867 O O . ALA B 1 114 ? 0.919 -14.57 4.203 1 98.94 114 ALA B O 1
ATOM 2868 N N . ILE B 1 115 ? -0.949 -15.461 3.436 1 98.94 115 ILE B N 1
ATOM 2869 C CA . ILE B 1 115 ? -1.788 -15.219 4.605 1 98.94 115 ILE B CA 1
ATOM 2870 C C . ILE B 1 115 ? -2.607 -16.469 4.918 1 98.94 115 ILE B C 1
ATOM 2872 O O . ILE B 1 115 ? -3.342 -16.969 4.062 1 98.94 115 ILE B O 1
ATOM 2876 N N . GLY B 1 116 ? -2.545 -16.953 6.125 1 98.81 116 GLY B N 1
ATOM 2877 C CA . GLY B 1 116 ? -3.266 -18.156 6.52 1 98.81 116 GLY B CA 1
ATOM 2878 C C . GLY B 1 116 ? -2.385 -19.188 7.199 1 98.81 116 GLY B C 1
ATOM 2879 O O . GLY B 1 116 ? -1.211 -18.922 7.469 1 98.81 116 GLY B O 1
ATOM 2880 N N . PRO B 1 117 ? -2.855 -20.312 7.457 1 98.81 117 PRO B N 1
ATOM 2881 C CA . PRO B 1 117 ? -2.18 -21.312 8.297 1 98.81 117 PRO B CA 1
ATOM 2882 C C . PRO B 1 117 ? -0.892 -21.828 7.66 1 98.81 117 PRO B C 1
ATOM 2884 O O . PRO B 1 117 ? 0.032 -22.234 8.375 1 98.81 117 PRO B O 1
ATOM 2887 N N . GLN B 1 118 ? -0.807 -21.797 6.344 1 98.81 118 GLN B N 1
ATOM 2888 C CA . GLN B 1 118 ? 0.372 -22.359 5.695 1 98.81 118 GLN B CA 1
ATOM 2889 C C . GLN B 1 118 ? 1.373 -21.266 5.328 1 98.81 118 GLN B C 1
ATOM 2891 O O . GLN B 1 118 ? 2.395 -21.547 4.695 1 98.81 118 GLN B O 1
ATOM 2896 N N . ALA B 1 119 ? 1.076 -20.078 5.695 1 98.88 119 ALA B N 1
ATOM 2897 C CA . ALA B 1 119 ? 1.878 -18.922 5.277 1 98.88 119 ALA B CA 1
ATOM 2898 C C . ALA B 1 119 ? 3.334 -19.094 5.707 1 98.88 119 ALA B C 1
ATOM 2900 O O . ALA B 1 119 ? 4.25 -18.859 4.918 1 98.88 119 ALA B O 1
ATOM 2901 N N . GLY B 1 120 ? 3.531 -19.484 6.957 1 98.88 120 GLY B N 1
ATOM 2902 C CA . GLY B 1 120 ? 4.883 -19.656 7.465 1 98.88 120 GLY B CA 1
ATOM 2903 C C . GLY B 1 120 ? 5.688 -20.672 6.684 1 98.88 120 GLY B C 1
ATOM 2904 O O . GLY B 1 120 ? 6.848 -20.438 6.34 1 98.88 120 GLY B O 1
ATOM 2905 N N . TRP B 1 121 ? 5.094 -21.766 6.383 1 98.81 121 TRP B N 1
ATOM 2906 C CA . TRP B 1 121 ? 5.77 -22.828 5.641 1 98.81 121 TRP B CA 1
ATOM 2907 C C . TRP B 1 121 ? 6.059 -22.391 4.207 1 98.81 121 TRP B C 1
ATOM 2909 O O . TRP B 1 121 ? 7.168 -22.578 3.707 1 98.81 121 TRP B O 1
ATOM 2919 N N . ILE B 1 122 ? 5.148 -21.766 3.543 1 98.75 122 ILE B N 1
ATOM 2920 C CA . ILE B 1 122 ? 5.246 -21.344 2.15 1 98.75 122 ILE B CA 1
ATOM 2921 C C . ILE B 1 122 ? 6.367 -20.328 2 1 98.75 122 ILE B C 1
ATOM 2923 O O . ILE B 1 122 ? 7.172 -20.406 1.066 1 98.75 122 ILE B O 1
ATOM 2927 N N . THR B 1 123 ? 6.441 -19.391 2.936 1 98.81 123 THR B N 1
ATOM 2928 C CA . THR B 1 123 ? 7.352 -18.266 2.762 1 98.81 123 THR B CA 1
ATOM 2929 C C . THR B 1 123 ? 8.695 -18.547 3.42 1 98.81 123 THR B C 1
ATOM 2931 O O . THR B 1 123 ? 9.672 -17.844 3.178 1 98.81 123 THR B O 1
ATOM 2934 N N . GLY B 1 124 ? 8.727 -19.594 4.195 1 98.5 124 GLY B N 1
ATOM 2935 C CA . GLY B 1 124 ? 9.93 -19.859 4.961 1 98.5 124 GLY B CA 1
ATOM 2936 C C . GLY B 1 124 ? 11.047 -20.469 4.133 1 98.5 124 GLY B C 1
ATOM 2937 O O . GLY B 1 124 ? 10.789 -21.203 3.17 1 98.5 124 GLY B O 1
ATOM 2938 N N . GLU B 1 125 ? 12.273 -20.156 4.449 1 97.88 125 GLU B N 1
ATOM 2939 C CA . GLU B 1 125 ? 13.492 -20.75 3.898 1 97.88 125 GLU B CA 1
ATOM 2940 C C . GLU B 1 125 ? 13.508 -20.656 2.375 1 97.88 125 GLU B C 1
ATOM 2942 O O . GLU B 1 125 ? 13.781 -21.656 1.696 1 97.88 125 GLU B O 1
ATOM 2947 N N . HIS B 1 126 ? 13.164 -19.562 1.875 1 98.44 126 HIS B N 1
ATOM 2948 C CA . HIS B 1 126 ? 13.18 -19.344 0.432 1 98.44 126 HIS B CA 1
ATOM 2949 C C . HIS B 1 126 ? 14.609 -19.25 -0.091 1 98.44 126 HIS B C 1
ATOM 2951 O O . HIS B 1 126 ? 15.344 -18.312 0.253 1 98.44 126 HIS B O 1
ATOM 2957 N N . PRO B 1 127 ? 15.039 -20.188 -0.912 1 98.25 127 PRO B N 1
ATOM 2958 C CA . PRO B 1 127 ? 16.422 -20.172 -1.397 1 98.25 127 PRO B CA 1
ATOM 2959 C C . PRO B 1 127 ? 16.734 -18.922 -2.225 1 98.25 127 PRO B C 1
ATOM 2961 O O . PRO B 1 127 ? 15.898 -18.484 -3.023 1 98.25 127 PRO B O 1
ATOM 2964 N N . PHE B 1 128 ? 17.953 -18.422 -2.072 1 97.5 128 PHE B N 1
ATOM 2965 C CA . PHE B 1 128 ? 18.375 -17.266 -2.83 1 97.5 128 PHE B CA 1
ATOM 2966 C C . PHE B 1 128 ? 18.734 -17.641 -4.262 1 97.5 128 PHE B C 1
ATOM 2968 O O . PHE B 1 128 ? 18.5 -16.875 -5.195 1 97.5 128 PHE B O 1
ATOM 2975 N N . GLN B 1 129 ? 19.344 -18.828 -4.371 1 98.19 129 GLN B N 1
ATOM 2976 C CA . GLN B 1 129 ? 19.688 -19.312 -5.703 1 98.19 129 GLN B CA 1
ATOM 2977 C C . GLN B 1 129 ? 18.547 -20.109 -6.32 1 98.19 129 GLN B C 1
ATOM 2979 O O . GLN B 1 129 ? 18.031 -21.047 -5.703 1 98.19 129 GLN B O 1
ATOM 2984 N N . TYR B 1 130 ? 18.203 -19.719 -7.555 1 98.31 130 TYR B N 1
ATOM 2985 C CA . TYR B 1 130 ? 17.109 -20.375 -8.273 1 98.31 130 TYR B CA 1
ATOM 2986 C C . TYR B 1 130 ? 15.82 -20.344 -7.445 1 98.31 130 TYR B C 1
ATOM 2988 O O . TYR B 1 130 ? 15.234 -21.391 -7.184 1 98.31 130 TYR B O 1
ATOM 2996 N N . GLY B 1 131 ? 15.414 -19.141 -7.164 1 98.31 131 GLY B N 1
ATOM 2997 C CA . GLY B 1 131 ? 14.344 -18.844 -6.223 1 98.31 131 GLY B CA 1
ATOM 2998 C C . GLY B 1 131 ? 12.977 -19.266 -6.711 1 98.31 131 GLY B C 1
ATOM 2999 O O . GLY B 1 131 ? 12 -19.219 -5.965 1 98.31 131 GLY B O 1
ATOM 3000 N N . TYR B 1 132 ? 12.852 -19.797 -7.938 1 98.5 132 TYR B N 1
ATOM 3001 C CA . TYR B 1 132 ? 11.594 -20.281 -8.477 1 98.5 132 TYR B CA 1
ATOM 3002 C C . TYR B 1 132 ? 11.539 -21.797 -8.469 1 98.5 132 TYR B C 1
ATOM 3004 O O . TYR B 1 132 ? 10.516 -22.406 -8.805 1 98.5 132 TYR B O 1
ATOM 3012 N N . GLY B 1 133 ? 12.625 -22.469 -8.086 1 98.19 133 GLY B N 1
ATOM 3013 C CA . GLY B 1 133 ? 12.789 -23.906 -8.188 1 98.19 133 GLY B CA 1
ATOM 3014 C C . GLY B 1 133 ? 12.555 -24.625 -6.879 1 98.19 133 GLY B C 1
ATOM 3015 O O . GLY B 1 133 ? 11.57 -24.375 -6.188 1 98.19 133 GLY B O 1
ATOM 3016 N N . GLU B 1 134 ? 13.461 -25.531 -6.574 1 97.81 134 GLU B N 1
ATOM 3017 C CA . GLU B 1 134 ? 13.336 -26.391 -5.406 1 97.81 134 GLU B CA 1
ATOM 3018 C C . GLU B 1 134 ? 13.422 -25.594 -4.109 1 97.81 134 GLU B C 1
ATOM 3020 O O . GLU B 1 134 ? 14.281 -24.719 -3.969 1 97.81 134 GLU B O 1
ATOM 3025 N N . GLY B 1 135 ? 12.484 -25.875 -3.215 1 98.19 135 GLY B N 1
ATOM 3026 C CA . GLY B 1 135 ? 12.484 -25.234 -1.91 1 98.19 135 GLY B CA 1
ATOM 3027 C C . GLY B 1 135 ? 11.781 -23.891 -1.901 1 98.19 135 GLY B C 1
ATOM 3028 O O . GLY B 1 135 ? 11.609 -23.281 -0.843 1 98.19 135 GLY B O 1
ATOM 3029 N N . SER B 1 136 ? 11.414 -23.422 -3.033 1 98.69 136 SER B N 1
ATOM 3030 C CA . SER B 1 136 ? 10.773 -22.109 -3.168 1 98.69 136 SER B CA 1
ATOM 3031 C C . SER B 1 136 ? 9.297 -22.188 -2.811 1 98.69 136 SER B C 1
ATOM 3033 O O . SER B 1 136 ? 8.734 -23.281 -2.697 1 98.69 136 SER B O 1
ATOM 3035 N N . PRO B 1 137 ? 8.641 -21.047 -2.59 1 98.88 137 PRO B N 1
ATOM 3036 C CA . PRO B 1 137 ? 7.191 -21.031 -2.393 1 98.88 137 PRO B CA 1
ATOM 3037 C C . PRO B 1 137 ? 6.426 -21.703 -3.527 1 98.88 137 PRO B C 1
ATOM 3039 O O . PRO B 1 137 ? 5.367 -22.297 -3.301 1 98.88 137 PRO B O 1
ATOM 3042 N N . PHE B 1 138 ? 6.965 -21.656 -4.699 1 98.88 138 PHE B N 1
ATOM 3043 C CA . PHE B 1 138 ? 6.289 -22.203 -5.867 1 98.88 138 PHE B CA 1
ATOM 3044 C C . PHE B 1 138 ? 6.238 -23.734 -5.801 1 98.88 138 PHE B C 1
ATOM 3046 O O . PHE B 1 138 ? 5.188 -24.328 -6.027 1 98.88 138 PHE B O 1
ATOM 3053 N N . GLU B 1 139 ? 7.352 -24.312 -5.422 1 98.88 139 GLU B N 1
ATOM 3054 C CA . GLU B 1 139 ? 7.336 -25.75 -5.215 1 98.88 139 GLU B CA 1
ATOM 3055 C C . GLU B 1 139 ? 6.387 -26.141 -4.082 1 98.88 139 GLU B C 1
ATOM 3057 O O . GLU B 1 139 ? 5.641 -27.109 -4.199 1 98.88 139 GLU B O 1
ATOM 3062 N N . LYS B 1 140 ? 6.441 -25.406 -3.049 1 98.94 140 LYS B N 1
ATOM 3063 C CA . LYS B 1 140 ? 5.641 -25.734 -1.87 1 98.94 140 LYS B CA 1
ATOM 3064 C C . LYS B 1 140 ? 4.148 -25.641 -2.176 1 98.94 140 LYS B C 1
ATOM 3066 O O . LYS B 1 140 ? 3.359 -26.453 -1.687 1 98.94 140 LYS B O 1
ATOM 3071 N N . ILE B 1 141 ? 3.785 -24.656 -3.002 1 98.88 141 ILE B N 1
ATOM 3072 C CA . ILE B 1 141 ? 2.391 -24.516 -3.412 1 98.88 141 ILE B CA 1
ATOM 3073 C C . ILE B 1 141 ? 1.968 -25.75 -4.211 1 98.88 141 ILE B C 1
ATOM 3075 O O . ILE B 1 141 ? 0.874 -26.281 -4.012 1 98.88 141 ILE B O 1
ATOM 3079 N N . VAL B 1 142 ? 2.824 -26.25 -5.047 1 98.88 142 VAL B N 1
ATOM 3080 C CA . VAL B 1 142 ? 2.541 -27.453 -5.832 1 98.88 142 VAL B CA 1
ATOM 3081 C C . VAL B 1 142 ? 2.451 -28.672 -4.906 1 98.88 142 VAL B C 1
ATOM 3083 O O . VAL B 1 142 ? 1.521 -29.469 -5.012 1 98.88 142 VAL B O 1
ATOM 3086 N N . GLN B 1 143 ? 3.383 -28.75 -3.971 1 98.75 143 GLN B N 1
ATOM 3087 C CA . GLN B 1 143 ? 3.434 -29.875 -3.035 1 98.75 143 GLN B CA 1
ATOM 3088 C C . GLN B 1 143 ? 2.178 -29.922 -2.172 1 98.75 143 GLN B C 1
ATOM 3090 O O . GLN B 1 143 ? 1.697 -31 -1.829 1 98.75 143 GLN B O 1
ATOM 3095 N N . ALA B 1 144 ? 1.658 -28.797 -1.931 1 98.62 144 ALA B N 1
ATOM 3096 C CA . ALA B 1 144 ? 0.504 -28.688 -1.041 1 98.62 144 ALA B CA 1
ATOM 3097 C C . ALA B 1 144 ? -0.802 -28.828 -1.818 1 98.62 144 ALA B C 1
ATOM 3099 O O . ALA B 1 144 ? -1.883 -28.594 -1.273 1 98.62 144 ALA B O 1
ATOM 3100 N N . GLN B 1 145 ? -0.66 -29.156 -3.035 1 98.56 145 GLN B N 1
ATOM 3101 C CA . GLN B 1 145 ? -1.83 -29.281 -3.898 1 98.56 145 GLN B CA 1
ATOM 3102 C C . GLN B 1 145 ? -2.576 -27.953 -4.016 1 98.56 145 GLN B C 1
ATOM 3104 O O . GLN B 1 145 ? -3.809 -27.922 -4.012 1 98.56 145 GLN B O 1
ATOM 3109 N N . GLY B 1 146 ? -1.776 -26.875 -4.078 1 98.88 146 GLY B N 1
ATOM 3110 C CA . GLY B 1 146 ? -2.365 -25.547 -4.211 1 98.88 146 GLY B CA 1
ATOM 3111 C C . GLY B 1 146 ? -3.021 -25.328 -5.559 1 98.88 146 GLY B C 1
ATOM 3112 O O . GLY B 1 146 ? -3.023 -26.203 -6.414 1 98.88 146 GLY B O 1
ATOM 3113 N N . ARG B 1 147 ? -3.633 -24.125 -5.648 1 98.88 147 ARG B N 1
ATOM 3114 C CA . ARG B 1 147 ? -4.34 -23.719 -6.863 1 98.88 147 ARG B CA 1
ATOM 3115 C C . ARG B 1 147 ? -3.941 -22.312 -7.293 1 98.88 147 ARG B C 1
ATOM 3117 O O . ARG B 1 147 ? -3.477 -21.516 -6.477 1 98.88 147 ARG B O 1
ATOM 3124 N N . VAL B 1 148 ? -4.047 -22.078 -8.602 1 98.88 148 VAL B N 1
ATOM 3125 C CA . VAL B 1 148 ? -3.797 -20.75 -9.148 1 98.88 148 VAL B CA 1
ATOM 3126 C C . VAL B 1 148 ? -5.117 -20.109 -9.562 1 98.88 148 VAL B C 1
ATOM 3128 O O . VAL B 1 148 ? -5.891 -20.688 -10.328 1 98.88 148 VAL B O 1
ATOM 3131 N N . LEU B 1 149 ? -5.363 -18.969 -9.023 1 98.88 149 LEU B N 1
ATOM 3132 C CA . LEU B 1 149 ? -6.578 -18.234 -9.344 1 98.88 149 LEU B CA 1
ATOM 3133 C C . LEU B 1 149 ? -6.25 -16.969 -10.141 1 98.88 149 LEU B C 1
ATOM 3135 O O . LEU B 1 149 ? -5.484 -16.125 -9.68 1 98.88 149 LEU B O 1
ATOM 3139 N N . LEU B 1 150 ? -6.781 -16.875 -11.344 1 98.69 150 LEU B N 1
ATOM 3140 C CA . LEU B 1 150 ? -6.684 -15.664 -12.156 1 98.69 150 LEU B CA 1
ATOM 3141 C C . LEU B 1 150 ? -8.016 -14.922 -12.18 1 98.69 150 LEU B C 1
ATOM 3143 O O . LEU B 1 150 ? -9.031 -15.477 -12.594 1 98.69 150 LEU B O 1
ATOM 3147 N N . ILE B 1 151 ? -7.992 -13.742 -11.688 1 98.5 151 ILE B N 1
ATOM 3148 C CA . ILE B 1 151 ? -9.164 -12.883 -11.758 1 98.5 151 ILE B CA 1
ATOM 3149 C C . ILE B 1 151 ? -8.891 -11.711 -12.703 1 98.5 151 ILE B C 1
ATOM 3151 O O . ILE B 1 151 ? -8.281 -10.719 -12.305 1 98.5 151 ILE B O 1
ATOM 3155 N N . GLY B 1 152 ? -9.312 -11.805 -13.945 1 97.69 152 GLY B N 1
ATOM 3156 C CA . GLY B 1 152 ? -9.117 -10.758 -14.93 1 97.69 152 GLY B CA 1
ATOM 3157 C C . GLY B 1 152 ? -7.688 -10.641 -15.414 1 97.69 152 GLY B C 1
ATOM 3158 O O . GLY B 1 152 ? -7.379 -9.812 -16.281 1 97.69 152 GLY B O 1
ATOM 3159 N N . ALA B 1 153 ? -6.801 -11.336 -14.812 1 96.94 153 ALA B N 1
ATOM 3160 C CA . ALA B 1 153 ? -5.398 -11.32 -15.227 1 96.94 153 ALA B CA 1
ATOM 3161 C C . ALA B 1 153 ? -5.184 -12.156 -16.484 1 96.94 153 ALA B C 1
ATOM 3163 O O . ALA B 1 153 ? -5.863 -13.164 -16.688 1 96.94 153 ALA B O 1
ATOM 3164 N N . PRO B 1 154 ? -4.254 -11.734 -17.344 1 95.56 154 PRO B N 1
ATOM 3165 C CA . PRO B 1 154 ? -3.969 -12.523 -18.547 1 95.56 154 PRO B CA 1
ATOM 3166 C C . PRO B 1 154 ? -3.355 -13.883 -18.234 1 95.56 154 PRO B C 1
ATOM 3168 O O . PRO B 1 154 ? -2.664 -14.031 -17.219 1 95.56 154 PRO B O 1
ATOM 3171 N N . LEU B 1 155 ? -3.512 -14.781 -19.141 1 97.25 155 LEU B N 1
ATOM 3172 C CA . LEU B 1 155 ? -3.057 -16.156 -18.969 1 97.25 155 LEU B CA 1
ATOM 3173 C C . LEU B 1 155 ? -1.534 -16.219 -18.938 1 97.25 155 LEU B C 1
ATOM 3175 O O . LEU B 1 155 ? -0.962 -17.219 -18.484 1 97.25 155 LEU B O 1
ATOM 3179 N N . ASP B 1 156 ? -0.834 -15.25 -19.422 1 95.81 156 ASP B N 1
ATOM 3180 C CA . ASP B 1 156 ? 0.624 -15.297 -19.484 1 95.81 156 ASP B CA 1
ATOM 3181 C C . ASP B 1 156 ? 1.237 -14.805 -18.172 1 95.81 156 ASP B C 1
ATOM 3183 O O . ASP B 1 156 ? 2.457 -14.664 -18.062 1 95.81 156 ASP B O 1
ATOM 3187 N N . THR B 1 157 ? 0.381 -14.539 -17.125 1 95.25 157 THR B N 1
ATOM 3188 C CA . THR B 1 157 ? 0.884 -13.969 -15.875 1 95.25 157 THR B CA 1
ATOM 3189 C C . THR B 1 157 ? 1.033 -15.055 -14.805 1 95.25 157 THR B C 1
ATOM 3191 O O . THR B 1 157 ? 1.324 -14.75 -13.648 1 95.25 157 THR B O 1
ATOM 3194 N N . ILE B 1 158 ? 0.798 -16.25 -15.141 1 97.88 158 ILE B N 1
ATOM 3195 C CA . ILE B 1 158 ? 0.85 -17.344 -14.164 1 97.88 158 ILE B CA 1
ATOM 3196 C C . ILE B 1 158 ? 2.293 -17.562 -13.727 1 97.88 158 ILE B C 1
ATOM 3198 O O . ILE B 1 158 ? 3.02 -18.344 -14.344 1 97.88 158 ILE B O 1
ATOM 3202 N N . THR B 1 159 ? 2.631 -17.016 -12.633 1 97.56 159 THR B N 1
ATOM 3203 C CA . THR B 1 159 ? 3.998 -17.016 -12.133 1 97.56 159 THR B CA 1
ATOM 3204 C C . THR B 1 159 ? 4.457 -18.453 -11.82 1 97.56 159 THR B C 1
ATOM 3206 O O . THR B 1 159 ? 5.637 -18.766 -11.977 1 97.56 159 THR B O 1
ATOM 3209 N N . LEU B 1 160 ? 3.535 -19.281 -11.438 1 98.31 160 LEU B N 1
ATOM 3210 C CA . LEU B 1 160 ? 3.85 -20.656 -11.055 1 98.31 160 LEU B CA 1
ATOM 3211 C C . LEU B 1 160 ? 4.5 -21.406 -12.203 1 98.31 160 LEU B C 1
ATOM 3213 O O . LEU B 1 160 ? 5.234 -22.375 -11.984 1 98.31 160 LEU B O 1
ATOM 3217 N N . LEU B 1 161 ? 4.301 -21 -13.414 1 98.56 161 LEU B N 1
ATOM 3218 C CA . LEU B 1 161 ? 4.848 -21.672 -14.578 1 98.56 161 LEU B CA 1
ATOM 3219 C C . LEU B 1 161 ? 6.355 -21.469 -14.672 1 98.56 161 LEU B C 1
ATOM 3221 O O . LEU B 1 161 ? 7.047 -22.188 -15.398 1 98.56 161 LEU B O 1
ATOM 3225 N N . HIS B 1 162 ? 6.891 -20.5 -13.961 1 98.31 162 HIS B N 1
ATOM 3226 C CA . HIS B 1 162 ? 8.344 -20.406 -13.844 1 98.31 162 HIS B CA 1
ATOM 3227 C C . HIS B 1 162 ? 8.93 -21.625 -13.148 1 98.31 162 HIS B C 1
ATOM 3229 O O . HIS B 1 162 ? 10.055 -22.031 -13.445 1 98.31 162 HIS B O 1
ATOM 3235 N N . TYR B 1 163 ? 8.188 -22.172 -12.211 1 98.69 163 TYR B N 1
ATOM 3236 C CA . TYR B 1 163 ? 8.609 -23.422 -11.594 1 98.69 163 TYR B CA 1
ATOM 3237 C C . TYR B 1 163 ? 8.633 -24.562 -12.609 1 98.69 163 TYR B C 1
ATOM 3239 O O . TYR B 1 163 ? 9.547 -25.391 -12.602 1 98.69 163 TYR B O 1
ATOM 3247 N N . ALA B 1 164 ? 7.672 -24.594 -13.516 1 98.5 164 ALA B N 1
ATOM 3248 C CA . ALA 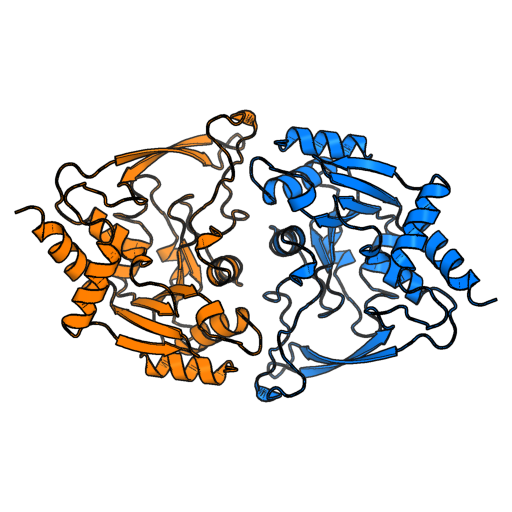B 1 164 ? 7.688 -25.578 -14.594 1 98.5 164 ALA B CA 1
ATOM 3249 C C . ALA B 1 164 ? 8.945 -25.438 -15.445 1 98.5 164 ALA B C 1
ATOM 3251 O O . ALA B 1 164 ? 9.562 -26.438 -15.828 1 98.5 164 ALA B O 1
ATOM 3252 N N . GLU B 1 165 ? 9.281 -24.203 -15.75 1 97.62 165 GLU B N 1
ATOM 3253 C CA . GLU B 1 165 ? 10.5 -23.953 -16.516 1 97.62 165 GLU B CA 1
ATOM 3254 C C . GLU B 1 165 ? 11.727 -24.516 -15.789 1 97.62 165 GLU B C 1
ATOM 3256 O O . GLU B 1 165 ? 12.625 -25.047 -16.422 1 97.62 165 GLU B O 1
ATOM 3261 N N . HIS B 1 166 ? 11.711 -24.391 -14.516 1 97.31 166 HIS B N 1
ATOM 3262 C CA . HIS B 1 166 ? 12.812 -24.906 -13.719 1 97.31 166 HIS B CA 1
ATOM 3263 C C . HIS B 1 166 ? 12.906 -26.422 -13.82 1 97.31 166 HIS B C 1
ATOM 3265 O O . HIS B 1 166 ? 14 -26.984 -13.977 1 97.31 166 HIS B O 1
ATOM 3271 N N . LYS B 1 167 ? 11.805 -27.031 -13.836 1 97.94 167 LYS B N 1
ATOM 3272 C CA . LYS B 1 167 ? 11.758 -28.484 -13.734 1 97.94 167 LYS B CA 1
ATOM 3273 C C . LYS B 1 167 ? 11.906 -29.141 -15.102 1 97.94 167 LYS B C 1
ATOM 3275 O O . LYS B 1 167 ? 12.422 -30.25 -15.211 1 97.94 167 LYS B O 1
ATOM 3280 N N . ALA B 1 168 ? 11.508 -28.453 -16.078 1 98.25 168 ALA B N 1
ATOM 3281 C CA . ALA B 1 168 ? 11.508 -29.016 -17.422 1 98.25 168 ALA B CA 1
ATOM 3282 C C . ALA B 1 168 ? 12.93 -29.312 -17.875 1 98.25 168 ALA B C 1
ATOM 3284 O O . ALA B 1 168 ? 13.859 -28.547 -17.609 1 98.25 168 ALA B O 1
ATOM 3285 N N . ASN B 1 169 ? 13.031 -30.422 -18.578 1 97.62 169 ASN B N 1
ATOM 3286 C CA . ASN B 1 169 ? 14.32 -30.797 -19.156 1 97.62 169 ASN B CA 1
ATOM 3287 C C . ASN B 1 169 ? 14.602 -30.031 -20.438 1 97.62 169 ASN B C 1
ATOM 3289 O O . ASN B 1 169 ? 14.469 -30.562 -21.547 1 97.62 169 ASN B O 1
ATOM 3293 N N . ILE B 1 170 ? 15.016 -28.844 -20.297 1 97.56 170 ILE B N 1
ATOM 3294 C CA . ILE B 1 170 ? 15.398 -27.953 -21.375 1 97.56 170 ILE B CA 1
ATOM 3295 C C . ILE B 1 170 ? 16.906 -27.703 -21.344 1 97.56 170 ILE B C 1
ATOM 3297 O O . ILE B 1 170 ? 17.438 -27.219 -20.328 1 97.56 170 ILE B O 1
ATOM 3301 N N . PRO B 1 171 ? 17.578 -28.109 -22.406 1 96.5 171 PRO B N 1
ATOM 3302 C CA . PRO B 1 171 ? 19.031 -27.891 -22.406 1 96.5 171 PRO B CA 1
ATOM 3303 C C . PRO B 1 171 ? 19.406 -26.422 -22.453 1 96.5 171 PRO B C 1
ATOM 3305 O O . PRO B 1 171 ? 18.719 -25.625 -23.094 1 96.5 171 PRO B O 1
ATOM 3308 N N . ASN B 1 172 ? 20.438 -26.031 -21.812 1 96.06 172 ASN B N 1
ATOM 3309 C CA . ASN B 1 172 ? 21.062 -24.703 -21.859 1 96.06 172 ASN B CA 1
ATOM 3310 C C . ASN B 1 172 ? 20.062 -23.594 -21.562 1 96.06 172 ASN B C 1
ATOM 3312 O O . ASN B 1 172 ? 19.969 -22.609 -22.297 1 96.06 172 ASN B O 1
ATOM 3316 N N . LYS B 1 173 ? 19.266 -23.844 -20.547 1 97.94 173 LYS B N 1
ATOM 3317 C CA . LYS B 1 173 ? 18.391 -22.766 -20.109 1 97.94 173 LYS B CA 1
ATOM 3318 C C . LYS B 1 173 ? 19.172 -21.469 -19.891 1 97.94 173 LYS B C 1
ATOM 3320 O O . LYS B 1 173 ? 20.281 -21.5 -19.359 1 97.94 173 LYS B O 1
ATOM 3325 N N . ARG B 1 174 ? 18.562 -20.422 -20.344 1 98.25 174 ARG B N 1
ATOM 3326 C CA . ARG B 1 174 ? 19.203 -19.125 -20.188 1 98.25 174 ARG B CA 1
ATOM 3327 C C . ARG B 1 174 ? 19.312 -18.75 -18.719 1 98.25 174 ARG B C 1
ATOM 3329 O O . ARG B 1 174 ? 18.312 -18.781 -17.984 1 98.25 174 ARG B O 1
ATOM 3336 N N . ILE B 1 175 ? 20.469 -18.375 -18.297 1 98.12 175 ILE B N 1
ATOM 3337 C CA . ILE B 1 175 ? 20.766 -18.031 -16.922 1 98.12 175 ILE B CA 1
ATOM 3338 C C . ILE B 1 175 ? 21.016 -16.531 -16.797 1 98.12 175 ILE B C 1
ATOM 3340 O O . ILE B 1 175 ? 21.641 -15.93 -17.672 1 98.12 175 ILE B O 1
ATOM 3344 N N . VAL B 1 176 ? 20.484 -15.914 -15.828 1 97.69 176 VAL B N 1
ATOM 3345 C CA . VAL B 1 176 ? 20.766 -14.523 -15.508 1 97.69 176 VAL B CA 1
ATOM 3346 C C . VAL B 1 176 ? 21.469 -14.438 -14.148 1 97.69 176 VAL B C 1
ATOM 3348 O O . VAL B 1 176 ? 21.188 -15.234 -13.25 1 97.69 176 VAL B O 1
ATOM 3351 N N . ARG B 1 177 ? 22.328 -13.516 -14.055 1 97.44 177 ARG B N 1
ATOM 3352 C CA . ARG B 1 177 ? 23.062 -13.242 -12.828 1 97.44 177 ARG B CA 1
ATOM 3353 C C . ARG B 1 177 ? 22.969 -11.766 -12.453 1 97.44 177 ARG B C 1
ATOM 3355 O O . ARG B 1 177 ? 23.047 -10.898 -13.328 1 97.44 177 ARG B O 1
ATOM 3362 N N . TYR B 1 178 ? 22.688 -11.484 -11.219 1 94.44 178 TYR B N 1
ATOM 3363 C CA . TYR B 1 178 ? 22.562 -10.125 -10.719 1 94.44 178 TYR B CA 1
ATOM 3364 C C . TYR B 1 178 ? 22.906 -10.055 -9.234 1 94.44 178 TYR B C 1
ATOM 3366 O O . TYR B 1 178 ? 23.188 -11.078 -8.609 1 94.44 178 TYR B O 1
ATOM 3374 N N . ARG B 1 179 ? 22.969 -8.867 -8.711 1 94.44 179 ARG B N 1
ATOM 3375 C CA . ARG B 1 179 ? 23.281 -8.672 -7.297 1 94.44 179 ARG B CA 1
ATOM 3376 C C . ARG B 1 179 ? 22.234 -7.805 -6.617 1 94.44 179 ARG B C 1
ATOM 3378 O O . ARG B 1 179 ? 21.625 -6.945 -7.254 1 94.44 179 ARG B O 1
ATOM 3385 N N . ARG B 1 180 ? 22.047 -8.07 -5.355 1 95.69 180 ARG B N 1
ATOM 3386 C CA . ARG B 1 180 ? 21.203 -7.25 -4.492 1 95.69 180 ARG B CA 1
ATOM 3387 C C . ARG B 1 180 ? 21.875 -6.984 -3.156 1 95.69 180 ARG B C 1
ATOM 3389 O O . ARG B 1 180 ? 22.688 -7.789 -2.693 1 95.69 180 ARG B O 1
ATOM 3396 N N . ARG B 1 181 ? 21.531 -5.82 -2.643 1 95.06 181 ARG B N 1
ATOM 3397 C CA . ARG B 1 181 ? 21.875 -5.59 -1.243 1 95.06 181 ARG B CA 1
ATOM 3398 C C . ARG B 1 181 ? 20.781 -6.121 -0.315 1 95.06 181 ARG B C 1
ATOM 3400 O O . ARG B 1 181 ? 19.609 -5.773 -0.461 1 95.06 181 ARG B O 1
ATOM 3407 N N . VAL B 1 182 ? 21.156 -6.988 0.624 1 95.44 182 VAL B N 1
ATOM 3408 C CA . VAL B 1 182 ? 20.219 -7.535 1.603 1 95.44 182 VAL B CA 1
ATOM 3409 C C . VAL B 1 182 ? 20.75 -7.293 3.014 1 95.44 182 VAL B C 1
ATOM 3411 O O . VAL B 1 182 ? 21.922 -6.965 3.195 1 95.44 182 VAL B O 1
ATOM 3414 N N . PRO B 1 183 ? 19.812 -7.371 4.023 1 92.94 183 PRO B N 1
ATOM 3415 C CA . PRO B 1 183 ? 20.281 -7.156 5.391 1 92.94 183 PRO B CA 1
ATOM 3416 C C . PRO B 1 183 ? 21.422 -8.102 5.781 1 92.94 183 PRO B C 1
ATOM 3418 O O . PRO B 1 183 ? 21.406 -9.273 5.395 1 92.94 183 PRO B O 1
ATOM 3421 N N . GLY B 1 184 ? 22.375 -7.543 6.633 1 91 184 GLY B N 1
ATOM 3422 C CA . GLY B 1 184 ? 23.516 -8.305 7.094 1 91 184 GLY B CA 1
ATOM 3423 C C . GLY B 1 184 ? 24.172 -7.723 8.336 1 91 184 GLY B C 1
ATOM 3424 O O . GLY B 1 184 ? 23.672 -6.742 8.898 1 91 184 GLY B O 1
ATOM 3425 N N . GLU B 1 185 ? 25.078 -8.312 9 1 84.69 185 GLU B N 1
ATOM 3426 C CA . GLU B 1 185 ? 25.75 -7.934 10.234 1 84.69 185 GLU B CA 1
ATOM 3427 C C . GLU B 1 185 ? 26.141 -6.457 10.227 1 84.69 185 GLU B C 1
ATOM 3429 O O . GLU B 1 185 ? 25.969 -5.758 11.227 1 84.69 185 GLU B O 1
ATOM 3434 N N . GLY B 1 186 ? 26.641 -5.918 9.172 1 81.75 186 GLY B N 1
ATOM 3435 C CA . GLY B 1 186 ? 27.031 -4.523 9.062 1 81.75 186 GLY B CA 1
ATOM 3436 C C . GLY B 1 186 ? 25.969 -3.656 8.406 1 81.75 186 GLY B C 1
ATOM 3437 O O . GLY B 1 186 ? 26.297 -2.641 7.785 1 81.75 186 GLY B O 1
ATOM 3438 N N . GLY B 1 187 ? 24.812 -4.082 8.586 1 85.19 187 GLY B N 1
ATOM 3439 C CA . GLY B 1 187 ? 23.734 -3.316 7.988 1 85.19 187 GLY B CA 1
ATOM 3440 C C . GLY B 1 187 ? 23.219 -3.92 6.695 1 85.19 187 GLY B C 1
ATOM 3441 O O . GLY B 1 187 ? 22 -4.047 6.504 1 85.19 187 GLY B O 1
ATOM 3442 N N . HIS B 1 188 ? 24.219 -4.207 5.805 1 92.5 188 HIS B N 1
ATOM 3443 C CA . HIS B 1 188 ? 23.812 -4.855 4.559 1 92.5 188 HIS B CA 1
ATOM 3444 C C . HIS B 1 188 ? 24.938 -5.73 4.012 1 92.5 188 HIS B C 1
ATOM 3446 O O . HIS B 1 188 ? 26.062 -5.676 4.496 1 92.5 188 HIS B O 1
ATOM 3452 N N . ARG B 1 189 ? 24.656 -6.598 3.105 1 94.19 189 ARG B N 1
ATOM 3453 C CA . ARG B 1 189 ? 25.609 -7.359 2.318 1 94.19 189 ARG B CA 1
ATOM 3454 C C . ARG B 1 189 ? 25.141 -7.523 0.879 1 94.19 189 ARG B C 1
ATOM 3456 O O . ARG B 1 189 ? 23.938 -7.531 0.616 1 94.19 189 ARG B O 1
ATOM 3463 N N . TRP B 1 190 ? 26.109 -7.617 0.032 1 94.06 190 TRP B N 1
ATOM 3464 C CA . TRP B 1 190 ? 25.812 -7.949 -1.355 1 94.06 190 TRP B CA 1
ATOM 3465 C C . TRP B 1 190 ? 25.641 -9.453 -1.529 1 94.06 190 TRP B C 1
ATOM 3467 O O . TRP B 1 190 ? 26.422 -10.242 -0.99 1 94.06 190 TRP B O 1
ATOM 3477 N N . VAL B 1 191 ? 24.641 -9.797 -2.154 1 96 191 VAL B N 1
ATOM 3478 C CA . VAL B 1 191 ? 24.406 -11.195 -2.508 1 96 191 VAL B CA 1
ATOM 3479 C C . VAL B 1 191 ? 24.312 -11.336 -4.023 1 96 191 VAL B C 1
ATOM 3481 O O . VAL B 1 191 ? 23.625 -10.555 -4.684 1 96 191 VAL B O 1
ATOM 3484 N N . ASP B 1 192 ? 25.047 -12.281 -4.531 1 97.06 192 ASP B N 1
ATOM 3485 C CA . ASP B 1 192 ? 24.938 -12.641 -5.941 1 97.06 192 ASP B CA 1
ATOM 3486 C C . ASP B 1 192 ? 23.828 -13.664 -6.156 1 97.06 192 ASP B C 1
ATOM 3488 O O . ASP B 1 192 ? 23.734 -14.664 -5.438 1 97.06 192 ASP B O 1
ATOM 3492 N N . PHE B 1 193 ? 23.047 -13.328 -7.125 1 97.31 193 PHE B N 1
ATOM 3493 C CA . PHE B 1 193 ? 21.938 -14.227 -7.449 1 97.31 193 PHE B CA 1
ATOM 3494 C C . PHE B 1 193 ? 22.125 -14.836 -8.836 1 97.31 193 PHE B C 1
ATOM 3496 O O . PHE B 1 193 ? 22.578 -14.164 -9.758 1 97.31 193 PHE B O 1
ATOM 3503 N N . GLU B 1 194 ? 21.859 -16.062 -8.906 1 98.19 194 GLU B N 1
ATOM 3504 C CA . GLU B 1 194 ? 21.734 -16.781 -10.164 1 98.19 194 GLU B CA 1
ATOM 3505 C C . GLU B 1 194 ? 20.344 -17.375 -10.328 1 98.19 194 GLU B C 1
ATOM 3507 O O . GLU B 1 194 ? 19.781 -17.922 -9.383 1 98.19 194 GLU B O 1
ATOM 3512 N N . GLU B 1 195 ? 19.734 -17.219 -11.531 1 98.06 195 GLU B N 1
ATOM 3513 C CA . GLU B 1 195 ? 18.375 -17.688 -11.812 1 98.06 195 GLU B CA 1
ATOM 3514 C C . GLU B 1 195 ? 18.203 -17.984 -13.297 1 98.06 195 GLU B C 1
ATOM 3516 O O . GLU B 1 195 ? 18.953 -17.5 -14.133 1 98.06 195 GLU B O 1
ATOM 3521 N N . PHE B 1 196 ? 17.312 -18.844 -13.555 1 98.25 196 PHE B N 1
ATOM 3522 C CA . PHE B 1 196 ? 16.891 -18.906 -14.945 1 98.25 196 PHE B CA 1
ATOM 3523 C C . PHE B 1 196 ? 16.141 -17.625 -15.328 1 98.25 196 PHE B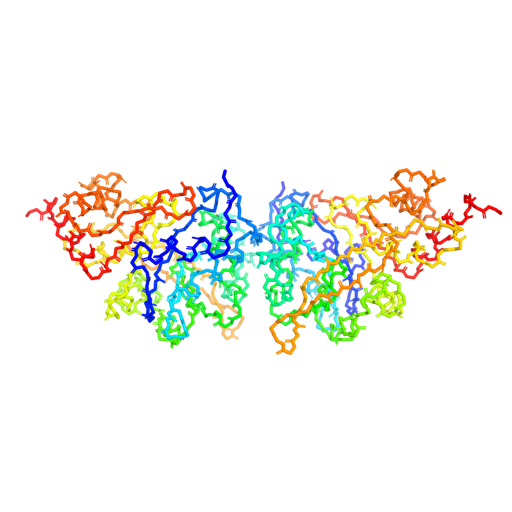 C 1
ATOM 3525 O O . PHE B 1 196 ? 15.461 -17.031 -14.5 1 98.25 196 PHE B O 1
ATOM 3532 N N . ASP B 1 197 ? 16.266 -17.25 -16.578 1 97.31 197 ASP B N 1
ATOM 3533 C CA . ASP B 1 197 ? 15.641 -16.031 -17.062 1 97.31 197 ASP B CA 1
ATOM 3534 C C . ASP B 1 197 ? 14.117 -16.094 -16.922 1 97.31 197 ASP B C 1
ATOM 3536 O O . ASP B 1 197 ? 13.484 -17.031 -17.422 1 97.31 197 ASP B O 1
ATOM 3540 N N . THR B 1 198 ? 13.562 -15.133 -16.219 1 95 198 THR B N 1
ATOM 3541 C CA . THR B 1 198 ? 12.117 -15.109 -16 1 95 198 THR B CA 1
ATOM 3542 C C . THR B 1 198 ? 11.469 -13.992 -16.812 1 95 198 THR B C 1
ATOM 3544 O O . THR B 1 198 ? 10.242 -13.836 -16.797 1 95 198 THR B O 1
ATOM 3547 N N . ALA B 1 199 ? 12.25 -13.148 -17.438 1 92.5 199 ALA B N 1
ATOM 3548 C CA . ALA B 1 199 ? 11.742 -12.016 -18.203 1 92.5 199 ALA B CA 1
ATOM 3549 C C . ALA B 1 199 ? 11.383 -12.43 -19.625 1 92.5 199 ALA B C 1
ATOM 3551 O O . ALA B 1 199 ? 10.477 -11.859 -20.25 1 92.5 199 ALA B O 1
ATOM 3552 N N . GLU B 1 200 ? 12.102 -13.367 -20.109 1 92.81 200 GLU B N 1
ATOM 3553 C CA . GLU B 1 200 ? 11.906 -13.984 -21.422 1 92.81 200 GLU B CA 1
ATOM 3554 C C . GLU B 1 200 ? 11.883 -15.508 -21.312 1 92.81 200 GLU B C 1
ATOM 3556 O O . GLU B 1 200 ? 12.328 -16.062 -20.312 1 92.81 200 GLU B O 1
ATOM 3561 N N . PRO B 1 201 ? 11.297 -16.094 -22.359 1 93.62 201 PRO B N 1
ATOM 3562 C CA . PRO B 1 201 ? 11.398 -17.562 -22.312 1 93.62 201 PRO B CA 1
ATOM 3563 C C . PRO B 1 201 ? 12.828 -18.031 -22.062 1 93.62 201 PRO B C 1
ATOM 3565 O O . PRO B 1 201 ? 13.781 -17.453 -22.578 1 93.62 201 PRO B O 1
ATOM 3568 N N . VAL B 1 202 ? 12.977 -19.078 -21.312 1 96.94 202 VAL B N 1
ATOM 3569 C CA . VAL B 1 202 ? 14.273 -19.516 -20.812 1 96.94 202 VAL B CA 1
ATOM 3570 C C . VAL B 1 202 ? 15.102 -20.094 -21.969 1 96.94 202 VAL B C 1
ATOM 3572 O O . VAL B 1 202 ? 16.297 -20.359 -21.812 1 96.94 202 VAL B O 1
ATOM 3575 N N . SER B 1 203 ? 14.523 -20.266 -23.125 1 96.94 203 SER B N 1
ATOM 3576 C CA . SER B 1 203 ? 15.18 -20.719 -24.359 1 96.94 203 SER B CA 1
AT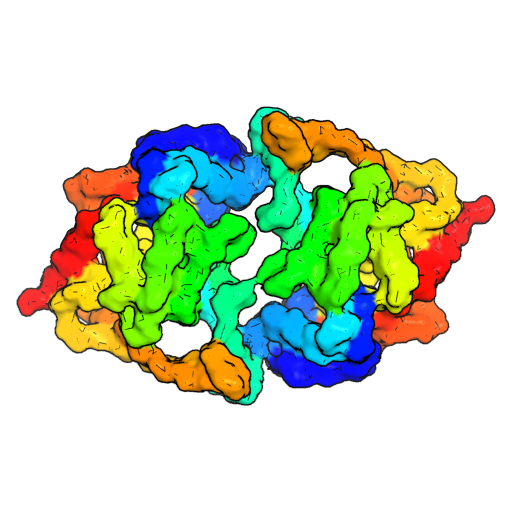OM 3577 C C . SER B 1 203 ? 14.602 -20.031 -25.578 1 96.94 203 SER B C 1
ATOM 3579 O O . SER B 1 203 ? 13.391 -19.812 -25.672 1 96.94 203 SER B O 1
ATOM 3581 N N . ASP B 1 204 ? 15.469 -19.828 -26.625 1 94.94 204 ASP B N 1
ATOM 3582 C CA . ASP B 1 204 ? 15.047 -19.203 -27.875 1 94.94 204 ASP B CA 1
ATOM 3583 C C . ASP B 1 204 ? 14.148 -20.125 -28.688 1 94.94 204 ASP B C 1
ATOM 3585 O O . ASP B 1 204 ? 13.469 -19.688 -29.609 1 94.94 204 ASP B O 1
ATOM 3589 N N . ALA B 1 205 ? 14.172 -21.375 -28.297 1 95.62 205 ALA B N 1
ATOM 3590 C CA . ALA B 1 205 ? 13.352 -22.359 -29.016 1 95.62 205 ALA B CA 1
ATOM 3591 C C . ALA B 1 205 ? 11.891 -22.25 -28.609 1 95.62 205 ALA B C 1
ATOM 3593 O O . ALA B 1 205 ? 11.008 -22.781 -29.297 1 95.62 205 ALA B O 1
ATOM 3594 N N . LEU B 1 206 ? 11.648 -21.625 -27.531 1 96.94 206 LEU B N 1
ATOM 3595 C CA . LEU B 1 206 ? 10.289 -21.5 -27.016 1 96.94 206 LEU B CA 1
ATOM 3596 C C . LEU B 1 206 ? 9.609 -20.266 -27.594 1 96.94 206 LEU B C 1
ATOM 3598 O O . LEU B 1 206 ? 10.25 -19.219 -27.781 1 96.94 206 LEU B O 1
ATOM 3602 N N . PRO B 1 207 ? 8.375 -20.375 -27.891 1 95.81 207 PRO B N 1
ATOM 3603 C CA . PRO B 1 207 ? 7.656 -19.172 -28.328 1 95.81 207 PRO B CA 1
ATOM 3604 C C . PRO B 1 207 ? 7.613 -18.094 -27.25 1 95.81 207 PRO B C 1
ATOM 3606 O O . PRO B 1 207 ? 7.578 -18.406 -26.047 1 95.81 207 PRO B O 1
ATOM 3609 N N . ALA B 1 208 ? 7.48 -16.797 -27.625 1 94 208 ALA B N 1
ATOM 3610 C CA . ALA B 1 208 ? 7.5 -15.664 -26.719 1 94 208 ALA B CA 1
ATOM 3611 C C . ALA B 1 208 ? 6.316 -15.711 -25.75 1 94 208 ALA B C 1
ATOM 3613 O O . ALA B 1 208 ? 6.414 -15.242 -24.625 1 94 208 ALA B O 1
ATOM 3614 N N . ASN B 1 209 ? 5.223 -16.328 -26.141 1 96.19 209 ASN B N 1
ATOM 3615 C CA . ASN B 1 209 ? 4.02 -16.375 -25.312 1 96.19 209 ASN B CA 1
ATOM 3616 C C . ASN B 1 209 ? 3.768 -17.781 -24.766 1 96.19 209 ASN B C 1
ATOM 3618 O O . ASN B 1 209 ? 2.621 -18.234 -24.703 1 96.19 209 ASN B O 1
ATOM 3622 N N . CYS B 1 210 ? 4.77 -18.5 -24.422 1 95.81 210 CYS B N 1
ATOM 3623 C CA . CYS B 1 210 ? 4.66 -19.906 -24.047 1 95.81 210 CYS B CA 1
ATOM 3624 C C . CYS B 1 210 ? 3.748 -20.078 -22.844 1 95.81 210 CYS B C 1
ATOM 3626 O O . CYS B 1 210 ? 2.973 -21.047 -22.781 1 95.81 210 CYS B O 1
ATOM 3628 N N . PHE B 1 211 ? 3.764 -19.125 -21.844 1 97.81 211 PHE B N 1
ATOM 3629 C CA . PHE B 1 211 ? 2.908 -19.281 -20.672 1 97.81 211 PHE B CA 1
ATOM 3630 C C . PHE B 1 211 ? 1.437 -19.188 -21.062 1 97.81 211 PHE B C 1
ATOM 3632 O O . PHE B 1 211 ? 0.623 -20 -20.594 1 97.81 211 PHE B O 1
ATOM 3639 N N . GLU B 1 212 ? 1.137 -18.234 -21.875 1 98.12 212 GLU B N 1
ATOM 3640 C CA . GLU B 1 212 ? -0.231 -18.109 -22.375 1 98.12 212 GLU B CA 1
ATOM 3641 C C . GLU B 1 212 ? -0.667 -19.375 -23.109 1 98.12 212 GLU B C 1
ATOM 3643 O O . GLU B 1 212 ? -1.789 -19.844 -22.922 1 98.12 212 GLU B O 1
ATOM 3648 N N . ARG B 1 213 ? 0.19 -19.875 -23.938 1 98.19 213 ARG B N 1
ATOM 3649 C CA . ARG B 1 213 ? -0.13 -21.062 -24.719 1 98.19 213 ARG B CA 1
ATOM 3650 C C . ARG B 1 213 ? -0.291 -22.281 -23.828 1 98.19 213 ARG B C 1
ATOM 3652 O O . ARG B 1 213 ? -1.188 -23.109 -24.047 1 98.19 213 ARG B O 1
ATOM 3659 N N . ILE B 1 214 ? 0.579 -22.422 -22.875 1 98.44 214 ILE B N 1
ATOM 3660 C CA . ILE B 1 214 ? 0.471 -23.531 -21.938 1 98.44 214 ILE B CA 1
ATOM 3661 C C . ILE B 1 214 ? -0.895 -23.5 -21.25 1 98.44 214 ILE B C 1
ATOM 3663 O O . ILE B 1 214 ? -1.611 -24.5 -21.234 1 98.44 214 ILE B O 1
ATOM 3667 N N . ALA B 1 215 ? -1.263 -22.344 -20.719 1 98.62 215 ALA B N 1
ATOM 3668 C CA . ALA B 1 215 ? -2.525 -22.203 -20 1 98.62 215 ALA B CA 1
ATOM 3669 C C . ALA B 1 215 ? -3.715 -22.422 -20.922 1 98.62 215 ALA B C 1
ATOM 3671 O O . ALA B 1 215 ? -4.668 -23.125 -20.562 1 98.62 215 ALA B O 1
ATOM 3672 N N . SER B 1 216 ? -3.623 -21.875 -22.141 1 98.31 216 SER B N 1
ATOM 3673 C CA . SER B 1 216 ? -4.695 -22.016 -23.109 1 98.31 216 SER B CA 1
ATOM 3674 C C . SER B 1 216 ? -4.875 -23.484 -23.516 1 98.31 216 SER B C 1
ATOM 3676 O O . SER B 1 216 ? -6 -23.969 -23.609 1 98.31 216 SER B O 1
ATOM 3678 N N . ASP B 1 217 ? -3.785 -24.141 -23.781 1 98.38 217 ASP B N 1
ATOM 3679 C CA . ASP B 1 217 ? -3.842 -25.547 -24.172 1 98.38 217 ASP B CA 1
ATOM 3680 C C . ASP B 1 217 ? -4.355 -26.406 -23.016 1 98.38 217 ASP B C 1
ATOM 3682 O O . ASP B 1 217 ? -5.113 -27.359 -23.234 1 98.38 217 ASP B O 1
ATOM 3686 N N . PHE B 1 218 ? -3.922 -26.078 -21.844 1 98.62 218 PHE B N 1
ATOM 3687 C CA . PHE B 1 218 ? -4.398 -26.781 -20.656 1 98.62 218 PHE B CA 1
ATOM 3688 C C . PHE B 1 218 ? -5.918 -26.703 -20.562 1 98.62 218 PHE B C 1
ATOM 3690 O O . PHE B 1 218 ? -6.582 -27.719 -20.344 1 98.62 218 PHE B O 1
ATOM 3697 N N . LEU B 1 219 ? -6.445 -25.484 -20.766 1 98.38 219 LEU B N 1
ATOM 3698 C CA . LEU B 1 219 ? -7.887 -25.25 -20.75 1 98.38 219 LEU B CA 1
ATOM 3699 C C . LEU B 1 219 ? -8.57 -25.984 -21.891 1 98.38 219 LEU B C 1
ATOM 3701 O O . LEU B 1 219 ? -9.641 -26.562 -21.703 1 98.38 219 LEU B O 1
ATOM 3705 N N . ALA B 1 220 ? -7.984 -25.984 -23.016 1 97.88 220 ALA B N 1
ATOM 3706 C CA . ALA B 1 220 ? -8.547 -26.625 -24.203 1 97.88 220 ALA B CA 1
ATOM 3707 C C . ALA B 1 220 ? -8.656 -28.141 -24.016 1 97.88 220 ALA B C 1
ATOM 3709 O O . ALA B 1 220 ? -9.531 -28.781 -24.609 1 97.88 220 ALA B O 1
ATOM 3710 N N . CYS B 1 221 ? -7.77 -28.703 -23.203 1 97.5 221 CYS B N 1
ATOM 3711 C CA . CYS B 1 221 ? -7.766 -30.125 -22.922 1 97.5 221 CYS B CA 1
ATOM 3712 C C . CYS B 1 221 ? -8.844 -30.484 -21.891 1 97.5 221 CYS B C 1
ATOM 3714 O O . CYS B 1 221 ? -9.016 -31.656 -21.547 1 97.5 221 CYS B O 1
ATOM 3716 N N . GLY B 1 222 ? -9.5 -29.484 -21.359 1 95.81 222 GLY B N 1
ATOM 3717 C CA . GLY B 1 222 ? -10.617 -29.719 -20.453 1 95.81 222 GLY B CA 1
ATOM 3718 C C . GLY B 1 222 ? -10.234 -29.578 -19 1 95.81 222 GLY B C 1
ATOM 3719 O O . GLY B 1 222 ? -11.023 -29.906 -18.109 1 95.81 222 GLY B O 1
ATOM 3720 N N . PHE B 1 223 ? -9.023 -29.188 -18.828 1 96.94 223 PHE B N 1
ATOM 3721 C CA . PHE B 1 223 ? -8.578 -29 -17.453 1 96.94 223 PHE B CA 1
ATOM 3722 C C . PHE B 1 223 ? -8.789 -27.562 -17 1 96.94 223 PHE B C 1
ATOM 3724 O O . PHE B 1 223 ? -9.055 -26.688 -17.828 1 96.94 223 PHE B O 1
ATOM 3731 N N . GLY B 1 224 ? -8.773 -27.328 -15.719 1 97.38 224 GLY B N 1
ATOM 3732 C CA . GLY B 1 224 ? -9 -25.984 -15.195 1 97.38 224 GLY B CA 1
ATOM 3733 C C . GLY B 1 224 ? -10.469 -25.578 -15.211 1 97.38 224 GLY B C 1
ATOM 3734 O O . GLY B 1 224 ? -11.32 -26.344 -15.688 1 97.38 224 GLY B O 1
ATOM 3735 N N . ARG B 1 225 ? -10.75 -24.484 -14.648 1 98.12 225 ARG B N 1
ATOM 3736 C CA . ARG B 1 225 ? -12.102 -23.938 -14.617 1 98.12 225 ARG B CA 1
ATOM 3737 C C . ARG B 1 225 ? -12.125 -22.5 -15.141 1 98.12 225 ARG B C 1
ATOM 3739 O O . ARG B 1 225 ? -11.188 -21.734 -14.906 1 98.12 225 ARG B O 1
ATOM 3746 N N . ARG B 1 226 ? -13.156 -22.281 -15.875 1 97.94 226 ARG B N 1
ATOM 3747 C CA . ARG B 1 226 ? -13.398 -20.938 -16.391 1 97.94 226 ARG B CA 1
ATOM 3748 C C . ARG B 1 226 ? -14.695 -20.359 -15.836 1 97.94 226 ARG B C 1
ATOM 3750 O O . ARG B 1 226 ? -15.68 -21.094 -15.664 1 97.94 226 ARG B O 1
ATOM 3757 N N . GLY B 1 227 ? -14.664 -19.125 -15.516 1 98.06 227 GLY B N 1
ATOM 3758 C CA . GLY B 1 227 ? -15.844 -18.422 -15.039 1 98.06 227 GLY B CA 1
ATOM 3759 C C . GLY B 1 227 ? -15.633 -16.922 -14.938 1 98.06 227 GLY B C 1
ATOM 3760 O O . GLY B 1 227 ? -14.812 -16.359 -15.664 1 98.06 227 GLY B O 1
ATOM 3761 N N . ARG B 1 228 ? -16.547 -16.359 -14.141 1 98 228 ARG B N 1
ATOM 3762 C CA . ARG B 1 228 ? -16.438 -14.914 -13.953 1 98 228 ARG B CA 1
ATOM 3763 C C . ARG B 1 228 ? -16.406 -14.555 -12.469 1 98 228 ARG B C 1
ATOM 3765 O O . ARG B 1 228 ? -17.094 -15.18 -11.664 1 98 228 ARG B O 1
ATOM 3772 N N . VAL B 1 229 ? -15.664 -13.695 -12.141 1 98.44 229 VAL B N 1
ATOM 3773 C CA . VAL B 1 229 ? -15.68 -12.984 -10.867 1 98.44 229 VAL B CA 1
ATOM 3774 C C . VAL B 1 229 ? -15.938 -11.5 -11.109 1 98.44 229 VAL B C 1
ATOM 3776 O O . VAL B 1 229 ? -15.086 -10.789 -11.656 1 98.44 229 VAL B O 1
ATOM 3779 N N . GLY B 1 230 ? -17.062 -11.008 -10.578 1 97.62 230 GLY B N 1
ATOM 3780 C CA . GLY B 1 230 ? -17.516 -9.742 -11.133 1 97.62 230 GLY B CA 1
ATOM 3781 C C . GLY B 1 230 ? -17.609 -9.758 -12.648 1 97.62 230 GLY B C 1
ATOM 3782 O O . GLY B 1 230 ? -18.219 -10.656 -13.227 1 97.62 230 GLY B O 1
ATOM 3783 N N . ALA B 1 231 ? -17.078 -8.82 -13.32 1 97.88 231 ALA B N 1
ATOM 3784 C CA . ALA B 1 231 ? -17.094 -8.75 -14.781 1 97.88 231 ALA B CA 1
ATOM 3785 C C . ALA B 1 231 ? -15.844 -9.406 -15.375 1 97.88 231 ALA B C 1
ATOM 3787 O O . ALA B 1 231 ? -15.742 -9.57 -16.594 1 97.88 231 ALA B O 1
ATOM 3788 N N . ALA B 1 232 ? -14.977 -9.82 -14.531 1 98.19 232 ALA B N 1
ATOM 3789 C CA . ALA B 1 232 ? -13.672 -10.297 -14.992 1 98.19 232 ALA B CA 1
ATOM 3790 C C . ALA B 1 232 ? -13.734 -11.766 -15.398 1 98.19 232 ALA B C 1
ATOM 3792 O O . ALA B 1 232 ? -14.203 -12.609 -14.625 1 98.19 232 ALA B O 1
ATOM 3793 N N . GLU B 1 233 ? -13.273 -12.047 -16.641 1 98.38 233 GLU B N 1
ATOM 3794 C CA . GLU B 1 233 ? -13 -13.445 -16.938 1 98.38 233 GLU B CA 1
ATOM 3795 C C . GLU B 1 233 ? -11.969 -14.023 -15.977 1 98.38 233 GLU B C 1
ATOM 3797 O O . GLU B 1 233 ? -10.945 -13.398 -15.703 1 98.38 233 GLU B O 1
ATOM 3802 N N . SER B 1 234 ? -12.289 -15.227 -15.453 1 98.75 234 SER B N 1
ATOM 3803 C CA . SER B 1 234 ? -11.453 -15.781 -14.391 1 98.75 234 SER B CA 1
ATOM 3804 C C . SER B 1 234 ? -11.203 -17.266 -14.609 1 98.75 234 SER B C 1
ATOM 3806 O O . SER B 1 234 ? -11.961 -17.938 -15.312 1 98.75 234 SER B O 1
ATOM 3808 N N . PHE B 1 235 ? -10.156 -17.734 -14.039 1 98.81 235 PHE B N 1
ATOM 3809 C CA . PHE B 1 235 ? -9.734 -19.109 -14.211 1 98.81 235 PHE B CA 1
ATOM 3810 C C . PHE B 1 235 ? -9.211 -19.688 -12.891 1 98.81 235 PHE B C 1
ATOM 3812 O O . PHE B 1 235 ? -8.688 -18.953 -12.055 1 98.81 235 PHE B O 1
ATOM 3819 N N . LEU B 1 236 ? -9.398 -20.906 -12.711 1 98.88 236 LEU B N 1
ATOM 3820 C CA . LEU B 1 236 ? -8.859 -21.672 -11.586 1 98.88 236 LEU B CA 1
ATOM 3821 C C . LEU B 1 236 ? -8.117 -22.906 -12.078 1 98.88 236 LEU B C 1
ATOM 3823 O O . LEU B 1 236 ? -8.656 -23.703 -12.844 1 98.88 236 LEU B O 1
ATOM 3827 N N . PHE B 1 237 ? -6.855 -23.031 -11.664 1 98.88 237 PHE B N 1
ATOM 3828 C CA . PHE B 1 237 ? -6.012 -24.141 -12.094 1 98.88 237 PHE B CA 1
ATOM 3829 C C . PHE B 1 237 ? -5.523 -24.953 -10.891 1 98.88 237 PHE B C 1
ATOM 3831 O O . PHE B 1 237 ? -5.129 -24.375 -9.875 1 98.88 237 PHE B O 1
ATOM 3838 N N . GLU B 1 238 ? -5.559 -26.281 -11.008 1 98.81 238 GLU B N 1
ATOM 3839 C CA . GLU B 1 238 ? -4.84 -27.109 -10.055 1 98.81 238 GLU B CA 1
ATOM 3840 C C . GLU B 1 238 ? -3.334 -27.062 -10.297 1 98.81 238 GLU B C 1
ATOM 3842 O O . GLU B 1 238 ? -2.855 -27.406 -11.375 1 98.81 238 GLU B O 1
ATOM 3847 N N . ALA B 1 239 ? -2.611 -26.688 -9.289 1 98.81 239 ALA B N 1
ATOM 3848 C CA . ALA B 1 239 ? -1.192 -26.375 -9.461 1 98.81 239 ALA B CA 1
ATOM 3849 C C . ALA B 1 239 ? -0.419 -27.609 -9.938 1 98.81 239 ALA B C 1
ATOM 3851 O O . ALA B 1 239 ? 0.309 -27.531 -10.93 1 98.81 239 ALA B O 1
ATOM 3852 N N . PRO B 1 240 ? -0.576 -28.781 -9.273 1 98.81 240 PRO B N 1
ATOM 3853 C CA . PRO B 1 240 ? 0.222 -29.922 -9.727 1 98.81 240 PRO B CA 1
ATOM 3854 C C . PRO B 1 240 ? -0.063 -30.297 -11.18 1 98.81 240 PRO B C 1
ATOM 3856 O O . PRO B 1 240 ? 0.867 -30.578 -11.945 1 98.81 240 PRO B O 1
ATOM 3859 N N . GLU B 1 241 ? -1.326 -30.297 -11.547 1 98.75 241 GLU B N 1
ATOM 3860 C CA . GLU B 1 241 ? -1.699 -30.672 -12.914 1 98.75 241 GLU B CA 1
ATOM 3861 C C . GLU B 1 241 ? -1.185 -29.656 -13.922 1 98.75 241 GLU B C 1
ATOM 3863 O O . GLU B 1 241 ? -0.703 -30.031 -15 1 98.75 241 GLU B O 1
ATOM 3868 N N . LEU B 1 242 ? -1.316 -28.406 -13.562 1 98.88 242 LEU B N 1
ATOM 3869 C CA . LEU B 1 242 ? -0.841 -27.359 -14.453 1 98.88 242 LEU B CA 1
ATOM 3870 C C . LEU B 1 242 ? 0.665 -27.469 -14.672 1 98.88 242 LEU B C 1
ATOM 3872 O O . LEU B 1 242 ? 1.146 -27.328 -15.797 1 98.88 242 LEU B O 1
ATOM 3876 N N . ILE B 1 243 ? 1.387 -27.672 -13.578 1 98.81 243 ILE B N 1
ATOM 3877 C CA . ILE B 1 243 ? 2.842 -27.75 -13.664 1 98.81 243 ILE B CA 1
ATOM 3878 C C . ILE B 1 243 ? 3.25 -28.984 -14.461 1 98.81 243 ILE B C 1
ATOM 3880 O O . ILE B 1 243 ? 4.141 -28.922 -15.312 1 98.81 243 ILE B O 1
ATOM 3884 N N . GLY B 1 244 ? 2.605 -30.109 -14.18 1 98.69 244 GLY B N 1
ATOM 3885 C CA . GLY B 1 244 ? 2.879 -31.297 -14.969 1 98.69 244 GLY B CA 1
ATOM 3886 C C . GLY B 1 244 ? 2.652 -31.078 -16.453 1 98.69 244 GLY B C 1
ATOM 3887 O O . GLY B 1 244 ? 3.504 -31.438 -17.281 1 98.69 244 GLY B O 1
ATOM 3888 N N . PHE B 1 245 ? 1.533 -30.531 -16.781 1 98.69 245 PHE B N 1
ATOM 3889 C CA . PHE B 1 245 ? 1.202 -30.219 -18.172 1 98.69 245 PHE B CA 1
ATOM 3890 C C . PHE B 1 245 ? 2.223 -29.25 -18.766 1 98.69 245 PHE B C 1
ATOM 3892 O O . PHE B 1 245 ? 2.666 -29.438 -19.906 1 98.69 245 PHE B O 1
ATOM 3899 N N . GLY B 1 246 ? 2.582 -28.203 -18.031 1 98.62 246 GLY B N 1
ATOM 3900 C CA . GLY B 1 246 ? 3.553 -27.219 -18.469 1 98.62 246 GLY B CA 1
ATOM 3901 C C . GLY B 1 246 ? 4.91 -27.812 -18.781 1 98.62 246 GLY B C 1
ATOM 3902 O O . GLY B 1 246 ? 5.523 -27.469 -19.797 1 98.62 246 GLY B O 1
ATOM 3903 N N . ILE B 1 247 ? 5.352 -28.703 -17.906 1 98.56 247 ILE B N 1
ATOM 3904 C CA . ILE B 1 247 ? 6.637 -29.359 -18.109 1 98.56 247 ILE B CA 1
ATOM 3905 C C . ILE B 1 247 ? 6.605 -30.141 -19.422 1 98.56 247 ILE B C 1
ATOM 3907 O O . ILE B 1 247 ? 7.504 -30.016 -20.25 1 98.56 247 ILE B O 1
ATOM 3911 N N . GLN B 1 248 ? 5.543 -30.922 -19.594 1 98.25 248 GLN B N 1
ATOM 3912 C CA . GLN B 1 248 ? 5.41 -31.719 -20.812 1 98.25 248 GLN B CA 1
ATOM 3913 C C . GLN B 1 248 ? 5.34 -30.812 -22.047 1 98.25 248 GLN B C 1
ATOM 3915 O O . GLN B 1 248 ? 5.965 -31.094 -23.062 1 98.25 248 GLN B O 1
ATOM 3920 N N . TRP B 1 249 ? 4.578 -29.781 -21.938 1 98.25 249 TRP B N 1
ATOM 3921 C CA . TRP B 1 249 ? 4.422 -28.828 -23.047 1 98.25 249 TRP B CA 1
ATOM 3922 C C . TRP B 1 249 ? 5.762 -28.234 -23.438 1 98.25 249 TRP B C 1
ATOM 3924 O O . TRP B 1 249 ? 6.105 -28.188 -24.625 1 98.25 249 TRP B O 1
ATOM 3934 N N . LEU B 1 250 ? 6.539 -27.812 -22.5 1 98.19 250 LEU B N 1
ATOM 3935 C CA . LEU B 1 250 ? 7.832 -27.172 -22.719 1 98.19 250 LEU B CA 1
ATOM 3936 C C . LEU B 1 250 ? 8.82 -28.156 -23.344 1 98.19 250 LEU B C 1
ATOM 3938 O O . LEU B 1 250 ? 9.562 -27.797 -24.266 1 98.19 250 LEU B O 1
ATOM 3942 N N . GLU B 1 251 ? 8.82 -29.344 -22.859 1 97.88 251 GLU B N 1
ATOM 3943 C CA . GLU B 1 251 ? 9.797 -30.344 -23.266 1 97.88 251 GLU B CA 1
ATOM 3944 C C . GLU B 1 251 ? 9.555 -30.812 -24.703 1 97.88 251 GLU B C 1
ATOM 3946 O O . GLU B 1 251 ? 10.438 -31.375 -25.344 1 97.88 251 GLU B O 1
ATOM 3951 N N . ARG B 1 252 ? 8.398 -30.516 -25.203 1 96.19 252 ARG B N 1
ATOM 3952 C CA . ARG B 1 252 ? 8.062 -30.906 -26.578 1 96.19 252 ARG B CA 1
ATOM 3953 C C . ARG B 1 252 ? 8.961 -30.188 -27.578 1 96.19 252 ARG B C 1
ATOM 3955 O O . ARG B 1 252 ? 9.133 -30.656 -28.703 1 96.19 252 ARG B O 1
ATOM 3962 N N . PHE B 1 253 ? 9.484 -29.125 -27.219 1 94.25 253 PHE B N 1
ATOM 3963 C CA . PHE B 1 253 ? 10.32 -28.328 -28.125 1 94.25 253 PHE B CA 1
ATOM 3964 C C . PHE B 1 253 ? 11.766 -28.812 -28.078 1 94.25 253 PHE B C 1
ATOM 3966 O O . PHE B 1 253 ? 12.625 -28.281 -28.781 1 94.25 253 PHE B O 1
ATOM 3973 N N . PHE B 1 254 ? 11.977 -29.797 -27.281 1 93 254 PHE B N 1
ATOM 3974 C CA . PHE B 1 254 ? 13.32 -30.328 -27.109 1 93 254 PHE B CA 1
ATOM 3975 C C . PHE B 1 254 ? 13.305 -31.859 -27.125 1 93 254 PHE B C 1
ATOM 3977 O O . PHE B 1 254 ? 13.617 -32.5 -26.109 1 93 254 PHE B O 1
ATOM 3984 N N . PRO B 1 255 ? 13.109 -32.438 -28.297 1 82.38 255 PRO B N 1
ATOM 3985 C CA . PRO B 1 255 ? 13.016 -33.906 -28.391 1 82.38 255 PRO B CA 1
ATOM 3986 C C . PRO B 1 255 ? 14.359 -34.594 -28.172 1 82.38 255 PRO B C 1
ATOM 3988 O O . PRO B 1 255 ? 15.406 -34.031 -28.469 1 82.38 255 PRO B O 1
#

Radius of gyration: 25.16 Å; Cα contacts (8 Å, |Δi|>4): 1121; chains: 2; bounding box: 54×75×51 Å

Solvent-accessible surface area (backbone atoms only — not comparable to full-atom values): 26100 Å² total; per-residue (Å²): 114,82,36,40,39,69,55,37,28,50,26,38,42,73,48,62,49,38,70,46,39,38,34,39,49,42,45,29,65,78,43,30,42,51,40,40,27,38,65,64,30,54,53,47,19,52,47,62,38,14,36,85,67,10,25,46,29,27,69,22,35,50,64,69,50,68,56,92,85,51,61,74,90,48,55,56,61,55,42,77,77,70,58,54,36,31,73,90,53,33,68,60,37,41,50,48,55,60,32,87,75,37,36,63,20,73,27,61,62,64,14,33,27,19,32,46,76,53,17,63,68,38,26,42,78,36,37,66,62,36,36,45,28,79,63,6,43,51,41,44,36,33,74,67,62,13,30,37,36,29,40,36,39,64,60,63,63,57,67,62,53,53,29,19,60,58,68,28,74,58,82,80,56,35,70,41,75,52,73,47,38,31,72,42,96,82,64,50,40,80,43,82,34,46,32,66,39,83,89,48,61,39,41,88,81,48,56,87,56,46,52,30,48,44,50,51,51,42,43,72,74,68,42,62,38,77,42,47,40,63,68,7,58,22,39,34,36,52,32,49,62,50,35,54,51,38,21,55,59,59,30,66,74,52,124,112,79,38,38,39,69,55,37,28,51,27,39,42,73,50,64,48,38,70,48,38,39,35,39,48,42,46,29,65,79,43,30,44,51,40,40,27,37,67,63,30,56,53,48,20,52,47,62,37,15,36,84,66,10,25,47,29,28,68,23,37,50,65,68,48,69,58,91,86,50,61,74,89,46,56,56,62,56,42,80,76,69,59,53,38,32,73,90,52,33,69,60,37,42,50,49,56,60,32,87,76,37,35,62,19,74,28,61,63,64,14,33,26,20,33,45,76,53,18,64,67,40,24,40,78,34,36,67,62,35,36,46,27,80,63,6,42,50,41,45,36,34,74,66,62,13,29,39,36,29,41,35,39,64,60,63,65,57,64,64,52,53,29,18,60,59,68,27,73,59,83,80,55,37,71,43,75,51,73,44,38,30,72,41,97,82,64,49,40,80,42,81,34,45,32,67,38,81,88,49,60,39,39,89,82,48,57,87,57,46,53,30,49,45,48,51,50,41,44,73,73,67,43,62,38,77,43,47,38,64,68,6,58,22,39,34,33,51,32,47,60,50,36,53,50,37,22,55,59,59,32,64,76,52,124

pLDDT: mean 96.6, std 3.34, range [76.5, 98.94]

Nearest PDB structures (foldseek):
  6mb6-assembly1_A  TM=9.696E-01  e=5.747E-37  Pseudomonas aeruginosa
  6mmz-assembly3_E  TM=9.638E-01  e=3.789E-34  uncultured bacterium
  5ht0-assembly2_D  TM=9.554E-01  e=9.494E-34  uncultured bacterium
  7q1x-assembly1_B  TM=9.470E-01  e=9.151E-33  Pseudomonas aeruginosa
  6bbz-assembly1_A  TM=9.346E-01  e=6.573E-29  Enterobacter cloacae